Protein AF-A0A7X6TE18-F1 (afdb_monomer)

Solvent-accessible surface area (backbone atoms only — not comparable to full-atom values): 31230 Å² total; per-residue (Å²): 128,67,50,23,32,34,73,84,77,43,80,40,98,68,73,84,73,68,44,96,90,40,29,36,61,68,43,86,71,49,33,36,43,49,47,78,36,90,48,96,70,53,70,10,28,35,40,35,29,38,17,46,79,46,35,29,33,34,41,47,39,51,32,48,50,46,42,54,53,43,25,74,74,24,22,17,29,36,36,53,48,47,41,18,30,92,64,94,26,71,66,56,27,42,51,44,51,47,45,44,51,52,45,46,74,75,46,24,55,82,69,69,37,43,81,89,32,41,33,38,37,8,30,18,40,10,12,34,46,44,48,47,40,54,41,72,41,53,76,94,59,53,47,56,29,39,35,29,39,27,35,33,68,43,63,44,48,51,90,73,37,61,55,42,73,49,50,62,43,94,57,31,68,27,30,38,38,41,34,28,18,76,83,38,62,66,65,29,53,50,30,50,52,33,44,54,64,47,41,41,16,53,76,66,62,22,49,75,46,80,40,69,63,30,80,40,51,63,72,74,92,61,55,64,67,38,86,92,39,62,38,44,63,53,50,52,54,55,72,69,53,70,78,71,86,83,66,83,68,77,52,67,33,52,45,64,39,84,59,89,59,57,65,60,53,54,52,52,37,56,52,49,72,73,51,83,42,40,26,38,37,40,30,14,42,68,57,32,44,46,77,40,79,82,26,35,70,54,34,59,53,68,34,51,82,51,45,46,44,82,61,22,34,67,83,36,33,46,14,24,54,39,24,44,53,74,72,48,54,60,60,94,50,74,29,46,34,35,40,39,44,63,45,68,56,34,46,31,65,86,88,37,100,61,58,51,32,27,27,24,45,24,47,8,50,50,45,43,50,52,54,46,48,71,72,30,72,84,31,29,34,40,39,41,49,39,63,77,36,33,89,91,52,84,68,77,41,36,48,32,58,24,35,54,48,16,30,60,60,47,48,70,65,40,68,83,77,45,29,39,62,45,80,47,56,72,65,40,39,42,92,36,61,39,69,30,51,84,24,17,73,74,38,51,48,60,34,57,70,31,46,44,47,36,52,60,66,47,32,71,61,50,19,61,65,67,72,56,70,74,62,69,84,78,65,68,78,61,58,61,77,47,62,36,72,88,86,72,93,61,86,33,45,64,68,59,49,53,51,49,44,60,72,42,46,76,80,58,59,29,43,32,36,38,38,22,16,42,72,52,35,43,28,39,66,40,68,72,50,44,37,60,88,66,49,80,43,86,50,79,33,51,68,63,39,43,75,76,40,68,94,53,44,54,38,46,56,25,34,68,85,37,45,59,12,34,52,47,32,46,50,79,69,43,68,55,64,95,63,77,49,83,42,77,47,82,56,69,114

Nearest PDB structures (foldseek):
  3zwq-assembly1_A-2  TM=7.681E-01  e=3.989E-05  Pyrobaculum calidifontis JCM 11548
  2yh2-assembly1_D  TM=7.367E-01  e=3.395E-05  Pyrobaculum calidifontis
  2yh2-assembly1_B  TM=7.267E-01  e=3.395E-05  Pyrobaculum calidifontis
  5mif-assembly1_C  TM=6.509E-01  e=3.218E-05  Tuber melanosporum Mel28
  5mii-assembly2_D  TM=6.030E-01  e=6.467E-05  Tuber melanosporum Mel28

Foldseek 3Di:
DAQKAFLVRDGDPDDADQDPVRKGAQDPTKIKGKDAAPDPAAPFEEEEQADDPLAIGLCVQRNPLVCVLSSVLRAIYIYIPFRGRPDDCLVRRLVSLLSVLVCCQPCVVVVPGHNPFYEYAAEACRLVSQQSNQQPADPVSHGQAYEYELYPQLCPDDVLALDGPGAHHLAHQHAYEYEAALPEDPVSLQSSVLRQLQRQGLQRLHHYDYHDHQVDYSPDSHHSCPPVTPRSVVVSVSVPDDRCPPDRDDLPLLAADADPPVVLLVVLLVVLVVDEAQEEEEEEVQLVCCPPPLNVVVCVLQPVVRRYDYPYYYLDGLNNLLNSLVVCSCPPYAHLEYEYAYDLSLQDVPPDVDHHHLSSSLVSVVSSVVSCCVRHVNHAYEYEQHAQADADDFRSGSSNVSSNSNLVSNCVVAPVRRYHYAYQNVLQADSSRIGDCQQPVNSHHGDNVSSSSSSVSCQVVVCVSSVHDGSPPPPPPPLLQAADADDDDDQADQVVQLVQLVVCVVVLLWQEEEAEEPVLVLADDPPFDDGNVRHGDDRPHHPVCCVVDVVTSYDRNYYYPDGSNNVNNSVVVDSCPPHDHNYYHYYYD

Structure (mmCIF, N/CA/C/O backbone):
data_AF-A0A7X6TE18-F1
#
_entry.id   AF-A0A7X6TE18-F1
#
loop_
_atom_site.group_PDB
_atom_site.id
_atom_site.type_symbol
_atom_site.label_atom_id
_atom_site.label_alt_id
_atom_site.label_comp_id
_atom_site.label_asym_id
_atom_site.label_entity_id
_atom_site.label_seq_id
_atom_site.pdbx_PDB_ins_code
_atom_site.Cartn_x
_atom_site.Cartn_y
_atom_site.Cartn_z
_atom_site.occupancy
_atom_site.B_iso_or_equiv
_atom_site.auth_seq_id
_atom_site.auth_comp_id
_atom_site.auth_asym_id
_atom_site.auth_atom_id
_atom_site.pdbx_PDB_model_num
ATOM 1 N N . LYS A 1 1 ? 20.491 -15.072 -37.370 1.00 59.78 1 LYS A N 1
ATOM 2 C CA . LYS A 1 1 ? 19.349 -14.953 -36.425 1.00 59.78 1 LYS A CA 1
ATOM 3 C C . LYS A 1 1 ? 19.128 -13.452 -36.216 1.00 59.78 1 LYS A C 1
ATOM 5 O O . LYS A 1 1 ? 20.124 -12.749 -36.234 1.00 59.78 1 LYS A O 1
ATOM 10 N N . ALA A 1 2 ? 17.894 -12.954 -36.143 1.00 61.25 2 ALA A N 1
ATOM 11 C CA . ALA A 1 2 ? 17.583 -11.519 -36.264 1.00 61.25 2 ALA A CA 1
ATOM 12 C C . ALA A 1 2 ? 18.233 -10.637 -35.184 1.00 61.25 2 ALA A C 1
ATOM 14 O O . ALA A 1 2 ? 18.214 -11.024 -34.020 1.00 61.25 2 ALA A O 1
ATOM 15 N N . ASP A 1 3 ? 18.761 -9.470 -35.547 1.00 87.19 3 ASP A N 1
ATOM 16 C CA . ASP A 1 3 ? 19.373 -8.532 -34.587 1.00 87.19 3 ASP A CA 1
ATOM 17 C C . ASP A 1 3 ? 18.365 -7.504 -34.051 1.00 87.19 3 ASP A C 1
ATOM 19 O O . ASP A 1 3 ? 18.571 -6.930 -32.983 1.00 87.19 3 ASP A O 1
ATOM 23 N N . PHE A 1 4 ? 17.241 -7.330 -34.757 1.00 94.56 4 PHE A N 1
ATOM 24 C CA . PHE A 1 4 ? 16.152 -6.433 -34.385 1.00 94.56 4 PHE A CA 1
ATOM 25 C C . PHE A 1 4 ? 14.793 -7.111 -34.552 1.00 94.56 4 PHE A C 1
ATOM 27 O O . PHE A 1 4 ? 14.533 -7.756 -35.572 1.00 94.56 4 PHE A O 1
ATOM 34 N N . ILE A 1 5 ? 13.926 -6.935 -33.555 1.00 95.56 5 ILE A N 1
ATOM 35 C CA . ILE A 1 5 ? 12.555 -7.455 -33.526 1.00 95.56 5 ILE A CA 1
ATOM 36 C C . ILE A 1 5 ? 11.594 -6.304 -33.219 1.00 95.56 5 ILE A C 1
ATOM 38 O O . ILE A 1 5 ? 11.822 -5.544 -32.278 1.00 95.56 5 ILE A O 1
ATOM 42 N N . SER A 1 6 ? 10.516 -6.163 -33.987 1.00 95.31 6 SER A N 1
ATOM 43 C CA . SER A 1 6 ? 9.446 -5.213 -33.671 1.00 95.31 6 SER A CA 1
ATOM 44 C C . SER A 1 6 ? 8.626 -5.695 -32.475 1.00 95.31 6 SER A C 1
ATOM 46 O O . SER A 1 6 ? 8.541 -6.893 -32.204 1.00 95.31 6 SER A O 1
ATOM 48 N N . LEU A 1 7 ? 7.930 -4.791 -31.782 1.00 94.75 7 LEU A N 1
ATOM 49 C CA . LEU A 1 7 ? 7.043 -5.202 -30.684 1.00 94.75 7 LEU A CA 1
ATOM 50 C C . LEU A 1 7 ? 5.811 -6.018 -31.142 1.00 94.75 7 LEU A C 1
ATOM 52 O O . LEU A 1 7 ? 5.033 -6.482 -30.310 1.00 94.75 7 LEU A O 1
ATOM 56 N N . LYS A 1 8 ? 5.660 -6.242 -32.458 1.00 93.75 8 LYS A N 1
ATOM 57 C CA . LYS A 1 8 ? 4.705 -7.174 -33.080 1.00 93.75 8 LYS A CA 1
ATOM 58 C C . LYS A 1 8 ? 5.327 -8.532 -33.444 1.00 93.75 8 LYS A C 1
ATOM 60 O O . LYS A 1 8 ? 4.714 -9.281 -34.194 1.00 93.75 8 LYS A O 1
ATOM 65 N N . ALA A 1 9 ? 6.513 -8.850 -32.918 1.00 92.38 9 ALA A N 1
ATOM 66 C CA . ALA A 1 9 ? 7.256 -10.088 -33.181 1.00 92.38 9 ALA A CA 1
ATOM 67 C C . ALA A 1 9 ? 7.805 -10.237 -34.616 1.00 92.38 9 ALA A C 1
ATOM 69 O O . ALA A 1 9 ? 8.138 -11.342 -35.043 1.00 92.38 9 ALA A O 1
ATOM 70 N N . GLU A 1 10 ? 7.942 -9.142 -35.368 1.00 92.94 10 GLU A N 1
ATOM 71 C CA . GLU A 1 10 ? 8.456 -9.185 -36.743 1.00 92.94 10 GLU A CA 1
ATOM 72 C C . GLU A 1 10 ? 9.968 -8.942 -36.770 1.00 92.94 10 GLU A C 1
ATOM 74 O O . GLU A 1 10 ? 10.478 -8.038 -36.109 1.00 92.94 10 GLU A O 1
ATOM 79 N N . VAL A 1 11 ? 10.694 -9.728 -37.568 1.00 91.56 11 VAL A N 1
ATOM 80 C CA . VAL A 1 11 ? 12.126 -9.510 -37.807 1.00 91.56 11 VAL A CA 1
ATOM 81 C C . VAL A 1 11 ? 12.317 -8.268 -38.668 1.00 91.56 11 VAL A C 1
ATOM 83 O O . VAL A 1 11 ? 11.781 -8.191 -39.772 1.00 91.56 11 VAL A O 1
ATOM 86 N N . VAL A 1 12 ? 13.139 -7.330 -38.197 1.00 91.38 12 VAL A N 1
ATOM 87 C CA . VAL A 1 12 ? 13.456 -6.096 -38.925 1.00 91.38 12 VAL A CA 1
ATOM 88 C C . VAL A 1 12 ? 14.921 -6.116 -39.358 1.00 91.38 12 VAL A C 1
ATOM 90 O O . VAL A 1 12 ? 15.804 -6.535 -38.612 1.00 91.38 12 VAL A O 1
ATOM 93 N N . SER A 1 13 ? 15.197 -5.674 -40.587 1.00 84.81 13 SER A N 1
ATOM 94 C CA . SER A 1 13 ? 16.544 -5.712 -41.175 1.00 84.81 13 SER A CA 1
ATOM 95 C C . SER A 1 13 ? 17.470 -4.591 -40.693 1.00 84.81 13 SER A C 1
ATOM 97 O O . SER A 1 13 ? 18.678 -4.671 -40.905 1.00 84.81 13 SER A O 1
ATOM 99 N N . LYS A 1 14 ? 16.923 -3.531 -40.086 1.00 87.31 14 LYS A N 1
ATOM 100 C CA . LYS A 1 14 ? 17.671 -2.369 -39.591 1.00 87.31 14 LYS A CA 1
ATOM 101 C C . LYS A 1 14 ? 16.982 -1.787 -38.351 1.00 87.31 14 LYS A C 1
ATOM 103 O O . LYS A 1 14 ? 15.764 -1.646 -38.353 1.00 87.31 14 LYS A O 1
ATOM 108 N N . GLY A 1 15 ? 17.765 -1.452 -37.326 1.00 87.75 15 GLY A N 1
ATOM 109 C CA . GLY A 1 15 ? 17.294 -0.732 -36.138 1.00 87.75 15 GLY A CA 1
ATOM 110 C C . GLY A 1 15 ? 17.137 0.775 -36.351 1.00 87.75 15 GLY A C 1
ATOM 111 O O . GLY A 1 15 ? 17.367 1.284 -37.454 1.00 87.75 15 GLY A O 1
ATOM 112 N N . ASN A 1 16 ? 16.795 1.495 -35.280 1.00 92.44 16 ASN A N 1
ATOM 113 C CA . ASN A 1 16 ? 16.750 2.956 -35.307 1.00 92.44 16 ASN A CA 1
ATOM 114 C C . ASN A 1 16 ? 18.160 3.555 -35.495 1.00 92.44 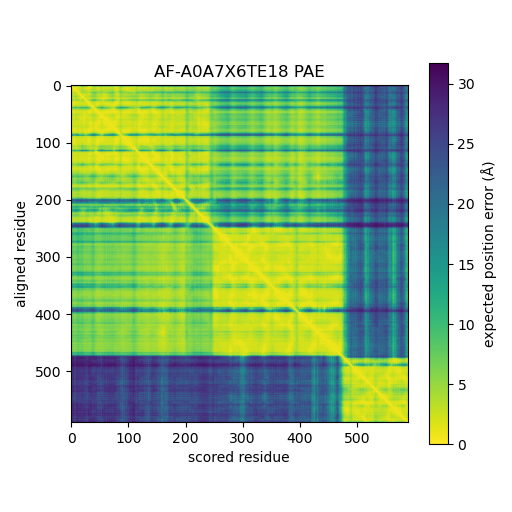16 ASN A C 1
ATOM 116 O O . ASN A 1 16 ? 19.172 2.966 -35.099 1.00 92.44 16 ASN A O 1
ATOM 120 N N . SER A 1 17 ? 18.235 4.720 -36.143 1.00 91.00 17 SER A N 1
ATOM 121 C CA . SER A 1 17 ? 19.506 5.381 -36.466 1.00 91.00 17 SER A CA 1
ATOM 122 C C . SER A 1 17 ? 20.148 5.976 -35.214 1.00 91.00 17 SER A C 1
ATOM 124 O O . SER A 1 17 ? 19.557 6.831 -34.566 1.00 91.00 17 SER A O 1
ATOM 126 N N . VAL A 1 18 ? 21.369 5.538 -34.899 1.00 92.25 18 VAL A N 1
ATOM 127 C CA . VAL A 1 18 ? 22.186 6.112 -33.821 1.00 92.25 18 VAL A CA 1
ATOM 128 C C . VAL A 1 18 ? 22.904 7.350 -34.346 1.00 92.25 18 VAL A C 1
ATOM 130 O O . VAL A 1 18 ? 23.637 7.259 -35.333 1.00 92.25 18 VAL A O 1
ATOM 133 N N . GLU A 1 19 ? 22.710 8.481 -33.679 1.00 92.31 19 GLU A N 1
ATOM 134 C CA . GLU A 1 19 ? 23.313 9.760 -34.046 1.00 92.31 19 GLU A CA 1
ATOM 135 C C . GLU A 1 19 ? 24.814 9.816 -33.697 1.00 92.31 19 GLU A C 1
ATOM 137 O O . GLU A 1 19 ? 25.379 8.927 -33.043 1.00 92.31 19 GLU A O 1
ATOM 142 N N . ALA A 1 20 ? 25.500 10.866 -34.161 1.00 90.75 20 ALA A N 1
ATOM 143 C CA . ALA A 1 20 ? 26.945 11.038 -33.966 1.00 90.75 20 ALA A CA 1
ATOM 144 C C . ALA A 1 20 ? 27.355 11.108 -32.483 1.00 90.75 20 ALA A C 1
ATOM 146 O O . ALA A 1 20 ? 28.447 10.667 -32.121 1.00 90.75 20 ALA A O 1
ATOM 147 N N . ASP A 1 21 ? 26.460 11.609 -31.631 1.00 89.12 21 ASP A N 1
ATOM 148 C CA . ASP A 1 21 ? 26.612 11.655 -30.175 1.00 89.12 21 ASP A CA 1
ATOM 149 C C . ASP A 1 21 ? 26.497 10.270 -29.509 1.00 89.12 21 ASP A C 1
ATOM 151 O O . ASP A 1 21 ? 26.788 10.127 -28.327 1.00 89.12 21 ASP A O 1
ATOM 155 N N . GLY A 1 22 ? 26.126 9.229 -30.262 1.00 90.50 22 GLY A N 1
ATOM 156 C CA . GLY A 1 22 ? 25.964 7.877 -29.747 1.00 90.50 22 GLY A CA 1
ATOM 157 C C . GLY A 1 22 ? 24.596 7.577 -29.147 1.00 90.50 22 GLY A C 1
ATOM 158 O O . GLY A 1 22 ? 24.451 6.529 -28.512 1.00 90.50 22 GLY A O 1
ATOM 159 N N . ASN A 1 23 ? 23.612 8.448 -29.368 1.00 93.81 23 ASN A N 1
ATOM 160 C CA . ASN A 1 23 ? 22.278 8.342 -28.796 1.00 93.81 23 ASN A CA 1
ATOM 161 C C . ASN A 1 23 ? 21.219 8.090 -29.877 1.00 93.81 23 ASN A C 1
ATOM 163 O O . ASN A 1 23 ? 21.437 8.334 -31.064 1.00 93.81 23 ASN A O 1
ATOM 167 N N . LEU A 1 24 ? 20.063 7.572 -29.464 1.00 92.94 24 LEU A N 1
ATOM 168 C CA . LEU A 1 24 ? 18.864 7.516 -30.301 1.00 92.94 24 LEU A CA 1
ATOM 169 C C . LEU A 1 24 ? 17.940 8.669 -29.915 1.00 92.94 24 LEU A C 1
ATOM 171 O O . LEU A 1 24 ? 17.633 8.844 -28.735 1.00 92.94 24 LEU A O 1
ATOM 175 N N . HIS A 1 25 ? 17.466 9.406 -30.911 1.00 91.75 25 HIS A N 1
ATOM 176 C CA . HIS A 1 25 ? 16.516 10.507 -30.758 1.00 91.75 25 HIS A CA 1
ATOM 177 C C . HIS A 1 25 ? 15.243 10.196 -31.556 1.00 91.75 25 HIS A C 1
ATOM 179 O O . HIS A 1 25 ? 15.302 9.446 -32.527 1.00 91.75 25 HIS A O 1
ATOM 185 N N . GLU A 1 26 ? 14.101 10.756 -31.143 1.00 84.44 26 GLU A N 1
ATOM 186 C CA . GLU A 1 26 ? 12.829 10.714 -31.897 1.00 84.44 26 GLU A CA 1
ATOM 187 C C . GLU A 1 26 ? 12.409 9.308 -32.385 1.00 84.44 26 GLU A C 1
ATOM 189 O O . GLU A 1 26 ? 12.114 9.074 -33.560 1.00 84.44 26 GLU A O 1
ATOM 194 N N . ILE A 1 27 ? 12.374 8.339 -31.466 1.00 87.06 27 ILE A N 1
ATOM 195 C CA . ILE A 1 27 ? 11.991 6.956 -31.781 1.00 87.06 27 ILE A CA 1
ATOM 196 C C . ILE A 1 27 ? 10.475 6.876 -31.999 1.00 87.06 27 ILE A C 1
ATOM 198 O O . ILE A 1 27 ? 9.705 6.954 -31.045 1.00 87.06 27 ILE A O 1
ATOM 202 N N . ASN A 1 28 ? 10.061 6.669 -33.253 1.00 81.00 28 ASN A N 1
ATOM 203 C CA . ASN A 1 28 ? 8.654 6.501 -33.653 1.00 81.00 28 ASN A CA 1
ATOM 204 C C . ASN A 1 28 ? 8.219 5.035 -33.787 1.00 81.00 28 ASN A C 1
ATOM 206 O O . ASN A 1 28 ? 7.040 4.739 -33.966 1.00 81.00 28 ASN A O 1
ATOM 210 N N . THR A 1 29 ? 9.168 4.099 -33.820 1.00 90.38 29 THR A N 1
ATOM 211 C CA . THR A 1 29 ? 8.879 2.666 -33.923 1.00 90.38 29 THR A CA 1
ATOM 212 C C . THR A 1 29 ? 9.742 1.926 -32.915 1.00 90.38 29 THR A C 1
ATOM 214 O O . THR A 1 29 ? 10.963 1.867 -33.091 1.00 90.38 29 THR A O 1
ATOM 217 N N . PRO A 1 30 ? 9.135 1.378 -31.852 1.00 95.25 30 PRO A N 1
ATOM 218 C CA . PRO A 1 30 ? 9.885 0.738 -30.799 1.00 95.25 30 PRO A CA 1
ATOM 219 C C . PRO A 1 30 ? 10.350 -0.649 -31.241 1.00 95.25 30 PRO A C 1
ATOM 221 O O . PRO A 1 30 ? 9.610 -1.401 -31.886 1.00 95.25 30 PRO A O 1
ATOM 224 N N . LEU A 1 31 ? 11.590 -0.985 -30.897 1.00 96.88 31 LEU A N 1
ATOM 225 C CA . LEU A 1 31 ? 12.263 -2.208 -31.338 1.00 96.88 31 LEU A CA 1
ATOM 226 C C . LEU A 1 31 ? 13.021 -2.857 -30.178 1.00 96.88 31 LEU A C 1
ATOM 228 O O . LEU A 1 31 ? 13.530 -2.183 -29.285 1.00 96.88 31 LEU A O 1
ATOM 232 N N . LEU A 1 32 ? 13.153 -4.178 -30.227 1.00 97.25 32 LEU A N 1
ATOM 233 C CA . LEU A 1 32 ? 14.094 -4.936 -29.413 1.00 97.25 32 LEU A CA 1
ATOM 234 C C . LEU A 1 32 ? 15.376 -5.162 -30.210 1.00 97.25 32 LEU A C 1
ATOM 236 O O . LEU A 1 32 ? 15.354 -5.854 -31.229 1.00 97.25 32 LEU A O 1
ATOM 240 N N . ARG A 1 33 ? 16.494 -4.623 -29.722 1.00 96.25 33 ARG A N 1
ATOM 241 C CA . ARG A 1 33 ? 17.840 -4.934 -30.214 1.00 96.25 33 ARG A CA 1
ATOM 242 C C . ARG A 1 33 ? 18.389 -6.129 -29.439 1.00 96.25 33 ARG A C 1
ATOM 244 O O . ARG A 1 33 ? 18.517 -6.059 -28.217 1.00 96.25 33 ARG A O 1
ATOM 251 N N . LEU A 1 34 ? 18.708 -7.217 -30.134 1.00 95.38 34 LEU A N 1
ATOM 252 C CA . LEU A 1 34 ? 19.126 -8.480 -29.522 1.00 95.38 34 LEU A CA 1
ATOM 253 C C . LEU A 1 34 ? 20.636 -8.688 -29.644 1.00 95.38 34 LEU A C 1
ATOM 255 O O . LEU A 1 34 ? 21.187 -8.657 -30.742 1.00 95.38 34 LEU A O 1
ATOM 259 N N . LEU A 1 35 ? 21.299 -8.975 -28.525 1.00 93.75 35 LEU A N 1
ATOM 260 C CA . LEU A 1 35 ? 22.716 -9.322 -28.468 1.00 93.75 35 LEU A CA 1
ATOM 261 C C . LEU A 1 35 ? 22.857 -10.660 -27.741 1.00 93.75 35 LEU A C 1
ATOM 263 O O . LEU A 1 35 ? 22.527 -10.754 -26.565 1.00 93.75 35 LEU A O 1
ATOM 267 N N . ARG A 1 36 ? 23.337 -11.697 -28.434 1.00 92.00 36 ARG A N 1
ATOM 268 C CA . ARG A 1 36 ? 23.535 -13.021 -27.821 1.00 92.00 36 ARG A CA 1
ATOM 269 C C . ARG A 1 36 ? 24.895 -13.124 -27.151 1.00 92.00 36 ARG A C 1
ATOM 271 O O . ARG A 1 36 ? 25.874 -12.564 -27.653 1.00 92.00 36 ARG A O 1
ATOM 278 N N . THR A 1 37 ? 24.970 -13.910 -26.083 1.00 91.25 37 THR A N 1
ATOM 279 C CA . THR A 1 37 ? 26.260 -14.272 -25.494 1.00 91.25 37 THR A CA 1
ATOM 280 C C . THR A 1 37 ? 26.976 -15.329 -26.341 1.00 91.25 37 THR A C 1
ATOM 282 O O . THR A 1 37 ? 26.360 -16.176 -26.985 1.00 91.25 37 THR A O 1
ATOM 285 N N . ASN A 1 38 ? 28.311 -15.307 -26.316 1.00 88.56 38 ASN A N 1
ATOM 286 C CA . ASN A 1 38 ? 29.143 -16.349 -26.928 1.00 88.56 38 ASN A CA 1
ATOM 287 C C . ASN A 1 38 ? 29.307 -17.584 -26.017 1.00 88.56 38 ASN A C 1
ATOM 289 O O . ASN A 1 38 ? 29.978 -18.548 -26.388 1.00 88.56 38 ASN A O 1
ATOM 293 N N . ILE A 1 39 ? 28.736 -17.561 -24.809 1.00 86.31 39 ILE A N 1
ATOM 294 C CA . ILE A 1 39 ? 28.771 -18.681 -23.865 1.00 86.31 39 ILE A CA 1
ATOM 295 C C . ILE A 1 39 ? 27.762 -19.753 -24.308 1.00 86.31 39 ILE A C 1
ATOM 297 O O . ILE A 1 39 ? 26.604 -19.462 -24.575 1.00 86.31 39 ILE A O 1
ATOM 301 N N . LYS A 1 40 ? 28.205 -21.020 -24.364 1.00 80.00 40 LYS A N 1
ATOM 302 C CA . LYS A 1 40 ? 27.469 -22.160 -24.959 1.00 80.00 40 LYS A CA 1
ATOM 303 C C . LYS A 1 40 ? 26.044 -22.367 -24.418 1.00 80.00 40 LYS A C 1
ATOM 305 O O . LYS A 1 40 ? 25.196 -22.877 -25.142 1.00 80.00 40 LYS A O 1
ATOM 310 N N . SER A 1 41 ? 25.803 -22.025 -23.155 1.00 85.69 41 SER A N 1
ATOM 311 C CA . SER A 1 41 ? 24.476 -22.019 -22.537 1.00 85.69 41 SER A CA 1
ATOM 312 C C . SER A 1 41 ? 24.326 -20.709 -21.783 1.00 85.69 41 SER A C 1
ATOM 314 O O . SER A 1 41 ? 24.998 -20.517 -20.767 1.00 85.69 41 SER A O 1
ATOM 316 N N . ALA A 1 42 ? 23.464 -19.823 -22.277 1.00 88.88 42 ALA A N 1
ATOM 317 C CA . ALA A 1 42 ? 23.147 -18.593 -21.573 1.00 88.88 42 ALA A CA 1
ATOM 318 C C . ALA A 1 42 ? 22.531 -18.913 -20.199 1.00 88.88 42 ALA A C 1
ATOM 320 O O . ALA A 1 42 ? 21.826 -19.910 -20.022 1.00 88.88 42 ALA A O 1
ATOM 321 N N . LYS A 1 43 ? 22.816 -18.063 -19.211 1.00 91.50 43 LYS A N 1
ATOM 322 C CA . LYS A 1 43 ? 22.232 -18.118 -17.864 1.00 91.50 43 LYS A CA 1
ATOM 323 C C . LYS A 1 43 ? 20.776 -17.637 -17.850 1.00 91.50 43 LYS A C 1
ATOM 325 O O . LYS A 1 43 ? 20.058 -17.926 -16.899 1.00 91.50 43 LYS A O 1
ATOM 330 N N . GLY A 1 44 ? 20.365 -16.901 -18.880 1.00 93.56 44 GLY A N 1
ATOM 331 C CA . GLY A 1 44 ? 19.050 -16.289 -19.026 1.00 93.56 44 GLY A CA 1
ATOM 332 C C . GLY A 1 44 ? 19.104 -15.088 -19.965 1.00 93.56 44 GLY A C 1
ATOM 333 O O . GLY A 1 44 ? 20.102 -14.880 -20.657 1.00 93.56 44 GLY A O 1
ATOM 334 N N . THR A 1 45 ? 18.051 -14.277 -19.928 1.00 95.56 45 THR A N 1
ATOM 335 C CA . THR A 1 45 ? 17.908 -13.047 -20.708 1.00 95.56 45 THR A CA 1
ATOM 336 C C . THR A 1 45 ? 17.948 -11.823 -19.797 1.00 95.56 45 THR A C 1
ATOM 338 O O . THR A 1 45 ? 17.233 -11.767 -18.797 1.00 95.56 45 THR A O 1
ATOM 341 N N . ALA A 1 46 ? 18.739 -10.814 -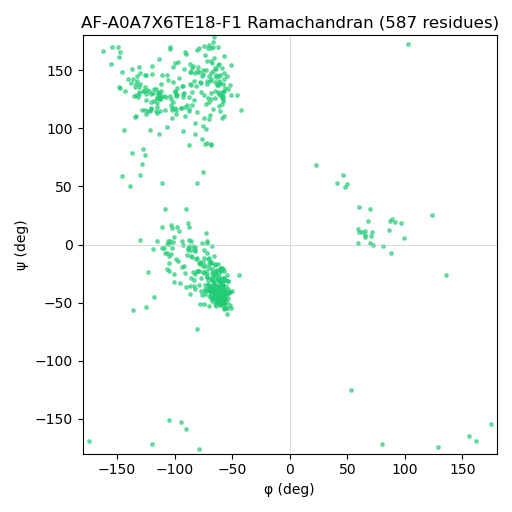20.153 1.00 96.75 46 ALA A N 1
ATOM 342 C CA . ALA A 1 46 ? 18.703 -9.495 -19.542 1.00 96.75 46 ALA A CA 1
ATOM 343 C C . ALA A 1 46 ? 17.981 -8.491 -20.449 1.00 96.75 46 ALA A C 1
ATOM 345 O O . ALA A 1 46 ? 18.340 -8.304 -21.611 1.00 96.75 46 ALA A O 1
ATOM 346 N N . PHE A 1 47 ? 16.968 -7.830 -19.904 1.00 98.12 47 PHE A N 1
ATOM 347 C CA . PHE A 1 47 ? 16.157 -6.825 -20.565 1.00 98.12 47 PHE A CA 1
ATOM 348 C C . PHE A 1 47 ? 16.581 -5.424 -20.119 1.00 98.12 47 PHE A C 1
ATOM 350 O O . PHE A 1 47 ? 16.347 -5.038 -18.973 1.00 98.12 47 PHE A O 1
ATOM 357 N N . ILE A 1 48 ? 17.228 -4.674 -21.012 1.00 98.62 48 ILE A N 1
ATOM 358 C CA . ILE A 1 48 ? 17.813 -3.366 -20.710 1.00 98.62 48 ILE A CA 1
ATOM 359 C C . ILE A 1 48 ? 16.873 -2.236 -21.133 1.00 98.62 48 ILE A C 1
ATOM 361 O O . ILE A 1 48 ? 16.458 -2.140 -22.290 1.00 98.62 48 ILE A O 1
ATOM 365 N N . LEU A 1 49 ? 16.632 -1.332 -20.188 1.00 98.50 49 LEU A N 1
ATOM 366 C CA . LEU A 1 49 ? 15.975 -0.045 -20.354 1.00 98.50 49 LEU A CA 1
ATOM 367 C C . LEU A 1 49 ? 17.020 1.051 -20.089 1.00 98.50 49 LEU A C 1
ATOM 369 O O . LEU A 1 49 ? 17.289 1.410 -18.941 1.00 98.50 49 LEU A O 1
ATOM 373 N N . ALA A 1 50 ? 17.647 1.549 -21.158 1.00 96.81 50 ALA A N 1
ATOM 374 C CA . ALA A 1 50 ? 18.603 2.656 -21.075 1.00 96.81 50 ALA A CA 1
ATOM 375 C C . ALA A 1 50 ? 17.893 3.960 -20.678 1.00 96.81 50 ALA A C 1
ATOM 377 O O . ALA A 1 50 ? 16.689 4.095 -20.898 1.00 96.81 50 ALA A O 1
ATOM 378 N N . GLY A 1 51 ? 18.613 4.914 -20.097 1.00 94.56 51 GLY A N 1
ATOM 379 C CA . GLY A 1 51 ? 18.102 6.232 -19.741 1.00 94.56 51 GLY A CA 1
ATOM 380 C C . GLY A 1 51 ? 18.263 7.269 -20.852 1.00 94.56 51 GLY A C 1
ATOM 381 O O . GLY A 1 51 ? 18.413 6.932 -22.025 1.00 94.56 51 GLY A O 1
ATOM 382 N N . GLY A 1 52 ? 18.234 8.546 -20.458 1.00 92.06 52 GLY A N 1
ATOM 383 C CA . GLY A 1 52 ? 18.227 9.707 -21.363 1.00 92.06 52 GLY A CA 1
ATOM 384 C C . GLY A 1 52 ? 17.038 10.657 -21.154 1.00 92.06 52 GLY A C 1
ATOM 385 O O . GLY A 1 52 ? 16.606 11.342 -22.076 1.00 92.06 52 GLY A O 1
ATOM 386 N N . GLY A 1 53 ? 16.469 10.682 -19.945 1.00 91.44 53 GLY A N 1
ATOM 387 C CA . GLY A 1 53 ? 15.451 11.655 -19.536 1.00 91.44 53 GLY A CA 1
ATOM 388 C C . GLY A 1 53 ? 14.076 11.473 -20.185 1.00 91.44 53 GLY A C 1
ATOM 389 O O . GLY A 1 53 ? 13.239 12.353 -20.044 1.00 91.44 53 GLY A O 1
ATOM 390 N N . TYR A 1 54 ? 13.828 10.350 -20.875 1.00 93.00 54 TYR A N 1
ATOM 391 C CA . TYR A 1 54 ? 12.701 10.150 -21.809 1.00 93.00 54 TYR A CA 1
ATOM 392 C C . TYR A 1 54 ? 12.736 11.036 -23.066 1.00 93.00 54 TYR A C 1
ATOM 394 O O . TYR A 1 54 ? 11.800 10.989 -23.864 1.00 93.00 54 TYR A O 1
ATOM 402 N N . GLU A 1 55 ? 13.811 11.797 -23.274 1.00 92.25 55 GLU A N 1
ATOM 403 C CA . GLU A 1 55 ? 13.992 12.667 -24.442 1.00 92.25 55 GLU A CA 1
ATOM 404 C C . GLU A 1 55 ? 14.792 11.976 -25.549 1.00 92.25 55 GLU A C 1
ATOM 406 O O . GLU A 1 55 ? 14.528 12.174 -26.734 1.00 92.25 55 GLU A O 1
ATOM 411 N N . MET A 1 56 ? 15.724 11.116 -25.143 1.00 93.19 56 MET A N 1
ATOM 412 C CA . MET A 1 56 ? 16.625 10.334 -25.984 1.00 93.19 56 MET A CA 1
ATOM 413 C C . MET A 1 56 ? 16.963 9.010 -25.285 1.00 93.19 56 MET A C 1
ATOM 415 O O . MET A 1 56 ? 16.669 8.845 -24.100 1.00 93.19 56 MET A O 1
ATOM 419 N N . LEU A 1 57 ? 17.607 8.080 -25.993 1.00 94.50 57 LEU A N 1
ATOM 420 C CA . LEU A 1 57 ? 18.212 6.889 -25.390 1.00 94.50 57 LEU A CA 1
ATOM 421 C C . LEU A 1 57 ? 19.726 6.944 -25.501 1.00 94.50 57 LEU A C 1
ATOM 423 O O . LEU A 1 57 ? 20.262 7.006 -26.610 1.00 94.50 57 LEU A O 1
ATOM 427 N N . LYS A 1 58 ? 20.417 6.810 -24.367 1.00 94.56 58 LYS A N 1
ATOM 428 C CA . LYS A 1 58 ? 21.882 6.675 -24.322 1.00 94.56 58 LYS A CA 1
ATOM 429 C C . LYS A 1 58 ? 22.341 5.283 -24.740 1.00 94.56 58 LYS A C 1
ATOM 431 O O . LYS A 1 58 ? 22.902 4.512 -23.957 1.00 94.56 58 LYS A O 1
ATOM 436 N N . ILE A 1 59 ? 22.052 4.934 -25.992 1.00 94.62 59 ILE A N 1
ATOM 437 C CA . ILE A 1 59 ? 22.153 3.563 -26.485 1.00 94.62 59 ILE A CA 1
ATOM 438 C C . ILE A 1 59 ? 23.588 3.041 -26.439 1.00 94.62 59 ILE A C 1
ATOM 440 O O . ILE A 1 59 ? 23.775 1.900 -26.039 1.00 94.62 59 ILE A O 1
ATOM 444 N N . LYS A 1 60 ? 24.610 3.852 -26.756 1.00 93.25 60 LYS A N 1
ATOM 445 C CA . LYS A 1 60 ? 26.007 3.392 -26.691 1.00 93.25 60 LYS A CA 1
ATOM 446 C C . LYS A 1 60 ? 26.483 3.189 -25.254 1.00 93.25 60 LYS A C 1
ATOM 448 O O . LYS A 1 60 ? 27.012 2.128 -24.926 1.00 93.25 60 LYS A O 1
ATOM 453 N N . ASN A 1 61 ? 26.326 4.197 -24.395 1.00 91.25 61 ASN A N 1
ATOM 454 C CA . ASN A 1 61 ? 26.940 4.185 -23.064 1.00 91.25 61 ASN A CA 1
ATOM 455 C C . ASN A 1 61 ? 26.151 3.397 -22.018 1.00 91.25 61 ASN A C 1
ATOM 457 O O . ASN A 1 61 ? 26.768 2.700 -21.217 1.00 91.25 61 ASN A O 1
ATOM 461 N N . GLU A 1 62 ? 24.822 3.460 -22.039 1.00 94.38 62 GLU A N 1
ATOM 462 C CA . GLU A 1 62 ? 23.972 2.761 -21.069 1.00 94.38 62 GLU A CA 1
ATOM 463 C C . GLU A 1 62 ? 23.388 1.463 -21.647 1.00 94.38 62 GLU A C 1
ATOM 465 O O . GLU A 1 62 ? 23.237 0.487 -20.920 1.00 94.38 62 GLU A O 1
ATOM 470 N N . GLY A 1 63 ? 23.116 1.406 -22.955 1.00 95.25 63 GLY A N 1
ATOM 471 C CA . GLY A 1 63 ? 22.611 0.202 -23.625 1.00 95.25 63 GLY A CA 1
ATOM 472 C C . GLY A 1 63 ? 23.705 -0.818 -23.959 1.00 95.25 63 GLY A C 1
ATOM 473 O O . GLY A 1 63 ? 23.795 -1.879 -23.345 1.00 95.25 63 GLY A O 1
ATOM 474 N N . GLU A 1 64 ? 24.542 -0.513 -24.950 1.00 95.56 64 GLU A N 1
ATOM 475 C CA . GLU A 1 64 ? 25.516 -1.437 -25.542 1.00 95.56 64 GLU A CA 1
ATOM 476 C C . GLU A 1 64 ? 26.622 -1.827 -24.559 1.00 95.56 64 GLU A C 1
ATOM 478 O O . GLU A 1 64 ? 26.925 -3.011 -24.427 1.00 95.56 64 GLU A O 1
ATOM 483 N N . LYS A 1 65 ? 27.207 -0.873 -23.820 1.00 95.69 65 LYS A N 1
ATOM 484 C CA . LYS A 1 65 ? 28.251 -1.200 -22.829 1.00 95.69 65 LYS A CA 1
ATOM 485 C C . LYS A 1 65 ? 27.730 -2.107 -21.712 1.00 95.69 65 LYS A C 1
ATOM 487 O O . LYS A 1 65 ? 28.411 -3.070 -21.356 1.00 95.69 65 LYS A O 1
ATOM 492 N N . MET A 1 66 ? 26.516 -1.859 -21.214 1.00 96.62 66 MET A N 1
ATOM 493 C CA . MET A 1 66 ? 25.859 -2.752 -20.254 1.00 96.62 66 MET A CA 1
ATOM 494 C C . MET A 1 66 ? 25.565 -4.121 -20.880 1.00 96.62 66 MET A C 1
ATOM 496 O O . MET A 1 66 ? 25.824 -5.149 -20.257 1.00 96.62 66 MET A O 1
ATOM 500 N N . ALA A 1 67 ? 25.100 -4.158 -22.132 1.00 97.00 67 ALA A N 1
ATOM 501 C CA . ALA A 1 67 ? 24.867 -5.407 -22.847 1.00 97.00 67 ALA A CA 1
ATOM 502 C C . ALA A 1 67 ? 26.150 -6.238 -22.994 1.00 97.00 67 ALA A C 1
ATOM 504 O O . ALA A 1 67 ? 26.135 -7.441 -22.744 1.00 97.00 67 ALA A O 1
ATOM 505 N N . PHE A 1 68 ? 27.282 -5.615 -23.335 1.00 96.25 68 PHE A N 1
ATOM 506 C CA . PHE A 1 68 ? 28.571 -6.307 -23.415 1.00 96.25 68 PHE A CA 1
ATOM 507 C C . PHE A 1 68 ? 29.031 -6.846 -22.059 1.00 96.25 68 PHE A C 1
ATOM 509 O O . PHE A 1 68 ? 29.528 -7.972 -21.989 1.00 96.25 68 PHE A O 1
ATOM 516 N N . PHE A 1 69 ? 28.831 -6.085 -20.981 1.00 96.50 69 PHE A N 1
ATOM 517 C CA . PHE A 1 69 ? 29.097 -6.555 -19.625 1.00 96.50 69 PHE A CA 1
ATOM 518 C C . PHE A 1 69 ? 28.242 -7.785 -19.277 1.00 96.50 69 PHE A C 1
ATOM 520 O O . PHE A 1 69 ? 28.795 -8.821 -18.914 1.00 96.50 69 PHE A O 1
ATOM 527 N N . LEU A 1 70 ? 26.922 -7.732 -19.474 1.00 96.31 70 LEU A N 1
ATOM 528 C CA . LEU A 1 70 ? 26.015 -8.844 -19.158 1.00 96.31 70 LEU A CA 1
ATOM 529 C C . LEU A 1 70 ? 26.253 -10.072 -20.049 1.00 96.31 70 LEU A C 1
ATOM 531 O O . LEU A 1 70 ? 26.223 -11.201 -19.555 1.00 96.31 70 LEU A O 1
ATOM 535 N N . ASN A 1 71 ? 26.598 -9.866 -21.324 1.00 95.19 71 ASN A N 1
ATOM 536 C CA . ASN A 1 71 ? 27.055 -10.934 -22.216 1.00 95.19 71 ASN A CA 1
ATOM 537 C C . ASN A 1 71 ? 28.292 -11.642 -21.656 1.00 95.19 71 ASN A C 1
ATOM 539 O O . ASN A 1 71 ? 28.358 -12.873 -21.702 1.00 95.19 71 ASN A O 1
ATOM 543 N N . SER A 1 72 ? 29.258 -10.886 -21.114 1.00 94.44 72 SER A N 1
ATOM 544 C CA . SER A 1 72 ? 30.462 -11.457 -20.492 1.00 94.44 72 SER A CA 1
ATOM 545 C C . SER A 1 72 ? 30.164 -12.224 -19.199 1.00 94.44 72 SER A C 1
ATOM 547 O O . SER A 1 72 ? 30.891 -13.155 -18.859 1.00 94.44 72 SER A O 1
ATOM 549 N N . GLU A 1 73 ? 29.053 -11.901 -18.532 1.00 94.00 73 GLU A N 1
ATOM 550 C CA . GLU A 1 73 ? 28.545 -12.627 -17.364 1.00 94.00 73 GLU A CA 1
ATOM 551 C C . GLU A 1 73 ? 27.620 -13.803 -17.738 1.00 94.00 73 GLU A C 1
ATOM 553 O O . GLU A 1 73 ? 27.187 -14.556 -16.857 1.00 94.00 73 GLU A O 1
ATOM 558 N N . GLY A 1 74 ? 27.370 -14.012 -19.037 1.00 93.81 74 GLY A N 1
ATOM 559 C CA . GLY A 1 74 ? 26.675 -15.176 -19.589 1.00 93.81 74 GLY A CA 1
ATOM 560 C C . GLY A 1 74 ? 25.186 -15.006 -19.855 1.00 93.81 74 GLY A C 1
ATOM 561 O O . GLY A 1 74 ? 24.505 -16.018 -19.972 1.00 93.81 74 GLY A O 1
ATOM 562 N N . PHE A 1 75 ? 24.667 -13.785 -19.948 1.00 95.00 75 PHE A N 1
ATOM 563 C CA . PHE A 1 75 ? 23.271 -13.535 -20.322 1.00 95.00 75 PHE A CA 1
ATOM 564 C C . PHE A 1 75 ? 23.147 -13.226 -21.809 1.00 95.00 75 PHE A C 1
ATOM 566 O O . PHE A 1 75 ? 23.998 -12.529 -22.347 1.00 95.00 75 PHE A O 1
ATOM 573 N N . ASP A 1 76 ? 22.072 -13.682 -22.449 1.00 95.56 76 ASP A N 1
ATOM 574 C CA . ASP A 1 76 ? 21.605 -13.030 -23.672 1.00 95.56 76 ASP A CA 1
ATOM 575 C C . ASP A 1 76 ? 20.972 -11.685 -23.305 1.00 95.56 76 ASP A C 1
ATOM 577 O O . ASP A 1 76 ? 20.419 -11.531 -22.217 1.00 95.56 76 ASP A O 1
ATOM 581 N N . VAL A 1 77 ? 21.031 -10.700 -24.195 1.00 96.62 77 VAL A N 1
ATOM 582 C CA . VAL A 1 77 ? 20.570 -9.341 -23.906 1.00 96.62 77 VAL A CA 1
ATOM 583 C C . VAL A 1 77 ? 19.556 -8.869 -24.938 1.00 96.62 77 VAL A C 1
ATOM 585 O O . VAL A 1 77 ? 19.750 -9.011 -26.145 1.00 96.62 77 VAL A O 1
ATOM 588 N N . ALA A 1 78 ? 18.489 -8.247 -24.449 1.00 97.31 78 ALA A N 1
ATOM 589 C CA . ALA A 1 78 ? 17.515 -7.515 -25.238 1.00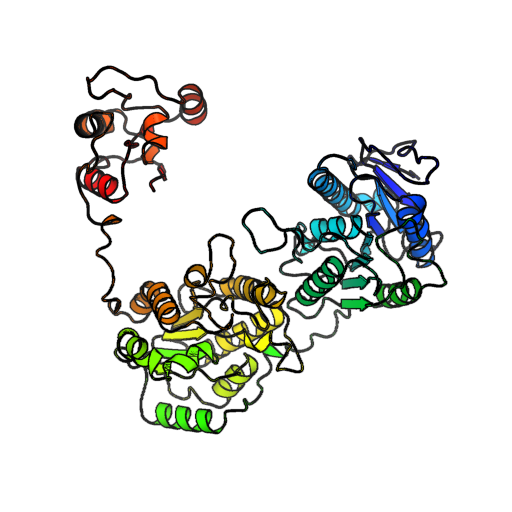 97.31 78 ALA A CA 1
ATOM 590 C C . ALA A 1 78 ? 17.475 -6.060 -24.752 1.00 97.31 78 ALA A C 1
ATOM 592 O O . ALA A 1 78 ? 17.132 -5.800 -23.602 1.00 97.31 78 ALA A O 1
ATOM 593 N N . ILE A 1 79 ? 17.827 -5.106 -25.612 1.00 97.94 79 ILE A N 1
ATOM 594 C CA . ILE A 1 79 ? 17.725 -3.672 -25.316 1.00 97.94 79 ILE A CA 1
ATOM 595 C C . ILE A 1 79 ? 16.436 -3.149 -25.946 1.00 97.94 79 ILE A C 1
ATOM 597 O O . ILE A 1 79 ? 16.216 -3.361 -27.140 1.00 97.94 79 ILE A O 1
ATOM 601 N N . LEU A 1 80 ? 15.596 -2.462 -25.169 1.00 98.31 80 LEU A N 1
ATOM 602 C CA . LEU A 1 80 ? 14.428 -1.779 -25.721 1.00 98.31 80 LEU A CA 1
ATOM 603 C C . LEU A 1 80 ? 14.806 -0.396 -26.247 1.00 98.31 80 LEU A C 1
ATOM 605 O O . LEU A 1 80 ? 15.208 0.483 -25.486 1.00 98.31 80 LEU A O 1
ATOM 609 N N . GLU A 1 81 ? 14.579 -0.189 -27.536 1.00 97.00 81 GLU A N 1
ATOM 610 C CA . GLU A 1 81 ? 14.523 1.130 -28.153 1.00 97.00 81 GLU A CA 1
ATOM 611 C C . GLU A 1 81 ? 13.075 1.633 -28.035 1.00 97.00 81 GLU A C 1
ATOM 613 O O . GLU A 1 81 ? 12.264 1.363 -28.913 1.00 97.00 81 GLU A O 1
ATOM 618 N N . TYR A 1 82 ? 12.714 2.257 -26.907 1.00 96.56 82 TYR A N 1
ATOM 619 C CA . TYR A 1 82 ? 11.349 2.733 -26.619 1.00 96.56 82 TYR A CA 1
ATOM 620 C C . TYR A 1 82 ? 11.103 4.171 -27.091 1.00 96.56 82 TYR A C 1
ATOM 622 O O . TYR A 1 82 ? 12.046 4.921 -27.334 1.00 96.56 82 TYR A O 1
ATOM 630 N N . HIS A 1 83 ? 9.832 4.574 -27.180 1.00 94.88 83 HIS A N 1
ATOM 631 C CA . HIS A 1 83 ? 9.453 5.935 -27.554 1.00 94.88 83 HIS A CA 1
ATOM 632 C C . HIS A 1 83 ? 10.052 6.975 -26.596 1.00 94.88 83 HIS A C 1
ATOM 634 O O . HIS A 1 83 ? 9.783 6.980 -25.391 1.00 94.88 83 HIS A O 1
ATOM 640 N N . VAL A 1 84 ? 10.802 7.917 -27.166 1.00 92.00 84 VAL A N 1
ATOM 641 C CA . VAL A 1 84 ? 11.409 9.064 -26.479 1.00 92.00 84 VAL A CA 1
ATOM 642 C C . VAL A 1 84 ? 11.167 10.331 -27.287 1.00 92.00 84 VAL A C 1
ATOM 644 O O . VAL A 1 84 ? 11.193 10.307 -28.516 1.00 92.00 84 VAL A O 1
ATOM 647 N N . SER A 1 85 ? 10.841 11.424 -26.604 1.00 83.94 85 SER A N 1
ATOM 648 C CA . SER A 1 85 ? 10.724 12.749 -27.218 1.00 83.94 85 SER A CA 1
ATOM 649 C C . SER A 1 85 ? 10.773 13.840 -26.157 1.00 83.94 85 SER A C 1
ATOM 651 O O . SER A 1 85 ? 10.577 13.588 -24.968 1.00 83.94 85 SER A O 1
ATOM 653 N N . LYS A 1 86 ? 10.950 15.083 -26.608 1.00 78.69 86 LYS A N 1
ATOM 654 C CA . LYS A 1 86 ? 10.917 16.279 -25.756 1.00 78.69 86 LYS A CA 1
ATOM 655 C C . LYS A 1 86 ? 9.540 16.566 -25.140 1.00 78.69 86 LYS A C 1
ATOM 657 O O . LYS A 1 86 ? 9.435 17.439 -24.285 1.00 78.69 86 LYS A O 1
ATOM 662 N N . VAL A 1 87 ? 8.479 15.872 -25.566 1.00 74.81 87 VAL A N 1
ATOM 663 C CA . VAL A 1 87 ? 7.110 16.074 -25.075 1.00 74.81 87 VAL A CA 1
ATOM 664 C C . VAL A 1 87 ? 6.552 14.764 -24.514 1.00 74.81 87 VAL A C 1
ATOM 666 O O . VAL A 1 87 ? 6.362 13.793 -25.231 1.00 74.81 87 VAL A O 1
ATOM 669 N N . GLN A 1 88 ? 6.294 14.762 -23.205 1.00 68.00 88 GLN A N 1
ATOM 670 C CA . GLN A 1 88 ? 5.505 13.797 -22.420 1.00 68.00 88 GLN A CA 1
ATOM 671 C C . GLN A 1 88 ? 5.318 12.368 -22.996 1.00 68.00 88 GLN A C 1
ATOM 673 O O . GLN A 1 88 ? 4.201 11.930 -23.263 1.00 68.00 88 GLN A O 1
ATOM 678 N N . ASN A 1 89 ? 6.399 11.581 -23.048 1.00 83.19 89 ASN A N 1
ATOM 679 C CA . ASN A 1 89 ? 6.382 10.196 -23.553 1.00 83.19 89 ASN A CA 1
ATOM 680 C C . ASN A 1 89 ? 6.435 9.093 -22.483 1.00 83.19 89 ASN A C 1
ATOM 682 O O . ASN A 1 89 ? 6.425 7.909 -22.817 1.00 83.19 89 ASN A O 1
ATOM 686 N N . ARG A 1 90 ? 6.428 9.439 -21.187 1.00 91.31 90 ARG A N 1
ATOM 687 C CA . ARG A 1 90 ? 6.572 8.457 -20.090 1.00 91.31 90 ARG A CA 1
ATOM 688 C C . ARG A 1 90 ? 5.534 7.323 -20.154 1.00 91.31 90 ARG A C 1
ATOM 690 O O . ARG A 1 90 ? 5.845 6.192 -19.790 1.00 91.31 90 ARG A O 1
ATOM 697 N N . ASN A 1 91 ? 4.297 7.591 -20.582 1.00 92.19 91 ASN A N 1
ATOM 698 C CA . ASN A 1 91 ? 3.253 6.558 -20.689 1.00 92.19 91 ASN A CA 1
ATOM 699 C C . ASN A 1 91 ? 3.392 5.682 -21.941 1.00 92.19 91 ASN A C 1
ATOM 701 O O . ASN A 1 91 ? 3.131 4.485 -21.853 1.00 92.19 91 ASN A O 1
ATOM 705 N N . LEU A 1 92 ? 3.841 6.248 -23.065 1.00 93.56 92 LEU A N 1
ATOM 706 C CA . LEU A 1 92 ? 4.140 5.479 -24.276 1.00 93.56 92 LEU A CA 1
ATOM 707 C C . LEU A 1 92 ? 5.328 4.543 -24.038 1.00 93.56 92 LEU A C 1
ATOM 709 O O . LEU A 1 92 ? 5.209 3.348 -24.276 1.00 93.56 92 LEU A O 1
ATOM 713 N N . ALA A 1 93 ? 6.400 5.047 -23.420 1.00 95.94 93 ALA A N 1
ATOM 714 C CA . ALA A 1 93 ? 7.544 4.231 -23.021 1.00 95.94 93 ALA A CA 1
ATOM 715 C C . ALA A 1 93 ? 7.138 3.057 -22.109 1.00 95.94 93 ALA A C 1
ATOM 717 O O . ALA A 1 93 ? 7.638 1.944 -22.259 1.00 95.94 93 ALA A O 1
ATOM 718 N N . LEU A 1 94 ? 6.197 3.275 -21.178 1.00 96.62 94 LEU A N 1
ATOM 719 C CA . LEU A 1 94 ? 5.653 2.202 -20.336 1.00 96.62 94 LEU A CA 1
ATOM 720 C C . LEU A 1 94 ? 4.860 1.170 -21.149 1.00 96.62 94 LEU A C 1
ATOM 722 O O . LEU A 1 94 ? 4.981 -0.026 -20.882 1.00 96.62 94 LEU A O 1
ATOM 726 N N . ALA A 1 95 ? 4.064 1.609 -22.126 1.00 96.44 95 ALA A N 1
ATOM 727 C CA . ALA A 1 95 ? 3.345 0.705 -23.019 1.00 96.44 95 ALA A CA 1
ATOM 728 C C . ALA A 1 95 ? 4.317 -0.155 -23.846 1.00 96.44 95 ALA A C 1
ATOM 730 O O . ALA A 1 95 ? 4.137 -1.374 -23.909 1.00 96.44 95 ALA A O 1
ATOM 731 N N . ASP A 1 96 ? 5.383 0.449 -24.380 1.00 97.81 96 ASP A N 1
ATOM 732 C CA . ASP A 1 96 ? 6.442 -0.263 -25.101 1.00 97.81 96 ASP A CA 1
ATOM 733 C C . ASP A 1 96 ? 7.134 -1.285 -24.201 1.00 97.81 96 ASP A C 1
ATOM 735 O O . ASP A 1 96 ? 7.282 -2.445 -24.576 1.00 97.81 96 ASP A O 1
ATOM 739 N N . ALA A 1 97 ? 7.518 -0.877 -22.987 1.00 98.12 97 ALA A N 1
ATOM 740 C CA . ALA A 1 97 ? 8.193 -1.739 -22.024 1.00 98.12 97 ALA A CA 1
ATOM 741 C C . ALA A 1 97 ? 7.330 -2.945 -21.629 1.00 98.12 97 ALA A C 1
ATOM 743 O O . ALA A 1 97 ? 7.834 -4.065 -21.562 1.00 98.12 97 ALA A O 1
ATOM 744 N N . LEU A 1 98 ? 6.024 -2.744 -21.425 1.00 97.38 98 LEU A N 1
ATOM 745 C CA . LEU A 1 98 ? 5.073 -3.824 -21.144 1.00 97.38 98 LEU A CA 1
ATOM 746 C C . LEU A 1 98 ? 4.924 -4.784 -22.327 1.00 97.38 98 LEU A C 1
ATOM 748 O O . LEU A 1 98 ? 4.909 -6.002 -22.132 1.00 97.38 98 LEU A O 1
ATOM 752 N N . GLN A 1 99 ? 4.803 -4.256 -23.546 1.00 97.12 99 GLN A N 1
ATOM 753 C CA . GLN A 1 99 ? 4.663 -5.076 -24.748 1.00 97.12 99 GLN A CA 1
ATOM 754 C C . GLN A 1 99 ? 5.944 -5.873 -25.026 1.00 97.12 99 GLN A C 1
ATOM 756 O O . GLN A 1 99 ? 5.876 -7.083 -25.238 1.00 97.12 99 GLN A O 1
ATOM 761 N N . ALA A 1 100 ? 7.104 -5.226 -24.929 1.00 97.12 100 ALA A N 1
ATOM 762 C CA . ALA A 1 100 ? 8.419 -5.840 -25.058 1.00 97.12 100 ALA A CA 1
ATOM 763 C C . ALA A 1 100 ? 8.653 -6.937 -24.012 1.00 97.12 100 ALA A C 1
ATOM 765 O O . ALA A 1 100 ? 9.048 -8.046 -24.362 1.00 97.12 100 ALA A O 1
ATOM 766 N N . PHE A 1 101 ? 8.349 -6.665 -22.739 1.00 95.81 101 PHE A N 1
ATOM 767 C CA . PHE A 1 101 ? 8.481 -7.648 -21.665 1.00 95.81 101 PHE A CA 1
ATOM 768 C C . PHE A 1 101 ? 7.623 -8.895 -21.922 1.00 95.81 101 PHE A C 1
ATOM 770 O O . PHE A 1 101 ? 8.111 -10.023 -21.834 1.00 95.81 101 PHE A O 1
ATOM 777 N N . ARG A 1 102 ? 6.350 -8.710 -22.299 1.00 92.62 102 ARG A N 1
ATOM 778 C CA . ARG A 1 102 ? 5.446 -9.823 -22.635 1.00 92.62 102 ARG A CA 1
ATOM 779 C C . ARG A 1 102 ? 5.931 -10.605 -23.851 1.00 92.62 102 ARG A C 1
ATOM 781 O O . ARG A 1 102 ? 5.854 -11.833 -23.847 1.00 92.62 102 ARG A O 1
ATOM 788 N N . LEU A 1 103 ? 6.456 -9.918 -24.863 1.00 93.50 103 LEU A N 1
ATOM 789 C CA . LEU A 1 103 ? 7.031 -10.546 -26.048 1.00 93.50 103 LEU A CA 1
ATOM 790 C C . LEU A 1 103 ? 8.250 -11.409 -25.692 1.00 93.50 103 LEU A C 1
ATOM 792 O O . LEU A 1 103 ? 8.313 -12.569 -26.091 1.00 93.50 103 LEU A O 1
ATOM 796 N N . LEU A 1 104 ? 9.175 -10.888 -24.881 1.00 92.88 104 LEU A N 1
ATOM 797 C CA . LEU A 1 104 ? 10.340 -11.637 -24.400 1.00 92.88 104 LEU A CA 1
ATOM 798 C C . LEU A 1 104 ? 9.929 -12.867 -23.585 1.00 92.88 104 LEU A C 1
ATOM 800 O O . LEU A 1 104 ? 10.469 -13.950 -23.796 1.00 92.88 104 LEU A O 1
ATOM 804 N N . LYS A 1 105 ? 8.934 -12.728 -22.704 1.00 88.88 105 LYS A N 1
ATOM 805 C CA . LYS A 1 105 ? 8.457 -13.831 -21.861 1.00 88.88 105 LYS A CA 1
ATOM 806 C C . LYS A 1 105 ? 7.744 -14.935 -22.649 1.00 88.88 105 LYS A C 1
ATOM 808 O O . LYS A 1 105 ? 7.853 -16.101 -22.288 1.00 88.88 105 LYS A O 1
ATOM 813 N N . THR A 1 106 ? 6.998 -14.577 -23.693 1.00 88.38 106 THR A N 1
ATOM 814 C CA . THR A 1 106 ? 6.187 -15.534 -24.470 1.00 88.38 106 THR A CA 1
ATOM 815 C C . THR A 1 106 ? 6.936 -16.143 -25.650 1.00 88.38 106 THR A C 1
ATOM 817 O O . THR A 1 106 ? 6.753 -17.322 -25.928 1.00 88.38 106 THR A O 1
ATOM 820 N N . SER A 1 107 ? 7.783 -15.360 -26.322 1.00 87.69 107 SER A N 1
ATOM 821 C CA . SER A 1 107 ? 8.375 -15.719 -27.619 1.00 87.69 107 SER A CA 1
ATOM 822 C C . SER A 1 107 ? 9.899 -15.539 -27.660 1.00 87.69 107 SER A C 1
ATOM 824 O O . SER A 1 107 ? 10.519 -15.755 -28.697 1.00 87.69 107 SER A O 1
ATOM 826 N N . GLY A 1 108 ? 10.550 -15.176 -26.545 1.00 82.81 108 GLY A N 1
ATOM 827 C CA . GLY A 1 108 ? 12.001 -14.927 -26.498 1.00 82.81 108 GLY A CA 1
ATOM 828 C C . GLY A 1 108 ? 12.848 -16.089 -27.033 1.00 82.81 108 GLY A C 1
ATOM 829 O O . GLY A 1 108 ? 13.805 -15.869 -27.782 1.00 82.81 108 GLY A O 1
ATOM 830 N N . ASN A 1 109 ? 12.437 -17.327 -26.742 1.00 86.19 109 ASN A N 1
ATOM 831 C CA . ASN A 1 109 ? 13.091 -18.542 -27.237 1.00 86.19 109 ASN A CA 1
ATOM 832 C C . ASN A 1 109 ? 13.077 -18.640 -28.774 1.00 86.19 109 ASN A C 1
ATOM 834 O O . ASN A 1 109 ? 14.057 -19.094 -29.372 1.00 86.19 109 ASN A O 1
ATOM 838 N N . GLU A 1 110 ? 12.013 -18.166 -29.429 1.00 86.38 110 GLU A N 1
ATOM 839 C CA . GLU A 1 110 ? 11.895 -18.149 -30.895 1.00 86.38 110 GLU A CA 1
ATOM 840 C C . GLU A 1 110 ? 12.922 -17.194 -31.522 1.00 86.38 110 GLU A C 1
ATOM 842 O O . GLU A 1 110 ? 13.513 -17.483 -32.566 1.00 86.38 110 GLU A O 1
ATOM 847 N N . PHE A 1 111 ? 13.245 -16.102 -30.825 1.00 84.94 111 PHE A N 1
ATOM 848 C CA . PHE A 1 111 ? 14.288 -15.150 -31.229 1.00 84.94 111 PHE A CA 1
ATOM 849 C C . PHE A 1 111 ? 15.704 -15.597 -30.830 1.00 84.94 111 PHE A C 1
ATOM 851 O O . PHE A 1 111 ? 16.710 -14.998 -31.242 1.00 84.94 111 PHE A O 1
ATOM 858 N N . GLY A 1 112 ? 15.794 -16.715 -30.106 1.00 79.88 112 GLY A N 1
ATOM 859 C CA . GLY A 1 112 ? 17.035 -17.342 -29.684 1.00 79.88 112 GLY A CA 1
ATOM 860 C C . GLY A 1 112 ? 17.598 -16.866 -28.363 1.00 79.88 112 GLY A C 1
ATOM 861 O O . GLY A 1 112 ? 18.803 -17.011 -28.199 1.00 79.88 112 GLY A O 1
ATOM 862 N N . LEU A 1 113 ? 16.762 -16.293 -27.502 1.00 85.00 113 LEU A N 1
ATOM 863 C CA . LEU A 1 113 ? 17.100 -15.942 -26.128 1.00 85.00 113 LEU A CA 1
ATOM 864 C C . LEU A 1 113 ? 16.744 -17.112 -25.197 1.00 85.00 113 LEU A C 1
ATOM 866 O O . LEU A 1 113 ? 15.821 -17.864 -25.497 1.00 85.00 113 LEU A O 1
ATOM 870 N N . GLU A 1 114 ? 17.444 -17.279 -24.077 1.00 78.62 114 GLU A N 1
ATOM 871 C CA . GLU A 1 114 ? 17.106 -18.298 -23.070 1.00 78.62 114 GLU A CA 1
ATOM 872 C C . GLU A 1 114 ? 16.041 -17.797 -22.074 1.00 78.62 114 GLU A C 1
ATOM 874 O O . GLU A 1 114 ? 16.175 -16.723 -21.481 1.00 78.62 114 GLU A O 1
ATOM 879 N N . GLY A 1 115 ? 14.999 -18.601 -21.843 1.00 70.38 115 GLY A N 1
ATOM 880 C CA . GLY A 1 115 ? 13.832 -18.228 -21.032 1.00 70.38 115 GLY A CA 1
ATOM 881 C C . GLY A 1 115 ? 13.884 -18.606 -19.546 1.00 70.38 115 GLY A C 1
ATOM 882 O O . GLY A 1 115 ? 12.922 -18.340 -18.832 1.00 70.38 115 GLY A O 1
ATOM 883 N N . LYS A 1 116 ? 14.956 -19.249 -19.059 1.00 75.12 116 LYS A N 1
ATOM 884 C CA . LYS A 1 116 ? 15.028 -19.774 -17.674 1.00 75.12 116 LYS A CA 1
ATOM 885 C C . LYS A 1 116 ? 15.134 -18.716 -16.575 1.00 75.12 116 LYS A C 1
ATOM 887 O O . LYS A 1 116 ? 14.696 -18.989 -15.464 1.00 75.12 116 LYS A O 1
ATOM 892 N N . ARG A 1 117 ? 15.750 -17.568 -16.866 1.00 89.44 117 ARG A N 1
ATOM 893 C CA . ARG A 1 117 ? 15.918 -16.442 -15.936 1.00 89.44 117 ARG A CA 1
ATOM 894 C C . ARG A 1 117 ? 15.771 -15.141 -16.710 1.00 89.44 117 ARG A C 1
ATOM 896 O O . ARG A 1 117 ? 16.407 -14.991 -17.753 1.00 89.44 117 ARG A O 1
ATOM 903 N N . LEU A 1 118 ? 14.970 -14.213 -16.208 1.00 92.62 118 LEU A N 1
ATOM 904 C CA . LEU A 1 118 ? 14.741 -12.902 -16.799 1.00 92.62 118 LEU A CA 1
ATOM 905 C C . LEU A 1 118 ? 15.139 -11.802 -15.813 1.00 92.62 118 LEU A C 1
ATOM 907 O O . LEU A 1 118 ? 14.539 -11.655 -14.752 1.00 92.62 118 LEU A O 1
ATOM 911 N N . VAL A 1 119 ? 16.138 -11.010 -16.195 1.00 94.94 119 VAL A N 1
ATOM 912 C CA . VAL A 1 119 ? 16.657 -9.882 -15.409 1.00 94.94 119 VAL A CA 1
ATOM 913 C C . VAL A 1 119 ? 16.249 -8.583 -16.089 1.00 94.94 119 VAL A C 1
ATOM 915 O O . VAL A 1 119 ? 16.521 -8.415 -17.271 1.00 94.94 119 VAL A O 1
ATOM 918 N N . ILE A 1 120 ? 15.633 -7.644 -15.375 1.00 97.69 120 ILE A N 1
ATOM 919 C CA . ILE A 1 120 ? 15.362 -6.297 -15.898 1.00 97.69 120 ILE A CA 1
ATOM 920 C C . ILE A 1 120 ? 16.433 -5.347 -15.376 1.00 97.69 120 ILE A C 1
ATOM 922 O O . ILE A 1 120 ? 16.662 -5.281 -14.173 1.00 97.69 120 ILE A O 1
ATOM 926 N N . VAL A 1 121 ? 17.058 -4.581 -16.268 1.00 98.38 121 VAL A N 1
ATOM 927 C CA . VAL A 1 121 ? 18.079 -3.586 -15.926 1.00 98.38 121 VAL A CA 1
ATOM 928 C C . VAL A 1 121 ? 17.629 -2.220 -16.419 1.00 98.38 121 VAL A C 1
ATOM 930 O O . VAL A 1 121 ? 17.520 -1.999 -17.621 1.00 98.38 121 VAL A O 1
ATOM 933 N N . GLY A 1 122 ? 17.374 -1.298 -15.499 1.00 98.06 122 GLY A N 1
ATOM 934 C CA . GLY A 1 122 ? 17.036 0.086 -15.801 1.00 98.06 122 GLY A CA 1
ATOM 935 C C . GLY A 1 122 ? 18.124 1.042 -15.324 1.00 98.06 122 GLY A C 1
ATOM 936 O O . GLY A 1 122 ? 18.554 0.963 -14.173 1.00 98.06 122 GLY A O 1
ATOM 937 N N . ILE A 1 123 ? 18.552 1.959 -16.191 1.00 96.38 123 ILE A N 1
ATOM 938 C CA . ILE A 1 123 ? 19.592 2.954 -15.883 1.00 96.38 123 ILE A CA 1
ATOM 939 C C . ILE A 1 123 ? 18.988 4.358 -15.984 1.00 96.38 123 ILE A C 1
ATOM 941 O O . ILE A 1 123 ? 18.258 4.643 -16.933 1.00 96.38 123 ILE A O 1
ATOM 945 N N . SER A 1 124 ? 19.246 5.237 -15.010 1.00 94.44 124 SER A N 1
ATOM 946 C CA . SER A 1 124 ? 18.737 6.618 -14.995 1.00 94.44 124 SER A CA 1
ATOM 947 C C . SER A 1 124 ? 17.202 6.667 -15.167 1.00 94.44 124 SER A C 1
ATOM 949 O O . SER A 1 124 ? 16.472 5.978 -14.445 1.00 94.44 124 SER A O 1
ATOM 951 N N . SER A 1 125 ? 16.676 7.412 -16.140 1.00 94.56 125 SER A N 1
ATOM 952 C CA . SER A 1 125 ? 15.242 7.437 -16.478 1.00 94.56 125 SER A CA 1
ATOM 953 C C . SER A 1 125 ? 14.693 6.084 -16.966 1.00 94.56 125 SER A C 1
ATOM 955 O O . SER A 1 125 ? 13.495 5.818 -16.857 1.00 94.56 125 SER A O 1
ATOM 957 N N . GLY A 1 126 ? 15.555 5.197 -17.466 1.00 96.69 126 GLY A N 1
ATOM 958 C CA . GLY A 1 126 ? 15.225 3.800 -17.741 1.00 96.69 126 GLY A CA 1
ATOM 959 C C . GLY A 1 126 ? 15.066 2.974 -16.460 1.00 96.69 126 GLY A C 1
ATOM 960 O O . GLY A 1 126 ? 14.284 2.029 -16.432 1.00 96.69 126 GLY A O 1
ATOM 961 N N . GLY A 1 127 ? 15.712 3.380 -15.361 1.00 96.38 127 GLY A N 1
ATOM 962 C CA . GLY A 1 127 ? 15.462 2.881 -14.003 1.00 96.38 127 GLY A CA 1
ATOM 963 C C . GLY A 1 127 ? 14.050 3.216 -13.521 1.00 96.38 127 GLY A C 1
ATOM 964 O O . GLY A 1 127 ? 13.327 2.334 -13.057 1.00 96.38 127 GLY A O 1
ATOM 965 N N . HIS A 1 128 ? 13.612 4.461 -13.733 1.00 96.25 128 HIS A N 1
ATOM 966 C CA . HIS A 1 128 ? 12.216 4.858 -13.520 1.00 96.25 128 HIS A CA 1
ATOM 967 C C . HIS A 1 128 ? 11.249 3.983 -14.334 1.00 96.25 128 HIS A C 1
ATOM 969 O O . HIS A 1 128 ? 10.256 3.478 -13.806 1.00 96.25 128 HIS A O 1
ATOM 975 N N . LEU A 1 129 ? 11.557 3.754 -15.618 1.00 97.56 129 LEU A N 1
ATOM 976 C CA . LEU A 1 129 ? 10.727 2.942 -16.508 1.00 97.56 129 LEU A CA 1
ATOM 977 C C . LEU A 1 129 ? 10.660 1.481 -16.052 1.00 97.56 129 LEU A C 1
ATOM 979 O O . LEU A 1 129 ? 9.579 0.897 -16.038 1.00 97.56 129 LEU A O 1
ATOM 983 N N . ALA A 1 130 ? 11.793 0.910 -15.639 1.00 97.94 130 ALA A N 1
ATOM 984 C CA . ALA A 1 130 ? 11.889 -0.451 -15.127 1.00 97.94 130 ALA A CA 1
ATOM 985 C C . ALA A 1 130 ? 11.042 -0.638 -13.861 1.00 97.94 130 ALA A C 1
ATOM 987 O O . ALA A 1 130 ? 10.269 -1.591 -13.765 1.00 97.94 130 ALA A O 1
ATOM 988 N N . ALA A 1 131 ? 11.121 0.305 -12.920 1.00 95.88 131 ALA A N 1
ATOM 989 C CA . ALA A 1 131 ? 10.305 0.287 -11.711 1.00 95.88 131 ALA A CA 1
ATOM 990 C C . ALA A 1 131 ? 8.799 0.398 -12.031 1.00 95.88 131 ALA A C 1
ATOM 992 O O . ALA A 1 131 ? 7.993 -0.365 -11.492 1.00 95.88 131 ALA A O 1
ATOM 993 N N . ARG A 1 132 ? 8.412 1.271 -12.976 1.00 95.38 132 ARG A N 1
ATOM 994 C CA . ARG A 1 132 ? 7.020 1.383 -13.459 1.00 95.38 132 ARG A CA 1
ATOM 995 C C . ARG A 1 132 ? 6.527 0.126 -14.157 1.00 95.38 132 ARG A C 1
ATOM 997 O O . ARG A 1 132 ? 5.382 -0.267 -13.943 1.00 95.38 132 ARG A O 1
ATOM 1004 N N . LEU A 1 133 ? 7.368 -0.492 -14.984 1.00 96.50 133 LEU A N 1
ATOM 1005 C CA . LEU A 1 133 ? 7.070 -1.759 -15.640 1.00 96.50 133 LEU A CA 1
ATOM 1006 C C . LEU A 1 133 ? 6.751 -2.811 -14.582 1.00 96.50 133 LEU A C 1
ATOM 1008 O O . LEU A 1 133 ? 5.653 -3.359 -14.590 1.00 96.50 133 LEU A O 1
ATOM 1012 N N . VAL A 1 134 ? 7.662 -3.030 -13.632 1.00 94.19 134 VAL A N 1
ATOM 1013 C CA . VAL A 1 134 ? 7.515 -4.088 -12.627 1.00 94.19 134 VAL A CA 1
ATOM 1014 C C . VAL A 1 134 ? 6.307 -3.870 -11.713 1.00 94.19 134 VAL A C 1
ATOM 1016 O O . VAL A 1 134 ? 5.601 -4.828 -11.400 1.00 94.19 134 VAL A O 1
ATOM 1019 N N . GLN A 1 135 ? 5.988 -2.620 -11.364 1.00 91.50 135 GLN A N 1
ATOM 1020 C CA . GLN A 1 135 ? 4.767 -2.274 -10.626 1.00 91.50 135 GLN A CA 1
ATOM 1021 C C . GLN A 1 135 ? 3.474 -2.709 -11.343 1.00 91.50 135 GLN A C 1
ATOM 1023 O O . GLN A 1 135 ? 2.458 -2.939 -10.686 1.00 91.50 135 GLN A O 1
ATOM 1028 N N . LYS A 1 136 ? 3.473 -2.782 -12.680 1.00 92.06 136 LYS A N 1
ATOM 1029 C CA . LYS A 1 136 ? 2.301 -3.159 -13.488 1.00 92.06 136 LYS A CA 1
ATOM 1030 C C . LYS A 1 136 ? 2.184 -4.663 -13.744 1.00 92.06 136 LYS A C 1
ATOM 1032 O O . LYS A 1 136 ? 1.160 -5.086 -14.277 1.00 92.06 136 LYS A O 1
ATOM 1037 N N . LEU A 1 137 ? 3.198 -5.449 -13.392 1.00 90.06 137 LEU A N 1
ATOM 1038 C CA . LEU A 1 137 ? 3.202 -6.900 -13.573 1.00 90.06 137 LEU A CA 1
ATOM 1039 C C . LEU A 1 137 ? 2.475 -7.588 -12.411 1.00 90.06 137 LEU A C 1
ATOM 1041 O O . LEU A 1 137 ? 2.642 -7.199 -11.255 1.00 90.06 137 LEU A O 1
ATOM 1045 N N . GLY A 1 138 ? 1.698 -8.636 -12.700 1.00 84.25 138 GLY A N 1
ATOM 1046 C CA . GLY A 1 138 ? 1.145 -9.500 -11.655 1.00 84.25 138 GLY A CA 1
ATOM 1047 C C . GLY A 1 138 ? 2.221 -10.325 -10.936 1.00 84.25 138 GLY A C 1
ATOM 1048 O O . GLY A 1 138 ? 3.353 -10.434 -11.404 1.00 84.25 138 GLY A O 1
ATOM 1049 N N . ASP A 1 139 ? 1.864 -10.973 -9.824 1.00 76.94 139 ASP A N 1
ATOM 1050 C CA . ASP A 1 139 ? 2.814 -11.736 -8.990 1.00 76.94 139 ASP A CA 1
ATOM 1051 C C . ASP A 1 139 ? 3.516 -12.872 -9.765 1.00 76.94 139 ASP A C 1
ATOM 1053 O O . ASP A 1 139 ? 4.698 -13.131 -9.580 1.00 76.94 139 ASP A O 1
ATOM 1057 N N . LYS A 1 140 ? 2.812 -13.519 -10.706 1.00 81.50 140 LYS A N 1
ATOM 1058 C CA . LYS A 1 140 ? 3.374 -14.563 -11.597 1.00 81.50 140 LYS A CA 1
ATOM 1059 C C . LYS A 1 140 ? 4.119 -13.994 -12.810 1.00 81.50 140 LYS A C 1
ATOM 1061 O O . LYS A 1 140 ? 4.666 -14.735 -13.632 1.00 81.50 140 LYS A O 1
ATOM 1066 N N . GLU A 1 141 ? 4.073 -12.678 -12.976 1.00 87.69 141 GLU A N 1
ATOM 1067 C CA . GLU A 1 141 ? 4.671 -11.956 -14.090 1.00 87.69 141 GLU A CA 1
ATOM 1068 C C . GLU A 1 141 ? 5.971 -11.248 -13.730 1.00 87.69 141 GLU A C 1
ATOM 1070 O O . GLU A 1 141 ? 6.652 -10.806 -14.645 1.00 87.69 141 GLU A O 1
ATOM 1075 N N . GLN A 1 142 ? 6.341 -11.201 -12.451 1.00 87.75 142 GLN A N 1
ATOM 1076 C CA . GLN A 1 142 ? 7.574 -10.579 -11.975 1.00 87.75 142 GLN A CA 1
ATOM 1077 C C . GLN A 1 142 ? 8.831 -11.191 -12.636 1.00 87.75 142 GLN A C 1
ATOM 1079 O O . GLN A 1 142 ? 8.826 -12.384 -12.963 1.00 87.75 142 GLN A O 1
ATOM 1084 N N . PRO A 1 143 ? 9.897 -10.395 -12.856 1.00 91.44 143 PRO A N 1
ATOM 1085 C CA . PRO A 1 143 ? 11.199 -10.919 -13.271 1.00 91.44 143 PRO A CA 1
ATOM 1086 C C . PRO A 1 143 ? 11.866 -11.702 -12.129 1.00 91.44 143 PRO A C 1
ATOM 1088 O O . PRO A 1 143 ? 11.403 -11.662 -10.990 1.00 91.44 143 PRO A O 1
ATOM 1091 N N . ASP A 1 144 ? 12.976 -12.379 -12.414 1.00 90.19 144 ASP A N 1
ATOM 1092 C CA . ASP A 1 144 ? 13.817 -12.966 -11.365 1.00 90.19 144 ASP A CA 1
ATOM 1093 C C . ASP A 1 144 ? 14.575 -11.873 -10.606 1.00 90.19 144 ASP A C 1
ATOM 1095 O O . ASP A 1 144 ? 14.672 -11.916 -9.382 1.00 90.19 144 ASP A O 1
ATOM 1099 N N . ASP A 1 145 ? 15.046 -10.850 -11.327 1.00 91.88 145 ASP A N 1
ATOM 1100 C CA . ASP A 1 145 ? 15.781 -9.723 -10.761 1.00 91.88 145 ASP A CA 1
ATOM 1101 C C . ASP A 1 145 ? 15.391 -8.394 -11.421 1.00 91.88 145 ASP A C 1
ATOM 1103 O O . ASP A 1 145 ? 15.202 -8.306 -12.637 1.00 91.88 145 ASP A O 1
ATOM 1107 N N . LEU A 1 146 ? 15.333 -7.339 -10.612 1.00 94.94 146 LEU A N 1
ATOM 1108 C CA . LEU A 1 146 ? 15.238 -5.944 -11.017 1.00 94.94 146 LEU A CA 1
ATOM 1109 C C . LEU A 1 146 ? 16.513 -5.211 -10.583 1.00 94.94 146 LEU A C 1
ATOM 1111 O O . LEU A 1 146 ? 16.838 -5.145 -9.403 1.00 94.94 146 LEU A O 1
ATOM 1115 N N . ILE A 1 147 ? 17.220 -4.618 -11.534 1.00 96.12 147 ILE A N 1
ATOM 1116 C CA . ILE A 1 147 ? 18.442 -3.850 -11.306 1.00 96.12 147 ILE A CA 1
ATOM 1117 C C . ILE A 1 147 ? 18.164 -2.398 -11.691 1.00 96.12 147 ILE A C 1
ATOM 1119 O O . ILE A 1 147 ? 17.850 -2.111 -12.844 1.00 96.12 147 ILE A O 1
ATOM 1123 N N . LEU A 1 148 ? 18.278 -1.484 -10.731 1.00 96.06 148 LEU A N 1
ATOM 1124 C CA . LEU A 1 148 ? 18.086 -0.047 -10.906 1.00 96.06 148 LEU A CA 1
ATOM 1125 C C . LEU A 1 148 ? 19.410 0.682 -10.648 1.00 96.06 148 LEU A C 1
ATOM 1127 O O . LEU A 1 148 ? 19.909 0.711 -9.523 1.00 96.06 148 LEU A O 1
ATOM 1131 N N . ILE A 1 149 ? 19.977 1.291 -11.686 1.00 94.69 149 ILE A N 1
ATOM 1132 C CA . ILE A 1 149 ? 21.249 2.018 -11.610 1.00 94.69 149 ILE A CA 1
ATOM 1133 C C . ILE A 1 149 ? 20.970 3.515 -11.731 1.00 94.69 149 ILE A C 1
ATOM 1135 O O . ILE A 1 149 ? 20.482 3.978 -12.760 1.00 94.69 149 ILE A O 1
ATOM 1139 N N . SER A 1 150 ? 21.266 4.254 -10.665 1.00 92.62 150 SER A N 1
ATOM 1140 C CA . SER A 1 150 ? 20.973 5.678 -10.468 1.00 92.62 150 SER A CA 1
ATOM 1141 C C . SER A 1 150 ? 19.574 6.071 -10.967 1.00 92.62 150 SER A C 1
ATOM 1143 O O . SER A 1 150 ? 19.473 6.971 -11.801 1.00 92.62 150 SER A O 1
ATOM 1145 N N . PRO A 1 151 ? 18.491 5.385 -10.536 1.00 94.38 151 PRO A N 1
ATOM 1146 C CA . PRO A 1 151 ? 17.154 5.639 -11.063 1.00 94.38 151 PRO A CA 1
ATOM 1147 C C . PRO A 1 151 ? 16.711 7.075 -10.761 1.00 94.38 151 PRO A C 1
ATOM 1149 O O . PRO A 1 151 ? 16.797 7.531 -9.621 1.00 94.38 151 PRO A O 1
ATOM 1152 N N . THR A 1 152 ? 16.211 7.777 -11.776 1.00 93.00 152 THR A N 1
ATOM 1153 C CA . THR A 1 152 ? 15.665 9.134 -11.618 1.00 93.00 152 THR A CA 1
ATOM 1154 C C . THR A 1 152 ? 14.165 9.085 -11.320 1.00 93.00 152 THR A C 1
ATOM 1156 O O . THR A 1 152 ? 13.527 8.050 -11.495 1.00 93.00 152 THR A O 1
ATOM 1159 N N . ASP A 1 153 ? 13.585 10.197 -10.863 1.00 91.44 153 ASP A N 1
ATOM 1160 C CA . ASP A 1 153 ? 12.128 10.429 -10.836 1.00 91.44 153 ASP A CA 1
ATOM 1161 C C . ASP A 1 153 ? 11.264 9.440 -10.018 1.00 91.44 153 ASP A C 1
ATOM 1163 O O . ASP A 1 153 ? 10.041 9.466 -10.129 1.00 91.44 153 ASP A O 1
ATOM 1167 N N . LEU A 1 154 ? 11.830 8.585 -9.156 1.00 91.19 154 LEU A N 1
ATOM 1168 C CA . LEU A 1 154 ? 11.018 7.684 -8.313 1.00 91.19 154 LEU A CA 1
ATOM 1169 C C . LEU A 1 154 ? 10.145 8.441 -7.291 1.00 91.19 154 LEU A C 1
ATOM 1171 O O . LEU A 1 154 ? 9.192 7.874 -6.760 1.00 91.19 154 LEU A O 1
ATOM 1175 N N . ASN A 1 155 ? 10.445 9.718 -7.040 1.00 89.31 155 ASN A N 1
ATOM 1176 C CA . ASN A 1 155 ? 9.637 10.647 -6.251 1.00 89.31 155 ASN A CA 1
ATOM 1177 C C . ASN A 1 155 ? 8.561 11.397 -7.058 1.00 89.31 155 ASN A C 1
ATOM 1179 O O . ASN A 1 155 ? 7.905 12.264 -6.487 1.00 89.31 155 ASN A O 1
ATOM 1183 N N . GLU A 1 156 ? 8.370 11.116 -8.352 1.00 89.69 156 GLU A N 1
ATOM 1184 C CA . GLU A 1 156 ? 7.292 11.726 -9.140 1.00 89.69 156 GLU A CA 1
ATOM 1185 C C . GLU A 1 156 ? 5.933 11.393 -8.505 1.00 89.69 156 GLU A C 1
ATOM 1187 O O . GLU A 1 156 ? 5.576 10.219 -8.392 1.00 89.69 156 GLU A O 1
ATOM 1192 N N . THR A 1 157 ? 5.157 12.406 -8.109 1.00 87.06 157 THR A N 1
ATOM 1193 C CA . THR A 1 157 ? 3.806 12.247 -7.549 1.00 87.06 157 THR A CA 1
ATOM 1194 C C . THR A 1 157 ? 2.734 12.768 -8.518 1.00 87.06 157 THR A C 1
ATOM 1196 O O . THR A 1 157 ? 2.965 13.744 -9.237 1.00 87.06 157 THR A O 1
ATOM 1199 N N . PRO A 1 158 ? 1.536 12.152 -8.570 1.00 83.31 158 PRO A N 1
ATOM 1200 C CA . PRO A 1 158 ? 0.386 12.757 -9.236 1.00 83.31 158 PRO A CA 1
ATOM 1201 C C . PRO A 1 158 ? -0.020 14.087 -8.588 1.00 83.31 158 PRO A C 1
ATOM 1203 O O . PRO A 1 158 ? 0.158 14.291 -7.387 1.00 83.31 158 PRO A O 1
ATOM 1206 N N . VAL A 1 159 ? -0.683 14.950 -9.363 1.00 80.81 159 VAL A N 1
ATOM 1207 C CA . VAL A 1 159 ? -1.365 16.138 -8.824 1.00 80.81 159 VAL A CA 1
ATOM 1208 C C . VAL A 1 159 ? -2.369 15.706 -7.749 1.00 80.81 159 VAL A C 1
ATOM 1210 O O . VAL A 1 159 ? -3.123 14.757 -7.957 1.00 80.81 159 VAL A O 1
ATOM 1213 N N . ASN A 1 160 ? -2.384 16.411 -6.614 1.00 79.31 160 ASN A N 1
ATOM 1214 C CA . ASN A 1 160 ? -3.220 16.109 -5.444 1.00 79.31 160 ASN A CA 1
ATOM 1215 C C . ASN A 1 160 ? -2.966 14.721 -4.834 1.00 79.31 160 ASN A C 1
ATOM 1217 O O . ASN A 1 160 ? -3.884 14.095 -4.308 1.00 79.31 160 ASN A O 1
ATOM 1221 N N . SER A 1 161 ? -1.735 14.219 -4.903 1.00 83.44 161 SER A N 1
ATOM 1222 C CA . SER A 1 161 ? -1.339 13.042 -4.143 1.00 83.44 161 SER A CA 1
ATOM 1223 C C . SER A 1 161 ? 0.040 13.224 -3.539 1.00 83.44 161 SER A C 1
ATOM 1225 O O . SER A 1 161 ? 0.968 13.694 -4.194 1.00 83.44 161 SER A O 1
ATOM 1227 N N . VAL A 1 162 ? 0.190 12.782 -2.295 1.00 83.56 162 VAL A N 1
ATOM 1228 C CA . VAL A 1 162 ? 1.509 12.664 -1.672 1.00 83.56 162 VAL A CA 1
ATOM 1229 C C . VAL A 1 162 ? 2.250 11.398 -2.117 1.00 83.56 162 VAL A C 1
ATOM 1231 O O . VAL A 1 162 ? 3.474 11.344 -2.051 1.00 83.56 162 VAL A O 1
ATOM 1234 N N . PHE A 1 163 ? 1.550 10.361 -2.587 1.00 83.94 163 PHE A N 1
ATOM 1235 C CA . PHE A 1 163 ? 2.198 9.097 -2.939 1.00 83.94 163 PHE A CA 1
ATOM 1236 C C . PHE A 1 163 ? 2.902 9.171 -4.298 1.00 83.94 163 PHE A C 1
ATOM 1238 O O . PHE A 1 163 ? 2.324 9.692 -5.254 1.00 83.94 163 PHE A O 1
ATOM 1245 N N . PRO A 1 164 ? 4.100 8.573 -4.432 1.00 87.31 164 PRO A N 1
ATOM 1246 C CA . PRO A 1 164 ? 4.760 8.490 -5.723 1.00 87.31 164 PRO A CA 1
ATOM 1247 C C . PRO A 1 164 ? 3.935 7.639 -6.694 1.00 87.31 164 PRO A C 1
ATOM 1249 O O . PRO A 1 164 ? 3.300 6.647 -6.310 1.00 87.31 164 PRO A O 1
ATOM 1252 N N . ILE A 1 165 ? 3.970 8.015 -7.974 1.00 85.88 165 ILE A N 1
ATOM 1253 C CA . ILE A 1 165 ? 3.416 7.240 -9.092 1.00 85.88 165 ILE A CA 1
ATOM 1254 C C . ILE A 1 165 ? 4.016 5.836 -9.066 1.00 85.88 165 ILE A C 1
ATOM 1256 O O . ILE A 1 165 ? 3.303 4.840 -9.247 1.00 85.88 165 ILE A O 1
ATOM 1260 N N . VAL A 1 166 ? 5.325 5.779 -8.806 1.00 88.69 166 VAL A N 1
ATOM 1261 C CA . VAL A 1 166 ? 6.116 4.558 -8.791 1.00 88.69 166 VAL A CA 1
ATOM 1262 C C . VAL A 1 166 ? 6.214 4.010 -7.381 1.00 88.69 166 VAL A C 1
ATOM 1264 O O . VAL A 1 166 ? 6.752 4.628 -6.469 1.00 88.69 166 VAL A O 1
ATOM 1267 N N . ARG A 1 167 ? 5.678 2.810 -7.196 1.00 85.75 167 ARG A N 1
ATOM 1268 C CA . ARG A 1 167 ? 5.674 2.093 -5.920 1.00 85.75 167 ARG A CA 1
ATOM 1269 C C . ARG A 1 167 ? 6.041 0.644 -6.212 1.00 85.75 167 ARG A C 1
ATOM 1271 O O . ARG A 1 167 ? 5.557 0.133 -7.220 1.00 85.75 167 ARG A O 1
ATOM 1278 N N . PRO A 1 168 ? 6.821 -0.055 -5.364 1.00 84.00 168 PRO A N 1
ATOM 1279 C CA . PRO A 1 168 ? 7.082 -1.467 -5.629 1.00 84.00 168 PRO A CA 1
ATOM 1280 C C . PRO A 1 168 ? 5.801 -2.303 -5.740 1.00 84.00 168 PRO A C 1
ATOM 1282 O O . PRO A 1 168 ? 4.757 -1.874 -5.237 1.00 84.00 168 PRO A O 1
ATOM 1285 N N . PRO A 1 169 ? 5.866 -3.503 -6.327 1.00 81.44 169 PRO A N 1
ATOM 1286 C CA . PRO A 1 169 ? 4.769 -4.459 -6.272 1.00 81.44 169 PRO A CA 1
ATOM 1287 C C . PRO A 1 169 ? 4.280 -4.686 -4.835 1.00 81.44 169 PRO A C 1
ATOM 1289 O O . PRO A 1 169 ? 5.031 -4.520 -3.872 1.00 81.44 169 PRO A O 1
ATOM 1292 N N . VAL A 1 170 ? 3.015 -5.081 -4.680 1.00 73.56 170 VAL A N 1
ATOM 1293 C CA . VAL A 1 170 ? 2.467 -5.435 -3.358 1.00 73.56 170 VAL A CA 1
ATOM 1294 C C . VAL A 1 170 ? 3.149 -6.699 -2.825 1.00 73.56 170 VAL A C 1
ATOM 1296 O O . VAL A 1 170 ? 3.469 -6.758 -1.641 1.00 73.56 170 VAL A O 1
ATOM 1299 N N . GLN A 1 171 ? 3.420 -7.678 -3.695 1.00 73.62 171 GLN A N 1
ATOM 1300 C CA . GLN A 1 171 ? 4.146 -8.912 -3.377 1.00 73.62 171 GLN A CA 1
ATOM 1301 C C . GLN A 1 171 ? 5.342 -9.092 -4.326 1.00 73.62 171 GLN A C 1
ATOM 1303 O O . GLN A 1 171 ? 5.273 -9.859 -5.282 1.00 73.62 171 GLN A O 1
ATOM 1308 N N . PRO A 1 172 ? 6.443 -8.355 -4.110 1.00 77.88 172 PRO 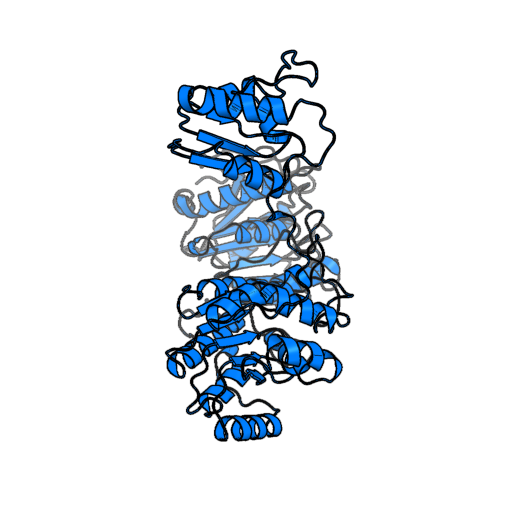A N 1
ATOM 1309 C CA . PRO A 1 172 ? 7.627 -8.490 -4.947 1.00 77.88 172 PRO A CA 1
ATOM 1310 C C . PRO A 1 172 ? 8.277 -9.858 -4.710 1.00 77.88 172 PRO A C 1
ATOM 1312 O O . PRO A 1 172 ? 8.603 -10.207 -3.575 1.00 77.88 172 PRO A O 1
ATOM 1315 N N . THR A 1 173 ? 8.466 -10.620 -5.788 1.00 79.44 173 THR A N 1
ATOM 1316 C CA . THR A 1 173 ? 9.171 -11.915 -5.780 1.00 79.44 173 THR A CA 1
ATOM 1317 C C . THR A 1 173 ? 10.577 -11.824 -6.369 1.00 79.44 173 THR A C 1
ATOM 1319 O O . THR A 1 173 ? 11.372 -12.737 -6.173 1.00 79.44 173 THR A O 1
ATOM 1322 N N . ALA A 1 174 ? 10.881 -10.740 -7.086 1.00 84.94 174 ALA A N 1
ATOM 1323 C CA . ALA A 1 174 ? 12.173 -10.526 -7.724 1.00 84.94 174 ALA A CA 1
ATOM 1324 C C . ALA A 1 174 ? 13.235 -10.042 -6.720 1.00 84.94 174 ALA A C 1
ATOM 1326 O O . ALA A 1 174 ? 12.932 -9.276 -5.792 1.00 84.94 174 ALA A O 1
ATOM 1327 N N . GLY A 1 175 ? 14.494 -10.415 -6.953 1.00 87.44 175 GLY A N 1
ATOM 1328 C CA . GLY A 1 175 ? 15.641 -9.740 -6.348 1.00 87.44 175 GLY A CA 1
ATOM 1329 C C . GLY A 1 175 ? 15.699 -8.274 -6.790 1.00 87.44 175 GLY A C 1
ATOM 1330 O O . GLY A 1 175 ? 15.336 -7.951 -7.917 1.00 87.44 175 GLY A O 1
ATOM 1331 N N . LEU A 1 176 ? 16.136 -7.366 -5.917 1.00 90.56 176 LEU A N 1
ATOM 1332 C CA . LEU A 1 176 ? 16.355 -5.957 -6.247 1.00 90.56 176 LEU A CA 1
ATOM 1333 C C . LEU A 1 176 ? 17.806 -5.559 -6.007 1.00 90.56 176 LEU A C 1
ATOM 1335 O O . LEU A 1 176 ? 18.343 -5.711 -4.914 1.00 90.56 176 LEU A O 1
ATOM 1339 N N . PHE A 1 177 ? 18.411 -4.934 -7.001 1.00 92.38 177 PHE A N 1
ATOM 1340 C CA . PHE A 1 177 ? 19.667 -4.220 -6.846 1.00 92.38 177 PHE A CA 1
ATOM 1341 C C . PHE A 1 177 ? 19.415 -2.743 -7.117 1.00 92.38 177 PHE A C 1
ATOM 1343 O O . PHE A 1 177 ? 18.886 -2.396 -8.170 1.00 92.38 177 PHE A O 1
ATOM 1350 N N . VAL A 1 178 ? 19.788 -1.869 -6.184 1.00 92.38 178 VAL A N 1
ATOM 1351 C CA . VAL A 1 178 ? 19.744 -0.415 -6.382 1.00 92.38 178 VAL A CA 1
ATOM 1352 C C . VAL A 1 178 ? 21.127 0.157 -6.115 1.00 92.38 178 VAL A C 1
ATOM 1354 O O . VAL A 1 178 ? 21.723 -0.091 -5.067 1.00 92.38 178 VAL A O 1
ATOM 1357 N N . SER A 1 179 ? 21.630 0.963 -7.042 1.00 91.56 179 SER A N 1
ATOM 1358 C CA . SER A 1 179 ? 22.862 1.728 -6.849 1.00 91.56 179 SER A CA 1
ATOM 1359 C C . SER A 1 179 ? 22.676 3.186 -7.227 1.00 91.56 179 SER A C 1
ATOM 1361 O O . SER A 1 179 ? 21.896 3.483 -8.124 1.00 91.56 179 SER A O 1
ATOM 1363 N N . PHE A 1 180 ? 23.449 4.074 -6.616 1.00 88.12 180 PHE A N 1
ATOM 1364 C CA . PHE A 1 180 ? 23.564 5.485 -7.000 1.00 88.12 180 PHE A CA 1
ATOM 1365 C C . PHE A 1 180 ? 24.982 5.988 -6.714 1.00 88.12 180 PHE A C 1
ATOM 1367 O O . PHE A 1 180 ? 25.762 5.292 -6.061 1.00 88.12 180 PHE A O 1
ATOM 1374 N N . SER A 1 181 ? 25.377 7.146 -7.244 1.00 83.00 181 SER A N 1
ATOM 1375 C CA . SER A 1 181 ? 26.569 7.847 -6.744 1.00 83.00 181 SER A CA 1
ATOM 1376 C C . SER A 1 181 ? 26.209 8.665 -5.508 1.00 83.00 181 SER A C 1
ATOM 1378 O O . SER A 1 181 ? 25.126 9.239 -5.440 1.00 83.00 181 SER A O 1
ATOM 1380 N N . ALA A 1 182 ? 27.147 8.817 -4.570 1.00 82.56 182 ALA A N 1
ATOM 1381 C CA . ALA A 1 182 ? 26.977 9.745 -3.448 1.00 82.56 182 ALA A CA 1
ATOM 1382 C C . ALA A 1 182 ? 26.764 11.212 -3.893 1.00 82.56 182 ALA A C 1
ATOM 1384 O O . ALA A 1 182 ? 26.246 12.019 -3.123 1.00 82.56 182 ALA A O 1
ATOM 1385 N N . ASN A 1 183 ? 27.154 11.550 -5.128 1.00 84.19 183 ASN A N 1
ATOM 1386 C CA . ASN A 1 183 ? 27.023 12.884 -5.717 1.00 84.19 183 ASN A CA 1
ATOM 1387 C C . ASN A 1 183 ? 25.826 13.016 -6.681 1.00 84.19 183 ASN A C 1
ATOM 1389 O O . ASN A 1 183 ? 25.703 14.047 -7.342 1.00 84.19 183 ASN A O 1
ATOM 1393 N N . ASP A 1 184 ? 24.966 11.996 -6.799 1.00 85.50 184 ASP A N 1
ATOM 1394 C CA . ASP A 1 184 ? 23.713 12.109 -7.557 1.00 85.50 184 ASP A CA 1
ATOM 1395 C C . ASP A 1 184 ? 22.725 13.086 -6.881 1.00 85.50 184 ASP A C 1
ATOM 1397 O O . ASP A 1 184 ? 22.945 13.603 -5.780 1.00 85.50 184 ASP A O 1
ATOM 1401 N N . ASN A 1 185 ? 21.603 13.358 -7.553 1.00 89.62 185 ASN A N 1
ATOM 1402 C CA . ASN A 1 185 ? 20.530 14.173 -6.990 1.00 89.62 185 ASN A CA 1
ATOM 1403 C C . ASN A 1 185 ? 20.014 13.567 -5.667 1.00 89.62 185 ASN A C 1
ATOM 1405 O O . ASN A 1 185 ? 19.590 12.412 -5.620 1.00 89.62 185 ASN A O 1
ATOM 1409 N N . LYS A 1 186 ? 20.010 14.375 -4.600 1.00 89.88 186 LYS A N 1
ATOM 1410 C CA . LYS A 1 186 ? 19.640 13.939 -3.244 1.00 89.88 186 LYS A CA 1
ATOM 1411 C C . LYS A 1 186 ? 18.203 13.429 -3.135 1.00 89.88 186 LYS A C 1
ATOM 1413 O O . LYS A 1 186 ? 17.969 12.473 -2.402 1.00 89.88 186 LYS A O 1
ATOM 1418 N N . ASP A 1 187 ? 17.266 14.025 -3.869 1.00 88.50 187 ASP A N 1
ATOM 1419 C CA . ASP A 1 187 ? 15.864 13.604 -3.854 1.00 88.50 187 ASP A CA 1
ATOM 1420 C C . ASP A 1 187 ? 15.698 12.250 -4.550 1.00 88.50 187 ASP A C 1
ATOM 1422 O O . ASP A 1 187 ? 14.954 11.391 -4.075 1.00 88.50 187 ASP A O 1
ATOM 1426 N N . TRP A 1 188 ? 16.443 12.015 -5.636 1.00 89.00 188 TRP A N 1
ATOM 1427 C CA . TRP A 1 188 ? 16.456 10.719 -6.319 1.00 89.00 188 TRP A CA 1
ATOM 1428 C C . TRP A 1 188 ? 17.078 9.631 -5.450 1.00 89.00 188 TRP A C 1
ATOM 1430 O O . TRP A 1 188 ? 16.461 8.578 -5.293 1.00 89.00 188 TRP A O 1
ATOM 1440 N N . ILE A 1 189 ? 18.224 9.906 -4.816 1.00 88.31 189 ILE A N 1
ATOM 1441 C CA . ILE A 1 189 ? 18.852 8.995 -3.847 1.00 88.31 189 ILE A CA 1
ATOM 1442 C C . ILE A 1 189 ? 17.849 8.626 -2.751 1.00 88.31 189 ILE A C 1
ATOM 1444 O O . ILE A 1 189 ? 17.549 7.448 -2.567 1.00 88.31 189 ILE A O 1
ATOM 1448 N N . TYR A 1 190 ? 17.265 9.629 -2.090 1.00 86.94 190 TYR A N 1
ATOM 1449 C CA . TYR A 1 190 ? 16.294 9.411 -1.022 1.00 86.94 190 TYR A CA 1
ATOM 1450 C C . TYR A 1 190 ? 15.100 8.576 -1.502 1.00 86.94 190 TYR A C 1
ATOM 1452 O O . TYR A 1 190 ? 14.727 7.589 -0.875 1.00 86.94 190 TYR A O 1
ATOM 1460 N N . SER A 1 191 ? 14.527 8.902 -2.661 1.00 87.31 191 SER A N 1
ATOM 1461 C CA . SER A 1 191 ? 13.391 8.153 -3.205 1.00 87.31 191 SER A CA 1
ATOM 1462 C C . SER A 1 191 ? 13.730 6.704 -3.568 1.00 87.31 191 SER A C 1
ATOM 1464 O O . SER A 1 191 ? 12.904 5.814 -3.365 1.00 87.31 191 SER A O 1
ATOM 1466 N N . ALA A 1 192 ? 14.950 6.440 -4.041 1.00 87.75 192 ALA A N 1
ATOM 1467 C CA . ALA A 1 192 ? 15.433 5.099 -4.342 1.00 87.75 192 ALA A CA 1
ATOM 1468 C C . ALA A 1 192 ? 15.667 4.280 -3.062 1.00 87.75 192 ALA A C 1
ATOM 1470 O O . ALA A 1 192 ? 15.322 3.096 -3.021 1.00 87.75 192 ALA A O 1
ATOM 1471 N N . GLU A 1 193 ? 16.181 4.907 -2.000 1.00 85.31 193 GLU A N 1
ATOM 1472 C CA . GLU A 1 193 ? 16.285 4.298 -0.669 1.00 85.31 193 GLU A CA 1
ATOM 1473 C C . GLU A 1 193 ? 14.906 3.942 -0.109 1.00 85.31 193 GLU A C 1
ATOM 1475 O O . GLU A 1 193 ? 14.692 2.819 0.354 1.00 85.31 193 GLU A O 1
ATOM 1480 N N . GLU A 1 194 ? 13.941 4.860 -0.191 1.00 83.94 194 GLU A N 1
ATOM 1481 C CA . GLU A 1 194 ? 12.577 4.619 0.275 1.00 83.94 194 GLU A CA 1
ATOM 1482 C C . GLU A 1 194 ? 11.880 3.530 -0.560 1.00 83.94 194 GLU A C 1
ATOM 1484 O O . GLU A 1 194 ? 11.241 2.636 0.003 1.00 83.94 194 GLU A O 1
ATOM 1489 N N . TYR A 1 195 ? 12.064 3.524 -1.885 1.00 86.88 195 TYR A N 1
ATOM 1490 C CA . TYR A 1 195 ? 11.586 2.459 -2.770 1.00 86.88 195 TYR A CA 1
ATOM 1491 C C . TYR A 1 195 ? 12.150 1.098 -2.344 1.00 86.88 195 TYR A C 1
ATOM 1493 O O . TYR A 1 195 ? 11.391 0.156 -2.101 1.00 86.88 195 TYR A O 1
ATOM 1501 N N . ALA A 1 196 ? 13.466 1.013 -2.155 1.00 82.56 196 ALA A N 1
ATOM 1502 C CA . ALA A 1 196 ? 14.153 -0.189 -1.704 1.00 82.56 196 ALA A CA 1
ATOM 1503 C C . ALA A 1 196 ? 13.683 -0.685 -0.328 1.00 82.56 196 ALA A C 1
ATOM 1505 O O . ALA A 1 196 ? 13.426 -1.877 -0.147 1.00 82.56 196 ALA A O 1
ATOM 1506 N N . LYS A 1 197 ? 13.502 0.222 0.640 1.00 77.88 197 LYS A N 1
ATOM 1507 C CA . LYS A 1 197 ? 12.965 -0.100 1.974 1.00 77.88 197 LYS A CA 1
ATOM 1508 C C . LYS A 1 197 ? 11.577 -0.746 1.893 1.00 77.88 197 LYS A C 1
ATOM 1510 O O . LYS A 1 197 ? 11.243 -1.594 2.718 1.00 77.88 197 LYS A O 1
ATOM 1515 N N . THR A 1 198 ? 10.782 -0.391 0.880 1.00 76.81 198 THR A N 1
ATOM 1516 C CA . THR A 1 198 ? 9.457 -0.987 0.623 1.00 76.81 198 THR A CA 1
ATOM 1517 C C . THR A 1 198 ? 9.486 -2.240 -0.270 1.00 76.81 198 THR A C 1
ATOM 1519 O O . THR A 1 198 ? 8.431 -2.842 -0.474 1.00 76.81 198 THR A O 1
ATOM 1522 N N . TRP A 1 199 ? 10.654 -2.650 -0.793 1.00 77.00 199 TRP A N 1
ATOM 1523 C CA . TRP A 1 199 ? 10.803 -3.767 -1.742 1.00 77.00 199 TRP A CA 1
ATOM 1524 C C . TRP A 1 199 ? 10.812 -5.152 -1.098 1.00 77.00 199 TRP A C 1
ATOM 1526 O O . TRP A 1 199 ? 10.541 -6.144 -1.763 1.00 77.00 199 TRP A O 1
ATOM 1536 N N . ARG A 1 200 ? 11.145 -5.286 0.186 1.00 63.78 200 ARG A N 1
ATOM 1537 C CA . ARG A 1 200 ? 11.229 -6.631 0.768 1.00 63.78 200 ARG A CA 1
ATOM 1538 C C . ARG A 1 200 ? 9.840 -7.293 0.832 1.00 63.78 200 ARG A C 1
ATOM 1540 O O . ARG A 1 200 ? 8.952 -6.815 1.542 1.00 63.78 200 ARG A O 1
ATOM 1547 N N . GLY A 1 201 ? 9.689 -8.400 0.103 1.00 54.12 201 GLY A N 1
ATOM 1548 C CA . GLY A 1 201 ? 8.469 -9.205 0.016 1.00 54.12 201 GLY A CA 1
ATOM 1549 C C . GLY A 1 201 ? 8.023 -9.836 1.341 1.00 54.12 201 GLY A C 1
ATOM 1550 O O . GLY A 1 201 ? 8.731 -9.805 2.350 1.00 54.12 201 GLY A O 1
ATOM 1551 N N . TYR A 1 202 ? 6.810 -10.397 1.330 1.00 47.44 202 TYR A N 1
ATOM 1552 C CA . TYR A 1 202 ? 6.125 -10.969 2.500 1.00 47.44 202 TYR A CA 1
ATOM 1553 C C . TYR A 1 202 ? 6.772 -12.236 3.059 1.00 47.44 202 TYR A C 1
ATOM 1555 O O . TYR A 1 202 ? 6.707 -12.487 4.258 1.00 47.44 202 TYR A O 1
ATOM 1563 N N . ASP A 1 203 ? 7.448 -12.995 2.209 1.00 46.78 203 ASP A N 1
ATOM 1564 C CA . ASP A 1 203 ? 8.058 -14.284 2.527 1.00 46.78 203 ASP A CA 1
ATOM 1565 C C . ASP A 1 203 ? 9.579 -14.205 2.745 1.00 46.78 203 ASP A C 1
ATOM 1567 O O . ASP A 1 203 ? 10.218 -15.229 2.970 1.00 46.78 203 ASP A O 1
ATOM 1571 N N . GLY A 1 204 ? 10.169 -13.004 2.674 1.00 48.06 204 GLY A N 1
ATOM 1572 C CA . GLY A 1 204 ? 11.615 -12.812 2.785 1.00 48.06 204 GLY A CA 1
ATOM 1573 C C . GLY A 1 204 ? 12.426 -13.316 1.585 1.00 48.06 204 GLY A C 1
ATOM 1574 O O . GLY A 1 204 ? 13.651 -13.287 1.664 1.00 48.06 204 GLY A O 1
ATOM 1575 N N . ARG A 1 205 ? 11.784 -13.741 0.481 1.00 50.19 205 ARG A N 1
ATOM 1576 C CA . ARG A 1 205 ? 12.474 -14.262 -0.717 1.00 50.19 205 ARG A CA 1
ATOM 1577 C C . ARG A 1 205 ? 13.141 -13.178 -1.562 1.00 50.19 205 ARG A C 1
ATOM 1579 O O . ARG A 1 205 ? 14.106 -13.458 -2.266 1.00 50.19 205 ARG A O 1
ATOM 1586 N N . ALA A 1 206 ? 12.657 -11.940 -1.484 1.00 56.91 206 ALA A N 1
ATOM 1587 C CA . ALA A 1 206 ? 13.274 -10.812 -2.171 1.00 56.91 206 ALA A CA 1
ATOM 1588 C C . ALA A 1 206 ? 14.636 -10.470 -1.532 1.00 56.91 206 ALA A C 1
ATOM 1590 O O . ALA A 1 206 ? 14.699 -9.967 -0.406 1.00 56.91 206 ALA A O 1
ATOM 1591 N N . ILE A 1 207 ? 15.725 -10.715 -2.265 1.00 59.44 207 ILE A N 1
ATOM 1592 C CA . ILE A 1 207 ? 17.080 -10.275 -1.906 1.00 59.44 207 ILE A CA 1
ATOM 1593 C C . ILE A 1 207 ? 17.235 -8.817 -2.338 1.00 59.44 207 ILE A C 1
ATOM 1595 O O . ILE A 1 207 ? 16.813 -8.456 -3.433 1.00 59.44 207 ILE A O 1
ATOM 1599 N N . PHE A 1 208 ? 17.824 -7.973 -1.488 1.00 71.06 208 PHE A N 1
ATOM 1600 C CA . PHE A 1 208 ? 18.078 -6.575 -1.822 1.00 71.06 208 PHE A CA 1
ATOM 1601 C C . PHE A 1 208 ? 19.517 -6.156 -1.523 1.00 71.06 208 PHE A C 1
ATOM 1603 O O . PHE A 1 208 ? 20.019 -6.421 -0.429 1.00 71.06 208 PHE A O 1
ATOM 1610 N N . GLN A 1 209 ? 20.135 -5.439 -2.462 1.00 77.44 209 GLN A N 1
ATOM 1611 C CA . GLN A 1 209 ? 21.421 -4.774 -2.276 1.00 77.44 209 GLN A CA 1
ATOM 1612 C C . GLN A 1 209 ? 21.306 -3.280 -2.600 1.00 77.44 209 GLN A C 1
ATOM 1614 O O . GLN A 1 209 ? 20.916 -2.911 -3.708 1.00 77.44 209 GLN A O 1
ATOM 1619 N N . LEU A 1 210 ? 21.691 -2.437 -1.634 1.00 78.38 210 LEU A N 1
ATOM 1620 C CA . LEU A 1 210 ? 21.886 -0.998 -1.816 1.00 78.38 210 LEU A CA 1
ATOM 1621 C C . LEU A 1 210 ? 23.376 -0.697 -1.907 1.00 78.38 210 LEU A C 1
ATOM 1623 O O . LEU A 1 210 ? 24.108 -0.958 -0.950 1.00 78.38 210 LEU A O 1
ATOM 1627 N N . LEU A 1 211 ? 23.820 -0.123 -3.021 1.00 82.50 211 LEU A N 1
ATOM 1628 C CA . LEU A 1 211 ? 25.180 0.392 -3.164 1.00 82.50 211 LEU A CA 1
ATOM 1629 C C . LEU A 1 211 ? 25.151 1.931 -3.137 1.00 82.50 211 LEU A C 1
ATOM 1631 O O . LEU A 1 211 ? 24.827 2.535 -4.161 1.00 82.50 211 LEU A O 1
ATOM 1635 N N . PRO A 1 212 ? 25.493 2.566 -1.999 1.00 74.19 212 PRO A N 1
ATOM 1636 C CA . PRO A 1 212 ? 25.295 4.002 -1.813 1.00 74.19 212 PRO A CA 1
ATOM 1637 C C . PRO A 1 212 ? 26.304 4.891 -2.551 1.00 74.19 212 PRO A C 1
ATOM 1639 O O . PRO A 1 212 ? 26.080 6.090 -2.689 1.00 74.19 212 PRO A O 1
ATOM 1642 N N . ASP A 1 213 ? 27.415 4.324 -3.022 1.00 78.81 213 ASP A N 1
ATOM 1643 C CA . ASP A 1 213 ? 28.337 5.031 -3.905 1.00 78.81 213 ASP A CA 1
ATOM 1644 C C . ASP A 1 213 ? 28.932 4.089 -4.954 1.00 78.81 213 ASP A C 1
ATOM 1646 O O . ASP A 1 213 ? 29.876 3.333 -4.712 1.00 78.81 213 ASP A O 1
ATOM 1650 N N . SER A 1 214 ? 28.340 4.139 -6.140 1.00 75.50 214 SER A N 1
ATOM 1651 C CA . SER A 1 214 ? 28.833 3.480 -7.348 1.00 75.50 214 SER A CA 1
ATOM 1652 C C . SER A 1 214 ? 29.856 4.318 -8.119 1.00 75.50 214 SER A C 1
ATOM 1654 O O . SER A 1 214 ? 30.455 3.806 -9.064 1.00 75.50 214 SER A O 1
ATOM 1656 N N . SER A 1 215 ? 30.030 5.594 -7.751 1.00 78.31 215 SER A N 1
ATOM 1657 C CA . SER A 1 215 ? 30.746 6.623 -8.518 1.00 78.31 215 SER A CA 1
ATOM 1658 C C . SER A 1 215 ? 30.187 6.906 -9.930 1.00 78.31 215 SER A C 1
ATOM 1660 O O . SER A 1 215 ? 30.716 7.772 -10.622 1.00 78.31 215 SER A O 1
ATOM 1662 N N . TYR A 1 216 ? 29.102 6.239 -10.346 1.00 80.06 216 TYR A N 1
ATOM 1663 C CA . TYR A 1 216 ? 28.349 6.539 -11.567 1.00 80.06 216 TYR A CA 1
ATOM 1664 C C . TYR A 1 216 ? 27.194 7.498 -11.265 1.00 80.06 216 TYR A C 1
ATOM 1666 O O . TYR A 1 216 ? 26.404 7.247 -10.356 1.00 80.06 216 TYR A O 1
ATOM 1674 N N . THR A 1 217 ? 27.083 8.575 -12.041 1.00 74.19 217 THR A N 1
ATOM 1675 C CA . THR A 1 217 ? 26.025 9.580 -11.903 1.00 74.19 217 THR A CA 1
ATOM 1676 C C . THR A 1 217 ? 24.999 9.451 -13.022 1.00 74.19 217 THR A C 1
ATOM 1678 O O . THR A 1 217 ? 25.346 9.269 -14.187 1.00 74.19 217 THR A O 1
ATOM 1681 N N . SER A 1 218 ? 23.726 9.644 -12.680 1.00 70.56 218 SER A N 1
ATOM 1682 C CA . SER A 1 218 ? 22.618 9.761 -13.643 1.00 70.56 218 SER A CA 1
ATOM 1683 C C . SER A 1 218 ? 22.794 10.930 -14.624 1.00 70.56 218 SER A C 1
ATOM 1685 O O . SER A 1 218 ? 22.230 10.926 -15.725 1.00 70.56 218 SER A O 1
ATOM 1687 N N . GLN A 1 219 ? 23.589 11.930 -14.227 1.00 67.94 219 GLN A N 1
ATOM 1688 C CA . GLN A 1 219 ? 23.975 13.072 -15.044 1.00 67.94 219 GLN A CA 1
ATOM 1689 C C . GLN A 1 219 ? 25.287 12.795 -15.788 1.00 67.94 219 GLN A C 1
ATOM 1691 O O . GLN A 1 219 ? 26.281 12.401 -15.182 1.00 67.94 219 GLN A O 1
ATOM 1696 N N . GLY A 1 220 ? 25.294 13.040 -17.101 1.00 68.19 220 GLY A N 1
ATOM 1697 C CA . GLY A 1 220 ? 26.453 12.826 -17.975 1.00 68.19 220 GLY A CA 1
ATOM 1698 C C . GLY A 1 220 ? 26.358 11.563 -18.832 1.00 68.19 220 GLY A C 1
ATOM 1699 O O . GLY A 1 220 ? 25.426 10.778 -18.707 1.00 68.19 220 GLY A O 1
ATOM 1700 N N . ASP A 1 221 ? 27.305 11.390 -19.747 1.00 70.31 221 ASP A N 1
ATOM 1701 C CA . ASP A 1 221 ? 27.313 10.310 -20.742 1.00 70.31 221 ASP A CA 1
ATOM 1702 C C . ASP A 1 221 ? 28.434 9.295 -20.451 1.00 70.31 221 ASP A C 1
ATOM 1704 O O . ASP A 1 221 ? 29.330 9.037 -21.256 1.00 70.31 221 ASP A O 1
ATOM 1708 N N . THR A 1 222 ? 28.454 8.792 -19.215 1.00 80.19 222 THR A N 1
ATOM 1709 C CA . THR A 1 222 ? 29.499 7.896 -18.705 1.00 80.19 222 THR A CA 1
ATOM 1710 C C . THR A 1 222 ? 29.083 6.429 -18.802 1.00 80.19 222 THR A C 1
ATOM 1712 O O . THR A 1 222 ? 27.906 6.087 -18.883 1.00 80.19 222 THR A O 1
ATOM 1715 N N . ASN A 1 223 ? 30.071 5.532 -18.819 1.00 86.31 223 ASN A N 1
ATOM 1716 C CA . ASN A 1 223 ? 29.844 4.089 -18.812 1.00 86.31 223 ASN A CA 1
ATOM 1717 C C . ASN A 1 223 ? 29.564 3.601 -17.375 1.00 86.31 223 ASN A C 1
ATOM 1719 O O . ASN A 1 223 ? 30.498 3.626 -16.571 1.00 86.31 223 ASN A O 1
ATOM 1723 N N . PRO A 1 224 ? 28.359 3.099 -17.041 1.00 85.81 224 PRO A N 1
ATOM 1724 C CA . PRO A 1 224 ? 28.057 2.610 -15.692 1.00 85.81 224 PRO A CA 1
ATOM 1725 C C . PRO A 1 224 ? 28.877 1.375 -15.305 1.00 85.81 224 PRO A C 1
ATOM 1727 O O . PRO A 1 224 ? 29.080 1.105 -14.126 1.00 85.81 224 PRO A O 1
ATOM 1730 N N . VAL A 1 225 ? 29.384 0.625 -16.285 1.00 89.75 225 VAL A N 1
ATOM 1731 C CA . VAL A 1 225 ? 30.173 -0.593 -16.060 1.00 89.75 225 VAL A CA 1
ATOM 1732 C C . VAL A 1 225 ? 31.651 -0.403 -16.396 1.00 89.75 225 VAL A C 1
ATOM 1734 O O . VAL A 1 225 ? 32.331 -1.330 -16.839 1.00 89.75 225 VAL A O 1
ATOM 1737 N N . ASP A 1 226 ? 32.167 0.815 -16.220 1.00 87.75 226 ASP A N 1
ATOM 1738 C CA . ASP A 1 226 ? 33.604 1.059 -16.312 1.00 87.75 226 ASP A CA 1
ATOM 1739 C C . ASP A 1 226 ? 34.356 0.267 -15.230 1.00 87.75 226 ASP A C 1
ATOM 1741 O O . ASP A 1 226 ? 33.937 0.210 -14.075 1.00 87.75 226 ASP A O 1
ATOM 1745 N N . LYS A 1 227 ? 35.483 -0.346 -15.604 1.00 84.25 227 LYS A N 1
ATOM 1746 C CA . LYS A 1 227 ? 36.294 -1.189 -14.712 1.00 84.25 227 LYS A CA 1
ATOM 1747 C C . LYS A 1 227 ? 36.909 -0.416 -13.543 1.00 84.25 227 LYS A C 1
ATOM 1749 O O . LYS A 1 227 ? 37.362 -1.042 -12.593 1.00 84.25 227 LYS A O 1
ATOM 1754 N N . GLN A 1 228 ? 36.973 0.912 -13.625 1.00 84.62 228 GLN A N 1
ATOM 1755 C CA . GLN A 1 228 ? 37.430 1.762 -12.524 1.00 84.62 228 GLN A CA 1
ATOM 1756 C C . GLN A 1 228 ? 36.357 1.950 -11.440 1.00 84.62 228 GLN A C 1
ATOM 1758 O O . GLN A 1 228 ? 36.676 2.371 -10.328 1.00 84.62 228 GLN A O 1
ATOM 1763 N N . LEU A 1 229 ? 35.094 1.641 -11.745 1.00 85.12 229 LEU A N 1
ATOM 1764 C CA . LEU A 1 229 ? 33.979 1.742 -10.811 1.00 85.12 229 LEU A CA 1
ATOM 1765 C C . LEU A 1 229 ? 33.845 0.456 -9.992 1.00 85.12 229 LEU A C 1
ATOM 1767 O O . LEU A 1 229 ? 34.190 -0.635 -10.438 1.00 85.12 229 LEU A O 1
ATOM 1771 N N . LYS A 1 230 ? 33.246 0.569 -8.803 1.00 84.00 230 LYS A N 1
ATOM 1772 C CA . LYS A 1 230 ? 32.888 -0.595 -7.969 1.00 84.00 230 LYS A CA 1
ATOM 1773 C C . LYS A 1 230 ? 31.617 -1.301 -8.446 1.00 84.00 230 LYS A C 1
ATOM 1775 O O . LYS A 1 230 ? 31.307 -2.398 -7.983 1.00 84.00 230 LYS A O 1
ATOM 1780 N N . LEU A 1 231 ? 30.832 -0.652 -9.306 1.00 89.06 231 LEU A N 1
ATOM 1781 C CA . LEU A 1 231 ? 29.526 -1.145 -9.737 1.00 89.06 231 LEU A CA 1
ATOM 1782 C C . LEU A 1 231 ? 29.598 -2.509 -10.455 1.00 89.06 231 LEU A C 1
ATOM 1784 O O . LEU A 1 231 ? 28.835 -3.389 -10.056 1.00 89.06 231 LEU A O 1
ATOM 1788 N N . PRO A 1 232 ? 30.516 -2.752 -11.417 1.00 92.19 232 PRO A N 1
ATOM 1789 C CA . PRO A 1 232 ? 30.661 -4.057 -12.062 1.00 92.19 232 PRO A CA 1
ATOM 1790 C C . PRO A 1 232 ? 30.799 -5.221 -11.081 1.00 92.19 232 PRO A C 1
ATOM 1792 O O . PRO A 1 232 ? 30.040 -6.179 -11.174 1.00 92.19 232 PRO A O 1
ATOM 1795 N N . ASP A 1 233 ? 31.718 -5.143 -10.117 1.00 90.88 233 ASP A N 1
ATOM 1796 C CA . ASP A 1 233 ? 31.978 -6.252 -9.190 1.00 90.88 233 ASP A CA 1
ATOM 1797 C C . ASP A 1 233 ? 30.774 -6.537 -8.282 1.00 90.88 233 ASP A C 1
ATOM 1799 O O . ASP A 1 233 ? 30.434 -7.696 -8.037 1.00 90.88 233 ASP A O 1
ATOM 1803 N N . ASN A 1 234 ? 30.070 -5.489 -7.846 1.00 89.94 234 ASN A N 1
ATOM 1804 C CA . ASN A 1 234 ? 28.839 -5.629 -7.069 1.00 89.94 234 ASN A CA 1
ATOM 1805 C C . ASN A 1 234 ? 27.700 -6.247 -7.890 1.00 89.94 234 ASN A C 1
ATOM 1807 O O . ASN A 1 234 ? 27.004 -7.130 -7.393 1.00 89.94 234 ASN A O 1
ATOM 1811 N N . LEU A 1 235 ? 27.539 -5.835 -9.152 1.00 92.06 235 LEU A N 1
ATOM 1812 C CA . LEU A 1 235 ? 26.565 -6.440 -10.062 1.00 92.06 235 LEU A CA 1
ATOM 1813 C C . LEU A 1 235 ? 26.875 -7.920 -10.299 1.00 92.06 235 LEU A C 1
ATOM 1815 O O . LEU A 1 235 ? 25.962 -8.739 -10.269 1.00 92.06 235 LEU A O 1
ATOM 1819 N N . LYS A 1 236 ? 28.150 -8.291 -10.475 1.00 92.88 236 LYS A N 1
ATOM 1820 C CA . LYS A 1 236 ? 28.554 -9.702 -10.599 1.00 92.88 236 LYS A CA 1
ATOM 1821 C C . LYS A 1 236 ? 28.203 -10.501 -9.354 1.00 92.88 236 LYS A C 1
ATOM 1823 O O . LYS A 1 236 ? 27.664 -11.599 -9.472 1.00 92.88 236 LYS A O 1
ATOM 1828 N N . ALA A 1 237 ? 28.505 -9.970 -8.170 1.00 91.12 237 ALA A N 1
ATOM 1829 C CA . ALA A 1 237 ? 28.170 -10.627 -6.911 1.00 91.12 237 ALA A CA 1
ATOM 1830 C C . ALA A 1 237 ? 26.654 -10.852 -6.788 1.00 91.12 237 ALA A C 1
ATOM 1832 O O . ALA A 1 237 ? 26.218 -11.969 -6.504 1.00 91.12 237 ALA A O 1
ATOM 1833 N N . PHE A 1 238 ? 25.853 -9.829 -7.097 1.00 89.75 238 PHE A N 1
ATOM 1834 C CA . PHE A 1 238 ? 24.396 -9.916 -7.086 1.00 89.75 238 PHE A CA 1
ATOM 1835 C C . PHE A 1 238 ? 23.861 -10.929 -8.111 1.00 89.75 238 PHE A C 1
ATOM 1837 O O . PHE A 1 238 ? 23.126 -11.840 -7.748 1.00 89.75 238 PHE A O 1
ATOM 1844 N N . LEU A 1 239 ? 24.296 -10.861 -9.374 1.00 90.38 239 LEU A N 1
ATOM 1845 C CA . LEU A 1 239 ? 23.846 -11.769 -10.440 1.00 90.38 239 LEU A CA 1
ATOM 1846 C C . LEU A 1 239 ? 24.211 -13.239 -10.178 1.00 90.38 239 LEU A C 1
ATOM 1848 O O . LEU A 1 239 ? 23.493 -14.142 -10.618 1.00 90.38 239 LEU A O 1
ATOM 1852 N N . ASN A 1 240 ? 25.317 -13.491 -9.474 1.00 88.44 240 ASN A N 1
ATOM 1853 C CA . ASN A 1 240 ? 25.734 -14.835 -9.070 1.00 88.44 240 ASN A CA 1
ATOM 1854 C C . ASN A 1 240 ? 25.069 -15.308 -7.767 1.00 88.44 240 ASN A C 1
ATOM 1856 O O . ASN A 1 240 ? 25.159 -16.493 -7.441 1.00 88.44 240 ASN A O 1
ATOM 1860 N N . THR A 1 241 ? 24.386 -14.421 -7.041 1.00 81.38 241 THR A N 1
ATOM 1861 C CA . THR A 1 241 ? 23.567 -14.807 -5.892 1.00 81.38 241 THR A CA 1
ATOM 1862 C C . THR A 1 241 ? 22.350 -15.568 -6.408 1.00 81.38 241 THR A C 1
ATOM 1864 O O . THR A 1 241 ? 21.597 -15.070 -7.243 1.00 81.38 241 THR A O 1
ATOM 1867 N N . GLN A 1 242 ? 22.163 -16.803 -5.947 1.00 62.22 242 GLN A N 1
ATOM 1868 C CA . GLN A 1 242 ? 20.923 -17.528 -6.205 1.00 62.22 242 GLN A CA 1
ATOM 1869 C C . GLN A 1 242 ? 19.897 -17.146 -5.142 1.00 62.22 242 GLN A C 1
ATOM 1871 O O . GLN A 1 242 ? 20.238 -17.071 -3.961 1.00 62.22 242 GLN A O 1
ATOM 1876 N N . ALA A 1 243 ? 18.645 -16.926 -5.551 1.00 57.25 243 ALA A N 1
ATOM 1877 C CA . ALA A 1 243 ? 17.538 -16.870 -4.609 1.00 57.25 243 ALA A CA 1
ATOM 1878 C C . ALA A 1 243 ? 17.496 -18.209 -3.860 1.00 57.25 243 ALA A C 1
ATOM 1880 O O . ALA A 1 243 ? 17.197 -19.248 -4.456 1.00 57.25 243 ALA A O 1
ATOM 1881 N N . ASP A 1 244 ? 17.860 -18.206 -2.576 1.00 50.47 244 ASP A N 1
ATOM 1882 C CA . ASP A 1 244 ? 17.774 -19.404 -1.751 1.00 50.47 244 ASP A CA 1
ATOM 1883 C C . ASP A 1 244 ? 16.297 -19.697 -1.467 1.00 50.47 244 ASP A C 1
ATOM 1885 O O . ASP A 1 244 ? 15.712 -19.262 -0.479 1.00 50.47 244 ASP A O 1
ATOM 1889 N N . ASN A 1 245 ? 15.673 -20.441 -2.376 1.00 52.44 245 ASN A N 1
ATOM 1890 C CA . ASN A 1 245 ? 14.300 -20.911 -2.231 1.00 52.44 245 ASN A CA 1
ATOM 1891 C C . ASN A 1 245 ? 14.170 -22.028 -1.174 1.00 52.44 245 ASN A C 1
ATOM 1893 O O . ASN A 1 245 ? 13.068 -22.549 -0.990 1.00 52.44 245 ASN A O 1
ATOM 1897 N N . SER A 1 246 ? 15.264 -22.428 -0.506 1.00 45.16 246 SER A N 1
ATOM 1898 C CA . SER A 1 246 ? 15.303 -23.596 0.383 1.00 45.16 246 SER A CA 1
ATOM 1899 C C . SER A 1 246 ? 15.166 -23.277 1.877 1.00 45.16 246 SER A C 1
ATOM 1901 O O . SER A 1 246 ? 14.887 -24.189 2.657 1.00 45.16 246 SER A O 1
ATOM 1903 N N . THR A 1 247 ? 15.268 -22.009 2.296 1.00 45.56 247 THR A N 1
ATOM 1904 C CA . THR A 1 247 ? 15.182 -21.632 3.716 1.00 45.56 247 THR A CA 1
ATOM 1905 C C . THR A 1 247 ? 14.046 -20.643 4.002 1.00 45.56 247 THR A C 1
ATOM 1907 O O . THR A 1 247 ? 14.166 -19.429 3.861 1.00 45.56 247 THR A O 1
ATOM 1910 N N . THR A 1 248 ? 12.906 -21.149 4.487 1.00 56.91 248 THR A N 1
ATOM 1911 C CA . THR A 1 248 ? 11.872 -20.302 5.105 1.00 56.91 248 THR A CA 1
ATOM 1912 C C . THR A 1 248 ? 12.356 -19.857 6.484 1.00 56.91 248 THR A C 1
ATOM 1914 O O . THR A 1 248 ? 12.086 -20.519 7.489 1.00 56.91 248 THR A O 1
ATOM 1917 N N . THR A 1 249 ? 13.105 -18.757 6.553 1.00 64.38 249 THR A N 1
ATOM 1918 C CA . THR A 1 249 ? 13.409 -18.134 7.849 1.00 64.38 249 THR A CA 1
ATOM 1919 C C . THR A 1 249 ? 12.084 -17.694 8.491 1.00 64.38 249 THR A C 1
ATOM 1921 O O . THR A 1 249 ? 11.281 -17.052 7.809 1.00 64.38 249 THR A O 1
ATOM 1924 N N . PRO A 1 250 ? 11.802 -18.034 9.764 1.00 79.44 250 PRO A N 1
ATOM 1925 C CA . PRO A 1 250 ? 10.551 -17.638 10.404 1.00 79.44 250 PRO A CA 1
ATOM 1926 C C . PRO A 1 250 ? 10.380 -16.115 10.393 1.00 79.44 250 PRO A C 1
ATOM 1928 O O . PRO A 1 250 ? 11.334 -15.379 10.649 1.00 79.44 250 PRO A O 1
ATOM 1931 N N . ASN A 1 251 ? 9.167 -15.635 10.105 1.00 86.38 251 ASN A N 1
ATOM 1932 C CA . ASN A 1 251 ? 8.875 -14.203 10.082 1.00 86.38 251 ASN A CA 1
ATOM 1933 C C . ASN A 1 251 ? 9.137 -13.591 11.476 1.00 86.38 251 ASN A C 1
ATOM 1935 O O . ASN A 1 251 ? 8.398 -13.920 12.405 1.00 86.38 251 ASN A O 1
ATOM 1939 N N . PRO A 1 252 ? 10.119 -12.683 11.641 1.00 89.06 252 PRO A N 1
ATOM 1940 C CA . PRO A 1 252 ? 10.503 -12.156 12.951 1.00 89.06 252 PRO A CA 1
ATOM 1941 C C . PRO A 1 252 ? 9.376 -11.394 13.659 1.00 89.06 252 PRO A C 1
ATOM 1943 O O . PRO A 1 252 ? 9.271 -11.479 14.878 1.00 89.06 252 PRO A O 1
ATOM 1946 N N . ALA A 1 253 ? 8.476 -10.744 12.914 1.00 92.62 253 ALA A N 1
ATOM 1947 C CA . ALA A 1 253 ? 7.302 -10.067 13.476 1.00 92.62 253 ALA A CA 1
ATOM 1948 C C . ALA A 1 253 ? 6.269 -11.046 14.069 1.00 92.62 253 ALA A C 1
ATOM 1950 O O . ALA A 1 253 ? 5.367 -10.634 14.800 1.00 92.62 253 ALA A O 1
ATOM 1951 N N . ALA A 1 254 ? 6.379 -12.333 13.721 1.00 94.19 254 ALA A N 1
ATOM 1952 C CA . ALA A 1 254 ? 5.533 -13.422 14.193 1.00 94.19 254 ALA A CA 1
ATOM 1953 C C . ALA A 1 254 ? 6.229 -14.314 15.241 1.00 94.19 254 ALA A C 1
ATOM 1955 O O . ALA A 1 254 ? 5.627 -15.281 15.711 1.00 94.19 254 ALA A O 1
ATOM 1956 N N . ILE A 1 255 ? 7.479 -14.013 15.617 1.00 94.62 255 ILE A N 1
ATOM 1957 C CA . ILE A 1 255 ? 8.197 -14.731 16.675 1.00 94.62 255 ILE A CA 1
ATOM 1958 C C . ILE A 1 255 ? 7.922 -14.017 18.001 1.00 94.62 255 ILE A C 1
ATOM 1960 O O . ILE A 1 255 ? 8.305 -12.863 18.135 1.00 94.62 255 ILE A O 1
ATOM 1964 N N . PRO A 1 256 ? 7.296 -14.663 18.995 1.00 97.12 256 PRO A N 1
ATOM 1965 C CA . PRO A 1 256 ? 6.994 -14.041 20.282 1.00 97.12 256 PRO A CA 1
ATOM 1966 C C . PRO A 1 256 ? 8.252 -13.536 21.005 1.00 97.12 256 PRO A C 1
ATOM 1968 O O . PRO A 1 256 ? 9.179 -14.305 21.260 1.00 97.12 256 PRO A O 1
ATOM 1971 N N . VAL A 1 257 ? 8.259 -12.264 21.411 1.00 95.81 257 VAL A N 1
ATOM 1972 C CA . VAL A 1 257 ? 9.339 -11.646 22.200 1.00 95.81 257 VAL A CA 1
ATOM 1973 C C . VAL A 1 257 ? 8.741 -10.884 23.375 1.00 95.81 257 VAL A C 1
ATOM 1975 O O . VAL A 1 257 ? 7.896 -10.014 23.180 1.00 95.81 257 VAL A O 1
ATOM 1978 N N . GLN A 1 258 ? 9.203 -11.156 24.597 1.00 96.06 258 GLN A N 1
ATOM 1979 C CA . GLN A 1 258 ? 8.710 -10.452 25.781 1.00 96.06 258 GLN A CA 1
ATOM 1980 C C . GLN A 1 258 ? 8.940 -8.939 25.665 1.00 96.06 258 GLN A C 1
ATOM 1982 O O . GLN A 1 258 ? 10.063 -8.491 25.434 1.00 96.06 258 GLN A O 1
ATOM 1987 N N . GLY A 1 259 ? 7.880 -8.151 25.857 1.00 91.56 259 GLY A N 1
ATOM 1988 C CA . GLY A 1 259 ? 7.967 -6.693 25.862 1.00 91.56 259 GLY A CA 1
ATOM 1989 C C . GLY A 1 259 ? 8.617 -6.122 27.130 1.00 91.56 259 GLY A C 1
ATOM 1990 O O . GLY A 1 259 ? 8.690 -6.763 28.179 1.00 91.56 259 GLY A O 1
ATOM 1991 N N . TYR A 1 260 ? 9.051 -4.861 27.060 1.00 91.25 260 TYR A N 1
ATOM 1992 C CA . TYR A 1 260 ? 9.734 -4.177 28.170 1.00 91.25 260 TYR A CA 1
ATOM 1993 C C . TYR A 1 260 ? 8.799 -3.791 29.334 1.00 91.25 260 TYR A C 1
ATOM 1995 O O . TYR A 1 260 ? 9.244 -3.631 30.469 1.00 91.25 260 TYR A O 1
ATOM 2003 N N . ALA A 1 261 ? 7.492 -3.665 29.080 1.00 93.88 261 ALA A N 1
ATOM 2004 C CA . ALA A 1 261 ? 6.493 -3.170 30.032 1.00 93.88 261 ALA A CA 1
ATOM 2005 C C . ALA A 1 261 ? 6.010 -4.234 31.047 1.00 93.88 261 ALA A C 1
ATOM 2007 O O . ALA A 1 261 ? 4.810 -4.459 31.209 1.00 93.88 261 ALA A O 1
ATOM 2008 N N . LYS A 1 262 ? 6.942 -4.892 31.751 1.00 94.81 262 LYS A N 1
ATOM 2009 C CA . LYS A 1 262 ? 6.654 -6.025 32.659 1.00 94.81 262 LYS A CA 1
ATOM 2010 C C . LYS A 1 262 ? 5.663 -5.688 33.777 1.00 94.81 262 LYS A C 1
ATOM 2012 O O . LYS A 1 262 ? 4.827 -6.517 34.126 1.00 94.81 262 LYS A O 1
ATOM 2017 N N . GLN A 1 263 ? 5.743 -4.475 34.324 1.00 95.88 263 GLN A N 1
ATOM 2018 C CA . GLN A 1 263 ? 4.831 -4.022 35.374 1.00 95.88 263 GLN A CA 1
ATOM 2019 C C . GLN A 1 263 ? 3.394 -3.916 34.850 1.00 95.88 263 GLN A C 1
ATOM 2021 O O . GLN A 1 263 ? 2.490 -4.524 35.416 1.00 95.88 263 GLN A O 1
ATOM 2026 N N . ARG A 1 264 ? 3.198 -3.226 33.719 1.00 94.81 264 ARG A N 1
ATOM 2027 C CA . ARG A 1 264 ? 1.883 -3.103 33.079 1.00 94.81 264 ARG A CA 1
ATOM 2028 C C . ARG A 1 264 ? 1.301 -4.472 32.739 1.00 94.81 264 ARG A C 1
ATOM 2030 O O . ARG A 1 264 ? 0.130 -4.716 33.005 1.00 94.81 264 ARG A O 1
ATOM 2037 N N . TYR A 1 265 ? 2.119 -5.381 32.208 1.00 95.31 265 TYR A N 1
ATOM 2038 C CA . TYR A 1 265 ? 1.704 -6.760 31.950 1.00 95.31 265 TYR A CA 1
ATOM 2039 C C . TYR A 1 265 ? 1.131 -7.431 33.214 1.00 95.31 265 TYR A C 1
ATOM 2041 O O . TYR A 1 265 ? 0.023 -7.970 33.189 1.00 95.31 265 TYR A O 1
ATOM 2049 N N . ALA A 1 266 ? 1.837 -7.342 34.347 1.00 95.94 266 ALA A N 1
ATOM 2050 C CA . ALA A 1 266 ? 1.380 -7.900 35.621 1.00 95.94 266 ALA A CA 1
ATOM 2051 C C . ALA A 1 266 ? 0.095 -7.228 36.149 1.00 95.94 266 ALA A C 1
ATOM 2053 O O . ALA A 1 266 ? -0.812 -7.909 36.639 1.00 95.94 266 ALA A O 1
ATOM 2054 N N . GLU A 1 267 ? -0.020 -5.906 36.012 1.00 96.00 267 GLU A N 1
ATOM 2055 C CA . GLU A 1 267 ? -1.214 -5.143 36.391 1.00 96.00 267 GLU A CA 1
ATOM 2056 C C . GLU A 1 267 ? -2.439 -5.577 35.577 1.00 96.00 267 GLU A C 1
ATOM 2058 O O . GLU A 1 267 ? -3.490 -5.880 36.147 1.00 96.00 267 GLU A O 1
ATOM 2063 N N . LYS A 1 268 ? -2.307 -5.689 34.249 1.00 96.31 268 LYS A N 1
ATOM 2064 C CA . LYS A 1 268 ? -3.412 -6.111 33.375 1.00 96.31 268 LYS A CA 1
ATOM 2065 C C . LYS A 1 268 ? -3.833 -7.554 33.622 1.00 96.31 268 LYS A C 1
ATOM 2067 O O . LYS A 1 268 ? -5.032 -7.824 33.660 1.00 96.31 268 LYS A O 1
ATOM 2072 N N . ARG A 1 269 ? -2.891 -8.461 33.904 1.00 95.44 269 ARG A N 1
ATOM 2073 C CA . ARG A 1 269 ? -3.220 -9.825 34.355 1.00 95.44 269 ARG A CA 1
ATOM 2074 C C . ARG A 1 269 ? -3.998 -9.831 35.665 1.00 95.44 269 ARG A C 1
ATOM 2076 O O . ARG A 1 269 ? -4.943 -10.598 35.805 1.00 95.44 269 ARG A O 1
ATOM 2083 N N . THR A 1 270 ? -3.638 -8.957 36.601 1.00 95.81 270 THR A N 1
ATOM 2084 C CA . THR A 1 270 ? -4.350 -8.834 37.880 1.00 95.81 270 THR A CA 1
ATOM 2085 C C . THR A 1 270 ? -5.792 -8.367 37.677 1.00 95.81 270 THR A C 1
ATOM 2087 O O . THR A 1 270 ? -6.690 -8.866 38.349 1.00 95.81 270 THR A O 1
ATOM 2090 N N . LEU A 1 271 ? -6.042 -7.445 36.743 1.00 96.38 271 LEU A N 1
ATOM 2091 C CA . LEU A 1 271 ? -7.401 -7.016 36.387 1.00 96.38 271 LEU A CA 1
ATOM 2092 C C . LEU A 1 271 ? -8.196 -8.143 35.710 1.00 96.38 271 LEU A C 1
ATOM 2094 O O . LEU A 1 271 ? -9.310 -8.447 36.128 1.00 96.38 271 LEU A O 1
ATOM 2098 N N . LEU A 1 272 ? -7.598 -8.826 34.730 1.00 96.12 272 LEU A N 1
ATOM 2099 C CA . LEU A 1 272 ? -8.237 -9.934 34.006 1.00 96.12 272 LEU A CA 1
ATOM 2100 C C . LEU A 1 272 ? -8.502 -11.163 34.887 1.00 96.12 272 LEU A C 1
ATOM 2102 O O . LEU A 1 272 ? -9.406 -11.943 34.598 1.00 96.12 272 LEU A O 1
ATOM 2106 N N . ALA A 1 273 ? -7.753 -11.337 35.975 1.00 94.06 273 ALA A N 1
ATOM 2107 C CA . ALA A 1 273 ? -8.020 -12.377 36.963 1.00 94.06 273 ALA A CA 1
ATOM 2108 C C . ALA A 1 273 ? -9.223 -12.054 37.869 1.00 94.06 273 ALA A C 1
ATOM 2110 O O . ALA A 1 273 ? -9.823 -12.971 38.425 1.00 94.06 273 ALA A O 1
ATOM 2111 N N . LYS A 1 274 ? -9.578 -10.771 38.034 1.00 95.12 274 LYS A N 1
ATOM 2112 C CA . LYS A 1 274 ? -10.657 -10.333 38.937 1.00 95.12 274 LYS A CA 1
ATOM 2113 C C . LYS A 1 274 ? -12.040 -10.434 38.310 1.00 95.12 274 LYS A C 1
ATOM 2115 O O . LYS A 1 274 ? -12.996 -10.744 39.013 1.00 95.12 274 LYS A O 1
ATOM 2120 N N . GLU A 1 275 ? -12.164 -10.164 37.014 1.00 95.44 275 GLU A N 1
ATOM 2121 C CA . GLU A 1 275 ? -13.460 -10.170 36.338 1.00 95.44 275 GLU A CA 1
ATOM 2122 C C . GLU A 1 275 ? -13.365 -10.452 34.832 1.00 95.44 275 GLU A C 1
ATOM 2124 O O . GLU A 1 275 ? -12.285 -10.485 34.239 1.00 95.44 275 GLU A O 1
ATOM 2129 N N . LYS A 1 276 ? -14.527 -10.678 34.207 1.00 97.56 276 LYS A N 1
ATOM 2130 C CA . LYS A 1 276 ? -14.666 -10.790 32.750 1.00 97.56 276 LYS A CA 1
ATOM 2131 C C . LYS A 1 276 ? -15.009 -9.436 32.141 1.00 97.56 276 LYS A C 1
ATOM 2133 O O . LYS A 1 276 ? -15.886 -8.734 32.658 1.00 97.56 276 LYS A O 1
ATOM 2138 N N . TYR A 1 277 ? -14.346 -9.126 31.033 1.00 98.50 277 TYR A N 1
ATOM 2139 C CA . TYR A 1 277 ? -14.582 -7.934 30.220 1.00 98.50 277 TYR A CA 1
ATOM 2140 C C . TYR A 1 277 ? -15.302 -8.321 28.927 1.00 98.50 277 TYR A C 1
ATOM 2142 O O . TYR A 1 277 ? -15.058 -9.400 28.386 1.00 98.50 277 TYR A O 1
ATOM 2150 N N . GLU A 1 278 ? -16.186 -7.454 28.427 1.00 98.75 278 GLU A N 1
ATOM 2151 C CA . GLU A 1 278 ? -16.918 -7.720 27.177 1.00 98.75 278 GLU A CA 1
ATOM 2152 C C . GLU A 1 278 ? -16.190 -7.180 25.941 1.00 98.75 278 GLU A C 1
ATOM 2154 O O . GLU A 1 278 ? -16.374 -7.709 24.845 1.00 98.75 278 GLU A O 1
ATOM 2159 N N . LEU A 1 279 ? -15.334 -6.172 26.122 1.00 98.88 279 LEU A N 1
ATOM 2160 C CA . LEU A 1 279 ? -14.547 -5.541 25.067 1.00 98.88 279 LEU A CA 1
ATOM 2161 C C . LEU A 1 279 ? -13.078 -5.433 25.493 1.00 98.88 279 LEU A C 1
ATOM 2163 O O . LEU A 1 279 ? -12.771 -4.945 26.579 1.00 98.88 279 LEU A O 1
ATOM 2167 N N . LEU A 1 280 ? -12.148 -5.854 24.638 1.00 98.88 280 LEU A N 1
ATOM 2168 C CA . LEU A 1 280 ? -10.711 -5.665 24.868 1.00 98.88 280 LEU A CA 1
ATOM 2169 C C . LEU A 1 280 ? -10.100 -4.804 23.762 1.00 98.88 280 LEU A C 1
ATOM 2171 O O . LEU A 1 280 ? -10.273 -5.105 22.583 1.00 98.88 280 LEU A O 1
ATOM 2175 N N . LEU A 1 281 ? -9.340 -3.774 24.135 1.00 98.75 281 LEU A N 1
ATOM 2176 C CA . LEU A 1 281 ? -8.500 -3.019 23.201 1.00 98.75 281 LEU A CA 1
ATOM 2177 C C . LEU A 1 281 ? -7.068 -3.534 23.310 1.00 98.75 281 LEU A C 1
ATOM 2179 O O . LEU A 1 281 ? -6.447 -3.393 24.361 1.00 98.75 281 LEU A O 1
ATOM 2183 N N . ILE A 1 282 ? -6.535 -4.117 22.242 1.00 98.69 282 ILE A N 1
ATOM 2184 C CA . ILE A 1 282 ? -5.165 -4.627 22.170 1.00 98.69 282 ILE A CA 1
ATOM 2185 C C . ILE A 1 282 ? -4.395 -3.794 21.147 1.00 98.69 282 ILE A C 1
ATOM 2187 O O . ILE A 1 282 ? -4.836 -3.628 20.012 1.00 98.69 282 ILE A O 1
ATOM 2191 N N . GLY A 1 283 ? -3.231 -3.276 21.534 1.00 97.94 283 GLY A N 1
ATOM 2192 C CA . GLY A 1 283 ? -2.452 -2.450 20.622 1.00 97.94 283 GLY A CA 1
ATOM 2193 C C . GLY A 1 283 ? -1.205 -1.821 21.216 1.00 97.94 283 GLY A C 1
ATOM 2194 O O . GLY A 1 283 ? -0.625 -2.335 22.175 1.00 97.94 283 GLY A O 1
ATOM 2195 N N . ASN A 1 284 ? -0.795 -0.696 20.634 1.00 97.00 284 ASN A N 1
ATOM 2196 C CA . ASN A 1 284 ? 0.433 0.011 20.998 1.00 97.00 284 ASN A CA 1
ATOM 2197 C C . ASN A 1 284 ? 0.180 1.301 21.817 1.00 97.00 284 ASN A C 1
ATOM 2199 O O . ASN A 1 284 ? -0.798 1.393 22.564 1.00 97.00 284 ASN A O 1
ATOM 2203 N N . SER A 1 285 ? 1.073 2.296 21.711 1.00 96.38 285 SER A N 1
ATOM 2204 C CA . SER A 1 285 ? 0.952 3.618 22.341 1.00 96.38 285 SER A CA 1
ATOM 2205 C C . SER A 1 285 ? -0.310 4.379 21.931 1.00 96.38 285 SER A C 1
ATOM 2207 O O . SER A 1 285 ? -0.867 5.089 22.766 1.00 96.38 285 SER A O 1
ATOM 2209 N N . ILE A 1 286 ? -0.789 4.211 20.696 1.00 97.12 286 ILE A N 1
ATOM 2210 C CA . ILE A 1 286 ? -2.018 4.832 20.185 1.00 97.12 286 ILE A CA 1
ATOM 2211 C C . ILE A 1 286 ? -3.217 4.371 21.019 1.00 97.12 286 ILE A C 1
ATOM 2213 O O . ILE A 1 286 ? -3.923 5.198 21.593 1.00 97.12 286 ILE A O 1
ATOM 2217 N N . SER A 1 287 ? -3.387 3.059 21.191 1.00 97.25 287 SER A N 1
ATOM 2218 C CA . SER A 1 287 ? -4.431 2.502 22.062 1.00 97.25 287 SER A CA 1
ATOM 2219 C C . SER A 1 287 ? -4.177 2.800 23.548 1.00 97.25 287 SER A C 1
ATOM 2221 O O . SER A 1 287 ? -5.102 3.125 24.291 1.00 97.25 287 SER A O 1
ATOM 2223 N N . HIS A 1 288 ? -2.921 2.753 24.006 1.00 98.12 288 HIS A N 1
ATOM 2224 C CA . HIS A 1 288 ? -2.563 3.051 25.400 1.00 98.12 288 HIS A CA 1
ATOM 2225 C C . HIS A 1 288 ? -2.927 4.491 25.808 1.00 98.12 288 HIS A C 1
ATOM 2227 O O . HIS A 1 288 ? -3.296 4.727 26.958 1.00 98.12 288 HIS A O 1
ATOM 2233 N N . ASN A 1 289 ? -2.884 5.451 24.874 1.00 97.75 289 ASN A N 1
ATOM 2234 C CA . ASN A 1 289 ? -3.199 6.855 25.145 1.00 97.75 289 ASN A CA 1
ATOM 2235 C C . ASN A 1 289 ? -4.605 7.073 25.718 1.00 97.75 289 ASN A C 1
ATOM 2237 O O . ASN A 1 289 ? -4.785 8.056 26.433 1.00 97.75 289 ASN A O 1
ATOM 2241 N N . PHE A 1 290 ? -5.563 6.161 25.504 1.00 98.31 290 PHE A N 1
ATOM 2242 C CA . PHE A 1 290 ? -6.888 6.262 26.124 1.00 98.31 290 PHE A CA 1
ATOM 2243 C C . PHE A 1 290 ? -6.854 6.307 27.659 1.00 98.31 290 PHE A C 1
ATOM 2245 O O . PHE A 1 290 ? -7.794 6.813 28.259 1.00 98.31 290 PHE A O 1
ATOM 2252 N N . GLU A 1 291 ? -5.779 5.847 28.308 1.00 96.94 291 GLU A N 1
ATOM 2253 C CA . GLU A 1 291 ? -5.608 5.942 29.767 1.00 96.94 291 GLU A CA 1
ATOM 2254 C C . GLU A 1 291 ? -5.123 7.317 30.250 1.00 96.94 291 GLU A C 1
ATOM 2256 O O . GLU A 1 291 ? -5.156 7.601 31.446 1.00 96.94 291 GLU A O 1
ATOM 2261 N N . LYS A 1 292 ? -4.683 8.200 29.346 1.00 97.88 292 LYS A N 1
ATOM 2262 C CA . LYS A 1 292 ? -4.275 9.558 29.720 1.00 97.88 292 LYS A CA 1
ATOM 2263 C C . LYS A 1 292 ? -5.509 10.429 30.012 1.00 97.88 292 LYS A C 1
ATOM 2265 O O . LYS A 1 292 ? -6.519 10.288 29.315 1.00 97.88 292 LYS A O 1
ATOM 2270 N N . PRO A 1 293 ? -5.431 11.388 30.960 1.00 98.38 293 PRO A N 1
ATOM 2271 C CA . PRO A 1 293 ? -6.577 12.203 31.381 1.00 98.38 293 PRO A CA 1
ATOM 2272 C C . PRO A 1 293 ? -7.355 12.856 30.231 1.00 98.38 293 PRO A C 1
ATOM 2274 O O . PRO A 1 293 ? -8.581 12.842 30.225 1.00 98.38 293 PRO A O 1
ATOM 2277 N N . GLN A 1 294 ? -6.658 13.363 29.214 1.00 97.81 294 GLN A N 1
ATOM 2278 C CA . GLN A 1 294 ? -7.269 14.057 28.079 1.00 97.81 294 GLN A CA 1
ATOM 2279 C C . GLN A 1 294 ? -8.054 13.150 27.109 1.00 97.81 294 GLN A C 1
ATOM 2281 O O . GLN A 1 294 ? -8.798 13.667 26.282 1.00 97.81 294 GLN A O 1
ATOM 2286 N N . TYR A 1 295 ? -7.927 11.820 27.206 1.00 98.31 295 TYR A N 1
ATOM 2287 C CA . TYR A 1 295 ? -8.698 10.857 26.401 1.00 98.31 295 TYR A CA 1
ATOM 2288 C C . TYR A 1 295 ? -9.809 10.169 27.210 1.00 98.31 295 TYR A C 1
ATOM 2290 O O . TYR A 1 295 ? -10.674 9.510 26.629 1.00 98.31 295 TYR A O 1
ATOM 2298 N N . GLN A 1 296 ? -9.829 10.341 28.537 1.00 98.12 296 GLN A N 1
ATOM 2299 C CA . GLN A 1 296 ? -10.830 9.733 29.418 1.00 98.12 296 GLN A CA 1
ATOM 2300 C C . GLN A 1 296 ? -12.282 10.100 29.075 1.00 98.12 296 GLN A C 1
ATOM 2302 O O . GLN A 1 296 ? -13.127 9.215 29.184 1.00 98.12 296 GLN A O 1
ATOM 2307 N N . PRO A 1 297 ? -12.621 11.318 28.599 1.00 97.81 297 PRO A N 1
ATOM 2308 C CA . PRO A 1 297 ? -13.982 11.599 28.138 1.00 97.81 297 PRO A CA 1
ATOM 2309 C C . PRO A 1 297 ? -14.444 10.657 27.016 1.00 97.81 297 PRO A C 1
ATOM 2311 O O . PRO A 1 297 ? -15.578 10.190 27.034 1.00 97.81 297 PRO A O 1
ATOM 2314 N N . ILE A 1 298 ? -13.548 10.312 26.086 1.00 98.19 298 ILE A N 1
ATOM 2315 C CA . ILE A 1 298 ? -13.831 9.381 24.984 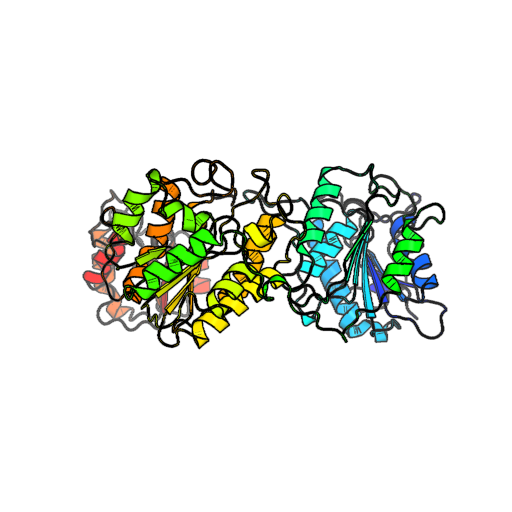1.00 98.19 298 ILE A CA 1
ATOM 2316 C C . ILE A 1 298 ? -13.980 7.963 25.542 1.00 98.19 298 ILE A C 1
ATOM 2318 O O . ILE A 1 298 ? -14.927 7.257 25.203 1.00 98.19 298 ILE A O 1
ATOM 2322 N N . TRP A 1 299 ? -13.081 7.560 26.447 1.00 98.56 299 TRP A N 1
ATOM 2323 C CA . TRP A 1 299 ? -13.152 6.255 27.105 1.00 98.56 299 TRP A CA 1
ATOM 2324 C C . TRP A 1 299 ? -14.466 6.048 27.856 1.00 98.56 299 TRP A C 1
ATOM 2326 O O . TRP A 1 299 ? -15.140 5.034 27.669 1.00 98.56 299 TRP A O 1
ATOM 2336 N N . ASN A 1 300 ? -14.852 7.030 28.664 1.00 98.31 300 ASN A N 1
ATOM 2337 C CA . ASN A 1 300 ? -16.061 6.984 29.474 1.00 98.31 300 ASN A CA 1
ATOM 2338 C C . ASN A 1 300 ? -17.335 6.977 28.624 1.00 98.31 300 ASN A C 1
ATOM 2340 O O . ASN A 1 300 ? -18.331 6.403 29.051 1.00 98.31 300 ASN A O 1
ATOM 2344 N N . GLN A 1 301 ? -17.298 7.575 27.430 1.00 97.69 301 GLN A N 1
ATOM 2345 C CA . GLN A 1 301 ? -18.421 7.567 26.498 1.00 97.69 301 GLN A CA 1
ATOM 2346 C C . GLN A 1 301 ? -18.542 6.236 25.741 1.00 97.69 301 GLN A C 1
ATOM 2348 O O . GLN A 1 301 ? -19.618 5.651 25.719 1.00 97.69 301 GLN A O 1
ATOM 2353 N N . PHE A 1 302 ? -17.460 5.750 25.126 1.00 98.12 302 PHE A N 1
ATOM 2354 C CA . PHE A 1 302 ? -17.544 4.681 24.118 1.00 98.12 302 PHE A CA 1
ATOM 2355 C C . PHE A 1 302 ? -17.096 3.295 24.598 1.00 98.12 302 PHE A C 1
ATOM 2357 O O . PHE A 1 302 ? -17.481 2.288 24.001 1.00 98.12 302 PHE A O 1
ATOM 2364 N N . PHE A 1 303 ? -16.273 3.219 25.649 1.00 98.56 303 PHE A N 1
ATOM 2365 C CA . PHE A 1 303 ? -15.620 1.972 26.066 1.00 98.56 303 PHE A CA 1
ATOM 2366 C C . PHE A 1 303 ? -16.030 1.525 27.471 1.00 98.56 303 PHE A C 1
ATOM 2368 O O . PHE A 1 303 ? -16.370 0.359 27.666 1.00 98.56 303 PHE A O 1
ATOM 2375 N N . ALA A 1 304 ? -16.062 2.429 28.453 1.00 98.19 304 ALA A N 1
ATOM 2376 C CA . ALA A 1 304 ? -16.437 2.083 29.825 1.00 98.19 304 ALA A CA 1
ATOM 2377 C C . ALA A 1 304 ? -17.841 1.440 29.941 1.00 98.19 304 ALA A C 1
ATOM 2379 O O . ALA A 1 304 ? -17.946 0.420 30.628 1.00 98.19 304 ALA A O 1
ATOM 2380 N N . PRO A 1 305 ? -18.895 1.920 29.238 1.00 98.31 305 PRO A N 1
ATOM 2381 C CA . PRO A 1 305 ? -20.225 1.299 29.289 1.00 98.31 305 PRO A CA 1
ATOM 2382 C C . PRO A 1 305 ? -20.258 -0.131 28.734 1.00 98.31 305 PRO A C 1
ATOM 2384 O O . PRO A 1 305 ? -21.097 -0.931 29.134 1.00 98.31 305 PRO A O 1
ATOM 2387 N N . ARG A 1 306 ? -19.303 -0.474 27.862 1.00 98.44 306 ARG A N 1
ATOM 2388 C CA . ARG A 1 306 ? -19.122 -1.805 27.258 1.00 98.44 306 ARG A CA 1
ATOM 2389 C C . ARG A 1 306 ? -18.255 -2.731 28.103 1.00 98.44 306 ARG A C 1
ATOM 2391 O O . ARG A 1 306 ? -17.734 -3.723 27.599 1.00 98.44 306 ARG A O 1
ATOM 2398 N N . LYS A 1 307 ? -18.036 -2.376 29.375 1.00 98.31 307 LYS A N 1
ATOM 2399 C CA . LYS A 1 307 ? -17.184 -3.119 30.307 1.00 98.31 307 LYS A CA 1
ATOM 2400 C C . LYS A 1 307 ? -15.836 -3.463 29.657 1.00 98.31 307 LYS A C 1
ATOM 2402 O O . LYS A 1 307 ? -15.431 -4.627 29.615 1.00 98.31 307 LYS A O 1
ATOM 2407 N N . ALA A 1 308 ? -15.202 -2.447 29.066 1.00 98.62 308 ALA A N 1
ATOM 2408 C CA . ALA A 1 308 ? -13.985 -2.609 28.289 1.00 98.62 308 ALA A CA 1
ATOM 2409 C C . ALA A 1 308 ? -12.718 -2.610 29.155 1.00 98.62 308 ALA A C 1
ATOM 2411 O O . ALA A 1 308 ? -12.661 -1.938 30.186 1.00 98.62 308 ALA A O 1
ATOM 2412 N N . LEU A 1 309 ? -11.667 -3.290 28.689 1.00 98.56 309 LEU A N 1
ATOM 2413 C CA . LEU A 1 309 ? -10.314 -3.164 29.234 1.00 98.56 309 LEU A CA 1
ATOM 2414 C C . LEU A 1 309 ? -9.311 -2.766 28.150 1.00 98.56 309 LEU A C 1
ATOM 2416 O O . LEU A 1 309 ? -9.246 -3.369 27.079 1.00 98.56 309 LEU A O 1
ATOM 2420 N N . ASN A 1 310 ? -8.477 -1.776 28.469 1.00 98.62 310 ASN A N 1
ATOM 2421 C CA . ASN A 1 310 ? -7.359 -1.374 27.628 1.00 98.62 310 ASN A CA 1
ATOM 2422 C C . ASN A 1 310 ? -6.113 -2.210 27.948 1.00 98.62 310 ASN A C 1
ATOM 2424 O O . ASN A 1 310 ? -5.577 -2.139 29.059 1.00 98.62 310 ASN A O 1
ATOM 2428 N N . LEU A 1 311 ? -5.657 -2.984 26.968 1.00 98.38 311 LEU A N 1
ATOM 2429 C CA . LEU A 1 311 ? -4.414 -3.759 26.965 1.00 98.38 311 LEU A CA 1
ATOM 2430 C C . LEU A 1 311 ? -3.340 -3.136 26.061 1.00 98.38 311 LEU A C 1
ATOM 2432 O O . LEU A 1 311 ? -2.229 -3.658 25.979 1.00 98.38 311 LEU A O 1
ATOM 2436 N N . GLY A 1 312 ? -3.642 -2.009 25.410 1.00 97.81 312 GLY A N 1
ATOM 2437 C CA . GLY A 1 312 ? -2.684 -1.245 24.622 1.00 97.81 312 GLY A CA 1
ATOM 2438 C C . GLY A 1 312 ? -1.449 -0.901 25.445 1.00 97.81 312 GLY A C 1
ATOM 2439 O O . GLY A 1 312 ? -1.566 -0.474 26.597 1.00 97.81 312 GLY A O 1
ATOM 2440 N N . THR A 1 313 ? -0.262 -1.107 24.879 1.00 97.81 313 THR A N 1
ATOM 2441 C CA . THR A 1 313 ? 1.004 -0.902 25.589 1.00 97.81 313 THR A CA 1
ATOM 2442 C C . THR A 1 313 ? 1.982 -0.114 24.732 1.00 97.81 313 THR A C 1
ATOM 2444 O O . THR A 1 313 ? 2.230 -0.437 23.575 1.00 97.81 313 THR A O 1
ATOM 2447 N N . SER A 1 314 ? 2.546 0.954 25.301 1.00 95.69 314 SER A N 1
ATOM 2448 C CA . SER A 1 314 ? 3.461 1.835 24.566 1.00 95.69 314 SER A CA 1
ATOM 2449 C C . SER A 1 314 ? 4.646 1.055 23.998 1.00 95.69 314 SER A C 1
ATOM 2451 O O . SER A 1 314 ? 5.156 0.156 24.668 1.00 95.69 314 SER A O 1
ATOM 2453 N N . ALA A 1 315 ? 5.087 1.416 22.790 1.00 94.12 315 ALA A N 1
ATOM 2454 C CA . ALA A 1 315 ? 6.236 0.810 22.113 1.00 94.12 315 ALA A CA 1
ATOM 2455 C C . ALA A 1 315 ? 6.085 -0.695 21.779 1.00 94.12 315 ALA A C 1
ATOM 2457 O O . ALA A 1 315 ? 7.055 -1.349 21.397 1.00 94.12 315 ALA A O 1
ATOM 2458 N N . TYR A 1 316 ? 4.892 -1.286 21.911 1.00 96.75 316 TYR A N 1
ATOM 2459 C CA . TYR A 1 316 ? 4.702 -2.683 21.520 1.00 96.75 316 TYR A CA 1
ATOM 2460 C C . TYR A 1 316 ? 4.712 -2.851 20.003 1.00 96.75 316 TYR A C 1
ATOM 2462 O O . TYR A 1 316 ? 4.108 -2.065 19.265 1.00 96.75 316 TYR A O 1
ATOM 2470 N N . ARG A 1 317 ? 5.396 -3.910 19.572 1.00 97.38 317 ARG A N 1
ATOM 2471 C CA . ARG A 1 317 ? 5.380 -4.474 18.219 1.00 97.38 317 ARG A CA 1
ATOM 2472 C C . ARG A 1 317 ? 4.533 -5.753 18.206 1.00 97.38 317 ARG A C 1
ATOM 2474 O O . ARG A 1 317 ? 4.143 -6.251 19.267 1.00 97.38 317 ARG A O 1
ATOM 2481 N N . THR A 1 318 ? 4.239 -6.298 17.027 1.00 98.12 318 THR A N 1
ATOM 2482 C CA . THR A 1 318 ? 3.409 -7.513 16.891 1.00 98.12 318 THR A CA 1
ATOM 2483 C C . THR A 1 318 ? 3.928 -8.698 17.716 1.00 98.12 318 THR A C 1
ATOM 2485 O O . THR A 1 318 ? 3.156 -9.364 18.407 1.00 98.12 318 THR A O 1
ATOM 2488 N N . GLU A 1 319 ? 5.241 -8.913 17.732 1.00 97.38 319 GLU A N 1
ATOM 2489 C CA . GLU A 1 319 ? 5.912 -9.963 18.504 1.00 97.38 319 GLU A CA 1
ATOM 2490 C C . GLU A 1 319 ? 5.716 -9.844 20.023 1.00 97.38 319 GLU A C 1
ATOM 2492 O O . GLU A 1 319 ? 5.730 -10.857 20.726 1.00 97.38 319 GLU A O 1
ATOM 2497 N N . ASN A 1 320 ? 5.504 -8.630 20.543 1.00 97.94 320 ASN A N 1
ATOM 2498 C CA . ASN A 1 320 ? 5.270 -8.415 21.969 1.00 97.94 320 ASN A CA 1
ATOM 2499 C C . ASN A 1 320 ? 3.852 -8.821 22.359 1.00 97.94 320 ASN A C 1
ATOM 2501 O O . ASN A 1 320 ? 3.664 -9.533 23.342 1.00 97.94 320 ASN A O 1
ATOM 2505 N N . ILE A 1 321 ? 2.865 -8.448 21.540 1.00 98.31 321 ILE A N 1
ATOM 2506 C CA . ILE A 1 321 ? 1.471 -8.869 21.732 1.00 98.31 321 ILE A CA 1
ATOM 2507 C C . ILE A 1 321 ? 1.354 -10.395 21.637 1.00 98.31 321 ILE A C 1
ATOM 2509 O O . ILE A 1 321 ? 0.674 -11.014 22.456 1.00 98.31 321 ILE A O 1
ATOM 2513 N N . LEU A 1 322 ? 2.046 -11.018 20.676 1.00 98.38 322 LEU A N 1
ATOM 2514 C CA . LEU A 1 322 ? 2.103 -12.477 20.565 1.00 98.38 322 LEU A CA 1
ATOM 2515 C C . LEU A 1 322 ? 2.615 -13.128 21.846 1.00 98.38 322 LEU A C 1
ATOM 2517 O O . LEU A 1 322 ? 2.004 -14.082 22.334 1.00 98.38 322 LEU A O 1
ATOM 2521 N N . TRP A 1 323 ? 3.708 -12.600 22.401 1.00 98.38 323 TRP A N 1
ATOM 2522 C CA . TRP A 1 323 ? 4.264 -13.105 23.649 1.00 98.38 323 TRP A CA 1
ATOM 2523 C C . TRP A 1 323 ? 3.269 -12.970 24.802 1.00 98.38 323 TRP A C 1
ATOM 2525 O O . TRP A 1 323 ? 3.018 -13.959 25.491 1.00 98.38 323 TRP A O 1
ATOM 2535 N N . ASP A 1 324 ? 2.642 -11.806 24.975 1.00 97.56 324 ASP A N 1
ATOM 2536 C CA . ASP A 1 324 ? 1.674 -11.565 26.049 1.00 97.56 324 ASP A CA 1
ATOM 2537 C C . ASP A 1 324 ? 0.492 -12.544 25.998 1.00 97.56 324 ASP A C 1
ATOM 2539 O O . ASP A 1 324 ? 0.117 -13.155 27.005 1.00 97.56 324 ASP A O 1
ATOM 2543 N N . ILE A 1 325 ? -0.083 -12.740 24.808 1.00 96.81 325 ILE A N 1
ATOM 2544 C CA . ILE A 1 325 ? -1.219 -13.644 24.608 1.00 96.81 325 ILE A CA 1
ATOM 2545 C C . ILE A 1 325 ? -0.820 -15.095 24.897 1.00 96.81 325 ILE A C 1
ATOM 2547 O O . ILE A 1 325 ? -1.558 -15.829 25.566 1.00 96.81 325 ILE A O 1
ATOM 2551 N N . GLN A 1 326 ? 0.345 -15.526 24.416 1.00 96.56 326 GLN A N 1
ATOM 2552 C CA . GLN A 1 326 ? 0.834 -16.886 24.639 1.00 96.56 326 GLN A CA 1
ATOM 2553 C C . GLN A 1 326 ? 1.209 -17.150 26.101 1.00 96.56 326 GLN A C 1
ATOM 2555 O O . GLN A 1 326 ? 1.008 -18.267 26.570 1.00 96.56 326 GLN A O 1
ATOM 2560 N N . ASN A 1 327 ? 1.636 -16.124 26.841 1.00 95.56 327 ASN A N 1
ATOM 2561 C CA . ASN A 1 327 ? 1.971 -16.209 28.267 1.00 95.56 327 ASN A CA 1
ATOM 2562 C C . ASN A 1 327 ? 0.770 -15.970 29.200 1.00 95.56 327 ASN A C 1
ATOM 2564 O O . ASN A 1 327 ? 0.933 -15.730 30.399 1.00 95.56 327 ASN A O 1
ATOM 2568 N N . GLY A 1 328 ? -0.446 -16.094 28.662 1.00 90.94 328 GLY A N 1
ATOM 2569 C CA . GLY A 1 328 ? -1.661 -16.223 29.458 1.00 90.94 328 GLY A CA 1
ATOM 2570 C C . GLY A 1 328 ? -2.297 -14.899 29.866 1.00 90.94 328 GLY A C 1
ATOM 2571 O O . GLY A 1 328 ? -3.099 -14.895 30.797 1.00 90.94 328 GLY A O 1
ATOM 2572 N N . VAL A 1 329 ? -1.999 -13.776 29.192 1.00 93.44 329 VAL A N 1
ATOM 2573 C CA . VAL A 1 329 ? -2.688 -12.511 29.511 1.00 93.44 329 VAL A CA 1
ATOM 2574 C C . VAL A 1 329 ? -4.206 -12.636 29.343 1.00 93.44 329 VAL A C 1
ATOM 2576 O O . VAL A 1 329 ? -4.939 -12.090 30.152 1.00 93.44 329 VAL A O 1
ATOM 2579 N N . LEU A 1 330 ? -4.684 -13.416 28.366 1.00 95.75 330 LEU A N 1
ATOM 2580 C CA . LEU A 1 330 ? -6.113 -13.588 28.054 1.00 95.75 330 LEU A CA 1
ATOM 2581 C C . LEU A 1 330 ? -6.752 -14.835 28.691 1.00 95.75 330 LEU A C 1
ATOM 2583 O O . LEU A 1 330 ? -7.844 -15.239 28.293 1.00 95.75 330 LEU A O 1
ATOM 2587 N N . GLU A 1 331 ? -6.075 -15.495 29.630 1.00 93.75 331 GLU A N 1
ATOM 2588 C CA . GLU A 1 331 ? -6.544 -16.771 30.172 1.00 93.75 331 GLU A CA 1
ATOM 2589 C C . GLU A 1 331 ? -7.923 -16.651 30.848 1.00 93.75 331 GLU A C 1
ATOM 2591 O O . GLU A 1 331 ? -8.180 -15.775 31.675 1.00 93.75 331 GLU A O 1
ATOM 2596 N N . GLY A 1 332 ? -8.840 -17.533 30.444 1.00 93.12 332 GLY A N 1
ATOM 2597 C CA . GLY A 1 332 ? -10.218 -17.582 30.927 1.00 93.12 332 GLY A CA 1
ATOM 2598 C C . GLY A 1 332 ? -11.131 -16.454 30.436 1.00 93.12 332 GLY A C 1
ATOM 2599 O O . GLY A 1 332 ? -12.286 -16.420 30.851 1.00 93.12 332 GLY A O 1
ATOM 2600 N N . GLN A 1 333 ? -10.669 -15.506 29.624 1.00 97.62 333 GLN A N 1
ATOM 2601 C CA . GLN A 1 333 ? -11.518 -14.426 29.108 1.00 97.62 333 GLN A CA 1
ATOM 2602 C C . GLN A 1 333 ? -12.368 -14.891 27.921 1.00 97.62 333 GLN A C 1
ATOM 2604 O O . GLN A 1 333 ? -11.974 -15.789 27.185 1.00 97.62 333 GLN A O 1
ATOM 2609 N N . THR A 1 334 ? -13.527 -14.258 27.732 1.00 97.56 334 THR A N 1
ATOM 2610 C CA . THR A 1 334 ? -14.462 -14.522 26.621 1.00 97.56 334 THR A CA 1
ATOM 2611 C C . THR A 1 334 ? -15.153 -13.217 26.187 1.00 97.56 334 THR A C 1
ATOM 2613 O O . THR A 1 334 ? -16.374 -13.098 26.317 1.00 97.56 334 THR A O 1
ATOM 2616 N N . PRO A 1 335 ? -14.401 -12.184 25.760 1.00 98.56 335 PRO A N 1
ATOM 2617 C CA . PRO A 1 335 ? -15.001 -10.919 25.348 1.00 98.56 335 PRO A CA 1
ATOM 2618 C C . PRO A 1 335 ? -15.867 -11.116 24.099 1.00 98.56 335 PRO A C 1
ATOM 2620 O O . PRO A 1 335 ? -15.590 -11.982 23.267 1.00 98.56 335 PRO A O 1
ATOM 2623 N N . LYS A 1 336 ? -16.892 -10.283 23.924 1.00 98.81 336 LYS A N 1
ATOM 2624 C CA . LYS A 1 336 ? -17.679 -10.244 22.684 1.00 98.81 336 LYS A CA 1
ATOM 2625 C C . LYS A 1 336 ? -16.813 -9.752 21.528 1.00 98.81 336 LYS A C 1
ATOM 2627 O O . LYS A 1 336 ? -16.798 -10.371 20.463 1.00 98.81 336 LYS A O 1
ATOM 2632 N N . VAL A 1 337 ? -16.051 -8.681 21.768 1.00 98.94 337 VAL A N 1
ATOM 2633 C CA . VAL A 1 337 ? -15.235 -8.015 20.749 1.00 98.94 337 VAL A CA 1
ATOM 2634 C C . VAL A 1 337 ? -13.810 -7.756 21.251 1.00 98.94 337 VAL A C 1
ATOM 2636 O O . VAL A 1 337 ? -13.582 -7.379 22.400 1.00 98.94 337 VAL A O 1
ATOM 2639 N N . VAL A 1 338 ? -12.835 -7.935 20.364 1.00 98.94 338 VAL A N 1
ATOM 2640 C CA . VAL A 1 338 ? -11.463 -7.434 20.494 1.00 98.94 338 VAL A CA 1
ATOM 2641 C C . VAL A 1 338 ? -11.232 -6.395 19.403 1.00 98.94 338 VAL A C 1
ATOM 2643 O O . VAL A 1 338 ? -11.489 -6.673 18.236 1.00 98.94 338 VAL A O 1
ATOM 2646 N N . VAL A 1 339 ? -10.708 -5.227 19.765 1.00 98.88 339 VAL A N 1
ATOM 2647 C CA . VAL A 1 339 ? -10.190 -4.233 18.815 1.00 98.88 339 VAL A CA 1
ATOM 2648 C C . VAL A 1 339 ? -8.670 -4.345 18.793 1.00 98.88 339 VAL A C 1
ATOM 2650 O O . VAL A 1 339 ? -8.031 -4.223 19.838 1.00 98.88 339 VAL A O 1
ATOM 2653 N N . LEU A 1 340 ? -8.099 -4.592 17.614 1.00 98.88 340 LEU A N 1
ATOM 2654 C CA . LEU A 1 340 ? -6.664 -4.724 17.380 1.00 98.88 340 LEU A CA 1
ATOM 2655 C C . LEU A 1 340 ? -6.154 -3.554 16.531 1.00 98.88 340 LEU A C 1
ATOM 2657 O O . LEU A 1 340 ? -6.492 -3.448 15.353 1.00 98.88 340 LEU A O 1
ATOM 2661 N N . GLU A 1 341 ? -5.293 -2.722 17.117 1.00 98.06 341 GLU A N 1
ATOM 2662 C CA . GLU A 1 341 ? -4.544 -1.663 16.425 1.00 98.06 341 GLU A CA 1
ATOM 2663 C C . GLU A 1 341 ? -3.047 -1.854 16.693 1.00 98.06 341 GLU A C 1
ATOM 2665 O O . GLU A 1 341 ? -2.574 -1.740 17.824 1.00 98.06 341 GLU A O 1
ATOM 2670 N N . ILE A 1 342 ? -2.278 -2.211 15.665 1.00 97.81 342 ILE A N 1
ATOM 2671 C CA . ILE A 1 342 ? -0.847 -2.478 15.810 1.00 97.81 342 ILE A CA 1
ATOM 2672 C C . ILE A 1 342 ? -0.114 -2.271 14.487 1.00 97.81 342 ILE A C 1
ATOM 2674 O O . ILE A 1 342 ? -0.690 -2.416 13.413 1.00 97.81 342 ILE A O 1
ATOM 2678 N N . GLY A 1 343 ? 1.184 -1.981 14.571 1.00 95.12 343 GLY A N 1
ATOM 2679 C CA . GLY A 1 343 ? 2.103 -2.093 13.440 1.00 95.12 343 GLY A CA 1
ATOM 2680 C C . GLY A 1 343 ? 3.054 -0.919 13.270 1.00 95.12 343 GLY A C 1
ATOM 2681 O O . GLY A 1 343 ? 4.158 -1.123 12.782 1.00 95.12 343 GLY A O 1
ATOM 2682 N N . THR A 1 344 ? 2.698 0.283 13.733 1.00 93.62 344 THR A N 1
ATOM 2683 C CA . THR A 1 344 ? 3.545 1.477 13.532 1.00 93.62 344 THR A CA 1
ATOM 2684 C C . THR A 1 344 ? 4.964 1.306 14.099 1.00 93.62 344 THR A C 1
ATOM 2686 O O . THR A 1 344 ? 5.946 1.547 13.399 1.00 93.62 344 THR A O 1
ATOM 2689 N N . ASN A 1 345 ? 5.099 0.721 15.297 1.00 94.12 345 ASN A N 1
ATOM 2690 C CA . ASN A 1 345 ? 6.406 0.462 15.916 1.00 94.12 345 ASN A CA 1
ATOM 2691 C C . ASN A 1 345 ? 7.214 -0.637 15.199 1.00 94.12 345 ASN A C 1
ATOM 2693 O O . ASN A 1 345 ? 8.429 -0.710 15.358 1.00 94.12 345 ASN A O 1
ATOM 2697 N N . ASN A 1 346 ? 6.581 -1.518 14.413 1.00 93.19 346 ASN A N 1
ATOM 2698 C CA . ASN A 1 346 ? 7.316 -2.507 13.619 1.00 93.19 346 ASN A CA 1
ATOM 2699 C C . ASN A 1 346 ? 8.122 -1.838 12.501 1.00 93.19 346 ASN A C 1
ATOM 2701 O O . ASN A 1 346 ? 9.067 -2.453 12.006 1.00 93.19 346 ASN A O 1
ATOM 2705 N N . ILE A 1 347 ? 7.749 -0.615 12.108 1.00 88.75 347 ILE A N 1
ATOM 2706 C CA . ILE A 1 347 ? 8.355 0.132 11.003 1.00 88.75 347 ILE A CA 1
ATOM 2707 C C . ILE A 1 347 ? 9.258 1.275 11.509 1.00 88.75 347 ILE A C 1
ATOM 2709 O O . ILE A 1 347 ? 9.832 2.030 10.726 1.00 88.75 347 ILE A O 1
ATOM 2713 N N . ASP A 1 348 ? 9.419 1.386 12.826 1.00 87.00 348 ASP A N 1
ATOM 2714 C CA . ASP A 1 348 ? 10.272 2.373 13.478 1.00 87.00 348 ASP A CA 1
ATOM 2715 C C . ASP A 1 348 ? 11.759 2.009 13.345 1.00 87.00 348 ASP A C 1
ATOM 2717 O O . ASP A 1 348 ? 12.277 1.156 14.063 1.00 87.00 348 ASP A O 1
ATOM 2721 N N . GLU A 1 349 ? 12.457 2.679 12.431 1.00 79.19 349 GLU A N 1
ATOM 2722 C CA . GLU A 1 349 ? 13.911 2.547 12.257 1.00 79.19 349 GLU A CA 1
ATOM 2723 C C . GLU A 1 349 ? 14.728 3.506 13.138 1.00 79.19 349 GLU A C 1
ATOM 2725 O O . GLU A 1 349 ? 15.954 3.428 13.158 1.00 79.19 349 GLU A O 1
ATOM 2730 N N . LYS A 1 350 ? 14.070 4.406 13.882 1.00 81.69 350 LYS A N 1
ATOM 2731 C CA . LYS A 1 350 ? 14.737 5.364 14.770 1.00 81.69 350 LYS A CA 1
ATOM 2732 C C . LYS A 1 350 ? 14.993 4.763 16.147 1.00 81.69 350 LYS A C 1
ATOM 2734 O O . LYS A 1 350 ? 16.060 4.980 16.717 1.00 81.69 350 LYS A O 1
ATOM 2739 N N . ASN A 1 351 ? 14.012 4.045 16.690 1.00 84.00 351 ASN A N 1
ATOM 2740 C CA . ASN A 1 351 ? 14.071 3.538 18.064 1.00 84.00 351 ASN A CA 1
ATOM 2741 C C . ASN A 1 351 ? 14.315 2.025 18.153 1.00 84.00 351 ASN A C 1
ATOM 2743 O O . ASN A 1 351 ? 14.549 1.518 19.251 1.00 84.00 351 ASN A O 1
ATOM 2747 N N . TYR A 1 352 ? 14.298 1.300 17.029 1.00 83.94 352 TYR A N 1
ATOM 2748 C CA . TYR A 1 352 ? 14.550 -0.141 16.997 1.00 83.94 352 TYR A CA 1
ATOM 2749 C C . TYR A 1 352 ? 15.681 -0.487 16.029 1.00 83.94 352 TYR A C 1
ATOM 2751 O O . TYR A 1 352 ? 15.801 0.121 14.968 1.00 83.94 352 TYR A O 1
ATOM 2759 N N . PRO A 1 353 ? 16.487 -1.517 16.347 1.00 78.75 353 PRO A N 1
ATOM 2760 C CA . PRO A 1 353 ? 17.605 -1.932 15.498 1.00 78.75 353 PRO A CA 1
ATOM 2761 C C . PRO A 1 353 ? 17.144 -2.574 14.185 1.00 78.75 353 PRO A C 1
ATOM 2763 O O . PRO A 1 353 ? 17.938 -2.766 13.269 1.00 78.75 353 PRO A O 1
ATOM 2766 N N . THR A 1 354 ? 15.876 -2.981 14.120 1.00 80.19 354 THR A N 1
ATOM 2767 C CA . THR A 1 354 ? 15.299 -3.699 12.992 1.00 80.19 354 THR A CA 1
ATOM 2768 C C . THR A 1 354 ? 13.940 -3.125 12.649 1.00 80.19 354 THR A C 1
ATOM 2770 O O . THR A 1 354 ? 13.046 -3.029 13.493 1.00 80.19 354 THR A O 1
ATOM 2773 N N . ARG A 1 355 ? 13.802 -2.800 11.369 1.00 84.81 355 ARG A N 1
ATOM 2774 C CA . ARG A 1 355 ? 12.553 -2.435 10.726 1.00 84.81 355 ARG A CA 1
ATOM 2775 C C . ARG A 1 355 ? 11.976 -3.651 10.011 1.00 84.81 355 ARG A C 1
ATOM 2777 O O . ARG A 1 355 ? 12.695 -4.341 9.289 1.00 84.81 355 ARG A O 1
ATOM 2784 N N . HIS A 1 356 ? 10.679 -3.875 10.172 1.00 86.06 356 HIS A N 1
ATOM 2785 C CA . HIS A 1 356 ? 9.965 -4.923 9.461 1.00 86.06 356 HIS A CA 1
ATOM 2786 C C . HIS A 1 356 ? 9.521 -4.470 8.072 1.00 86.06 356 HIS A C 1
ATOM 2788 O O . HIS A 1 356 ? 9.292 -3.292 7.796 1.00 86.06 356 HIS A O 1
ATOM 2794 N N . THR A 1 357 ? 9.379 -5.445 7.189 1.00 82.31 357 THR A N 1
ATOM 2795 C CA . THR A 1 357 ? 8.806 -5.264 5.854 1.00 82.31 357 THR A CA 1
ATOM 2796 C C . THR A 1 357 ? 7.279 -5.239 5.933 1.00 82.31 357 THR A C 1
ATOM 2798 O O . THR A 1 357 ? 6.701 -5.632 6.949 1.00 82.31 357 THR A O 1
ATOM 2801 N N . ALA A 1 358 ? 6.605 -4.830 4.852 1.00 85.50 358 ALA A N 1
ATOM 2802 C CA . ALA A 1 358 ? 5.140 -4.860 4.794 1.00 85.50 358 ALA A CA 1
ATOM 2803 C C . ALA A 1 358 ? 4.580 -6.247 5.070 1.00 85.50 358 ALA A C 1
ATOM 2805 O O . ALA A 1 358 ? 3.655 -6.391 5.866 1.00 85.50 358 ALA A O 1
ATOM 2806 N N . GLY A 1 359 ? 5.166 -7.279 4.469 1.00 81.56 359 GLY A N 1
ATOM 2807 C CA . GLY A 1 359 ? 4.639 -8.608 4.689 1.00 81.56 359 GLY A CA 1
ATOM 2808 C C . GLY A 1 359 ? 5.142 -9.297 5.956 1.00 81.56 359 GLY A C 1
ATOM 2809 O O . GLY A 1 359 ? 4.395 -10.082 6.530 1.00 81.56 359 GLY A O 1
ATOM 2810 N N . GLN A 1 360 ? 6.312 -8.922 6.489 1.00 87.06 360 GLN A N 1
ATOM 2811 C CA . GLN A 1 360 ? 6.661 -9.305 7.858 1.00 87.06 360 GLN A CA 1
ATOM 2812 C C . GLN A 1 360 ? 5.625 -8.758 8.846 1.00 87.06 360 GLN A C 1
ATOM 2814 O O . GLN A 1 360 ? 5.040 -9.534 9.599 1.00 87.06 360 GLN A O 1
ATOM 2819 N N . LEU A 1 361 ? 5.321 -7.456 8.785 1.00 92.69 361 LEU A N 1
ATOM 2820 C CA . LEU A 1 361 ? 4.280 -6.844 9.611 1.00 92.69 361 LEU A CA 1
ATOM 2821 C C . LEU A 1 361 ? 2.918 -7.530 9.410 1.00 92.69 361 LEU A C 1
ATOM 2823 O O . LEU A 1 361 ? 2.298 -7.939 10.390 1.00 92.69 361 LEU A O 1
ATOM 2827 N N . ALA A 1 362 ? 2.478 -7.723 8.162 1.00 91.81 362 ALA A N 1
ATOM 2828 C CA . ALA A 1 362 ? 1.213 -8.399 7.873 1.00 91.81 362 ALA A CA 1
ATOM 2829 C C . ALA A 1 362 ? 1.164 -9.816 8.467 1.00 91.81 362 ALA A C 1
ATOM 2831 O O . ALA A 1 362 ? 0.181 -10.174 9.109 1.00 91.81 362 ALA A O 1
ATOM 2832 N N . GLY A 1 363 ? 2.237 -10.601 8.327 1.00 91.69 363 GLY A N 1
ATOM 2833 C CA . GLY A 1 363 ? 2.327 -11.937 8.915 1.00 91.69 363 GLY A CA 1
ATOM 2834 C C . GLY A 1 363 ? 2.386 -11.927 10.449 1.00 91.69 363 GLY A C 1
ATOM 2835 O O . GLY A 1 363 ? 1.867 -12.842 11.084 1.00 91.69 363 GLY A O 1
ATOM 2836 N N . GLY A 1 364 ? 2.951 -10.882 11.063 1.00 96.06 364 GLY A N 1
ATOM 2837 C CA . GLY A 1 364 ? 2.891 -10.665 12.511 1.00 96.06 364 GLY A CA 1
ATOM 2838 C C . GLY A 1 364 ? 1.463 -10.394 12.994 1.00 96.06 364 GLY A C 1
ATOM 2839 O O . GLY A 1 364 ? 1.012 -11.000 13.966 1.00 96.06 364 GLY A O 1
ATOM 2840 N N . ILE A 1 365 ? 0.716 -9.548 12.277 1.00 98.25 365 ILE A N 1
ATOM 2841 C CA . ILE A 1 365 ? -0.707 -9.287 12.553 1.00 98.25 365 ILE A CA 1
ATOM 2842 C C . ILE A 1 365 ? -1.541 -10.559 12.347 1.00 98.25 365 ILE A C 1
ATOM 2844 O O . ILE A 1 365 ? -2.346 -10.917 13.206 1.00 98.25 365 ILE A O 1
ATOM 2848 N N . GLU A 1 366 ? -1.312 -11.289 11.255 1.00 97.44 366 GLU A N 1
ATOM 2849 C CA . GLU A 1 366 ? -1.968 -12.569 10.976 1.00 97.44 366 GLU A CA 1
ATOM 2850 C C . GLU A 1 366 ? -1.710 -13.595 12.089 1.00 97.44 366 GLU A C 1
ATOM 2852 O O . GLU A 1 366 ? -2.629 -14.293 12.520 1.00 97.44 366 GLU A O 1
ATOM 2857 N N . ALA A 1 367 ? -0.478 -13.671 12.600 1.00 98.12 367 ALA A N 1
ATOM 2858 C CA . ALA A 1 367 ? -0.142 -14.534 13.723 1.00 98.12 367 ALA A CA 1
ATOM 2859 C C . ALA A 1 367 ? -0.914 -14.140 14.994 1.00 98.12 367 ALA A C 1
ATOM 2861 O O . ALA A 1 367 ? -1.436 -15.025 15.675 1.00 98.12 367 ALA A O 1
ATOM 2862 N N . ILE A 1 368 ? -1.052 -12.841 15.296 1.00 98.75 368 ILE A N 1
ATOM 2863 C CA . ILE A 1 368 ? -1.870 -12.370 16.428 1.00 98.75 368 ILE A CA 1
ATOM 2864 C C . ILE A 1 368 ? -3.317 -12.825 16.250 1.00 98.75 368 ILE A C 1
ATOM 2866 O O . ILE A 1 368 ? -3.884 -13.420 17.166 1.00 98.75 368 ILE A O 1
ATOM 2870 N N . ILE A 1 369 ? -3.899 -12.605 15.067 1.00 98.62 369 ILE A N 1
ATOM 2871 C CA . ILE A 1 369 ? -5.275 -13.009 14.753 1.00 98.62 369 ILE A CA 1
ATOM 2872 C C . ILE A 1 369 ? -5.446 -14.520 14.943 1.00 98.62 369 ILE A C 1
ATOM 2874 O O . ILE A 1 369 ? -6.392 -14.944 15.602 1.00 98.62 369 ILE A O 1
ATOM 2878 N N . LYS A 1 370 ? -4.516 -15.343 14.442 1.00 98.31 370 LYS A N 1
ATOM 2879 C CA . LYS A 1 370 ? -4.548 -16.806 14.618 1.00 98.31 370 LYS A CA 1
ATOM 2880 C C . LYS A 1 370 ? -4.542 -17.210 16.092 1.00 98.31 370 LYS A C 1
ATOM 2882 O O . LYS A 1 370 ? -5.354 -18.040 16.498 1.00 98.31 370 LYS A O 1
ATOM 2887 N N . VAL A 1 371 ? -3.668 -16.614 16.906 1.00 98.25 371 VAL A N 1
ATOM 2888 C CA . VAL A 1 371 ? -3.602 -16.919 18.344 1.00 98.25 371 VAL A CA 1
ATOM 2889 C C . VAL A 1 371 ? -4.864 -16.437 19.071 1.00 98.25 371 VAL A C 1
ATOM 2891 O O . VAL A 1 371 ? -5.378 -17.161 19.926 1.00 98.25 371 VAL A O 1
ATOM 2894 N N . LEU A 1 372 ? -5.405 -15.266 18.716 1.00 98.56 372 LEU A N 1
ATOM 2895 C CA . LEU A 1 372 ? -6.676 -14.770 19.251 1.00 98.56 372 LEU A CA 1
ATOM 2896 C C . LEU A 1 372 ? -7.830 -15.712 18.905 1.00 98.56 372 LEU A C 1
ATOM 2898 O O . LEU A 1 372 ? -8.549 -16.119 19.807 1.00 98.56 372 LEU A O 1
ATOM 2902 N N . ARG A 1 373 ? -7.976 -16.127 17.641 1.00 98.00 373 ARG A N 1
ATOM 2903 C CA . ARG A 1 373 ? -9.016 -17.078 17.209 1.00 98.00 373 ARG A CA 1
ATOM 2904 C C . ARG A 1 373 ? -8.918 -18.420 17.932 1.00 98.00 373 ARG A C 1
ATOM 2906 O O . ARG A 1 373 ? -9.945 -18.997 18.268 1.00 98.00 373 ARG A O 1
ATOM 2913 N N . ALA A 1 374 ? -7.702 -18.903 18.188 1.00 97.50 374 ALA A N 1
ATOM 2914 C CA . ALA A 1 374 ? -7.488 -20.152 18.912 1.00 97.50 374 ALA A CA 1
ATOM 2915 C C . ALA A 1 374 ? -7.862 -20.049 20.401 1.00 97.50 374 ALA A C 1
ATOM 2917 O O . ALA A 1 374 ? -8.426 -20.988 20.956 1.00 97.50 374 ALA A O 1
ATOM 2918 N N . LYS A 1 375 ? -7.545 -18.926 21.059 1.00 96.88 375 LYS A N 1
ATOM 2919 C CA . LYS A 1 375 ? -7.822 -18.731 22.494 1.00 96.88 375 LYS A CA 1
ATOM 2920 C C . LYS A 1 375 ? -9.229 -18.214 22.786 1.00 96.88 375 LYS A C 1
ATOM 2922 O O . LYS A 1 375 ? -9.749 -18.488 23.860 1.00 96.88 375 LYS A O 1
ATOM 2927 N N . LEU A 1 376 ? -9.816 -17.469 21.855 1.00 97.69 376 LEU A N 1
ATOM 2928 C CA . LEU A 1 376 ? -11.097 -16.778 21.975 1.00 97.69 376 LEU A CA 1
ATOM 2929 C C . LEU A 1 376 ? -12.008 -17.140 20.778 1.00 97.69 376 LEU A C 1
ATOM 2931 O O . LEU A 1 376 ? -12.252 -16.305 19.900 1.00 97.69 376 LEU A O 1
ATOM 2935 N N . PRO A 1 377 ? -12.492 -18.394 20.689 1.00 97.06 377 PRO A N 1
ATOM 2936 C CA . PRO A 1 377 ? -13.160 -18.913 19.491 1.00 97.06 377 PRO A CA 1
ATOM 2937 C C . PRO A 1 377 ? -14.491 -18.223 19.155 1.00 97.06 377 PRO A C 1
ATOM 2939 O O . PRO A 1 377 ? -14.842 -18.140 17.977 1.00 97.06 377 PRO A O 1
ATOM 2942 N N . ASP A 1 378 ? -15.194 -17.650 20.131 1.00 97.19 378 ASP A N 1
ATOM 2943 C CA . ASP A 1 378 ? -16.483 -16.977 19.899 1.00 97.19 378 ASP A CA 1
ATOM 2944 C C . ASP A 1 378 ? -16.348 -15.464 19.667 1.00 97.19 378 ASP A C 1
ATOM 2946 O O . ASP A 1 378 ? -17.222 -14.837 19.064 1.00 97.19 378 ASP A O 1
ATOM 2950 N N . THR A 1 379 ? -15.223 -14.881 20.082 1.00 98.69 379 THR A N 1
ATOM 2951 C CA . THR A 1 379 ? -14.952 -13.443 20.004 1.00 98.69 379 THR A CA 1
ATOM 2952 C C . THR A 1 379 ? -14.868 -12.952 18.559 1.00 98.69 379 THR A C 1
ATOM 2954 O O . THR A 1 379 ? -14.271 -13.601 17.691 1.00 98.69 379 THR A O 1
ATOM 2957 N N . LYS A 1 380 ? -15.438 -11.768 18.313 1.00 98.88 380 LYS A N 1
ATOM 2958 C CA . LYS A 1 380 ? -15.264 -10.999 17.076 1.00 98.88 380 LYS A CA 1
ATOM 2959 C C . LYS A 1 380 ? -14.019 -10.120 17.186 1.00 98.88 380 LYS A C 1
ATOM 2961 O O . LYS A 1 380 ? -13.774 -9.520 18.226 1.00 98.88 380 LYS A O 1
ATOM 2966 N N . ILE A 1 381 ? -13.225 -10.032 16.128 1.00 98.94 381 ILE A N 1
ATOM 2967 C CA . ILE A 1 381 ? -11.977 -9.270 16.092 1.00 98.94 381 ILE A CA 1
ATOM 2968 C C . ILE A 1 381 ? -12.141 -8.156 15.064 1.00 98.94 381 ILE A C 1
ATOM 2970 O O . ILE A 1 381 ? -12.255 -8.437 13.873 1.00 98.94 381 ILE A O 1
ATOM 2974 N N . ILE A 1 382 ? -12.127 -6.905 15.516 1.00 98.88 382 ILE A N 1
ATOM 2975 C CA . ILE A 1 382 ? -11.971 -5.736 14.650 1.00 98.88 382 ILE A CA 1
ATOM 2976 C C . ILE A 1 382 ? -10.473 -5.494 14.489 1.00 98.88 382 ILE A C 1
ATOM 2978 O O . ILE A 1 382 ? -9.784 -5.165 15.453 1.00 98.88 382 ILE A O 1
ATOM 2982 N N . VAL A 1 383 ? -9.968 -5.652 13.274 1.00 98.81 383 VAL A N 1
ATOM 2983 C CA . VAL A 1 383 ? -8.597 -5.316 12.899 1.00 98.81 383 VAL A CA 1
ATOM 2984 C C . VAL A 1 383 ? -8.627 -3.949 12.237 1.00 98.81 383 VAL A C 1
ATOM 2986 O O . VAL A 1 383 ? -9.197 -3.787 11.156 1.00 98.81 383 VAL A O 1
ATOM 2989 N N . LEU A 1 384 ? -8.040 -2.957 12.896 1.00 98.44 384 LEU A N 1
ATOM 2990 C CA . LEU A 1 384 ? -7.945 -1.616 12.336 1.00 98.44 384 LEU A CA 1
ATOM 2991 C C . LEU A 1 384 ? -6.853 -1.568 11.265 1.00 98.44 384 LEU A C 1
ATOM 2993 O O . LEU A 1 384 ? -5.809 -2.215 11.398 1.00 98.44 384 LEU A O 1
ATOM 2997 N N . ARG A 1 385 ? -7.077 -0.773 10.210 1.00 96.56 385 ARG A N 1
ATOM 2998 C CA . ARG A 1 385 ? -5.992 -0.351 9.314 1.00 96.56 385 ARG A CA 1
ATOM 2999 C C . ARG A 1 385 ? -4.868 0.239 10.162 1.00 96.56 385 ARG A C 1
ATOM 3001 O O . ARG A 1 385 ? -5.139 1.001 11.088 1.00 96.56 385 ARG A O 1
ATOM 3008 N N . CYS A 1 386 ? -3.613 -0.090 9.858 1.00 96.69 386 CYS A N 1
ATOM 3009 C CA . CYS A 1 386 ? -2.498 0.592 10.501 1.00 96.69 386 CYS A CA 1
ATOM 3010 C C . CYS A 1 386 ? -2.620 2.098 10.219 1.00 96.69 386 CYS A C 1
ATOM 3012 O O . CYS A 1 386 ? -2.769 2.510 9.064 1.00 96.69 386 CYS A O 1
ATOM 3014 N N . PHE A 1 387 ? -2.573 2.916 11.266 1.00 95.62 387 PHE A N 1
ATOM 3015 C CA . PHE A 1 387 ? -2.762 4.359 11.125 1.00 95.62 387 PHE A CA 1
ATOM 3016 C C . PHE A 1 387 ? -1.656 4.989 10.282 1.00 95.62 387 PHE A C 1
ATOM 3018 O O . PHE A 1 387 ? -0.536 4.484 10.285 1.00 95.62 387 PHE A O 1
ATOM 3025 N N . PRO A 1 388 ? -1.926 6.100 9.574 1.00 91.25 388 PRO A N 1
ATOM 3026 C CA . PRO A 1 388 ? -0.995 6.678 8.606 1.00 91.25 388 PRO A CA 1
ATOM 3027 C C . PRO A 1 388 ? 0.212 7.369 9.256 1.00 91.25 388 PRO A C 1
ATOM 3029 O O . PRO A 1 388 ? 0.950 8.061 8.558 1.00 91.25 388 PRO A O 1
ATOM 3032 N N . GLY A 1 389 ? 0.398 7.206 10.569 1.00 86.62 389 GLY A N 1
ATOM 3033 C CA . GLY A 1 389 ? 1.455 7.838 11.337 1.00 86.62 389 GLY A CA 1
ATOM 3034 C C . GLY A 1 389 ? 2.852 7.476 10.834 1.00 86.62 389 GLY A C 1
ATOM 3035 O O . GLY A 1 389 ? 3.083 6.410 10.263 1.00 86.62 389 GLY A O 1
ATOM 3036 N N . CYS A 1 390 ? 3.799 8.382 11.043 1.00 80.31 390 CYS A N 1
ATOM 3037 C CA . CYS A 1 390 ? 5.171 8.247 10.584 1.00 80.31 390 CYS A CA 1
ATOM 3038 C C . CYS A 1 390 ? 6.154 8.873 11.579 1.00 80.31 390 CYS A C 1
ATOM 3040 O O . CYS A 1 390 ? 5.859 9.852 12.263 1.00 80.31 390 CYS A O 1
ATOM 3042 N N . TYR A 1 391 ? 7.360 8.308 11.652 1.00 76.88 391 TYR A N 1
ATOM 3043 C CA . TYR A 1 391 ? 8.449 8.901 12.425 1.00 76.88 391 TYR A CA 1
ATOM 3044 C C . TYR A 1 391 ? 9.212 9.891 11.546 1.00 76.88 391 TYR A C 1
ATOM 3046 O O . TYR A 1 391 ? 9.701 9.519 10.482 1.00 76.88 391 TYR A O 1
ATOM 3054 N N . GLY A 1 392 ? 9.376 11.130 12.018 1.00 63.75 392 GLY A N 1
ATOM 3055 C CA . GLY A 1 392 ? 10.319 12.084 11.423 1.00 63.75 392 GLY A CA 1
ATOM 3056 C C . GLY A 1 392 ? 9.747 13.130 10.459 1.00 63.75 392 GLY A C 1
ATOM 3057 O O . GLY A 1 392 ? 10.544 13.897 9.926 1.00 63.75 392 GLY A O 1
ATOM 3058 N N . GLY A 1 393 ? 8.423 13.230 10.269 1.00 66.00 393 GLY A N 1
ATOM 3059 C CA . GLY A 1 393 ? 7.790 14.371 9.584 1.00 66.00 393 GLY A CA 1
ATOM 3060 C C . GLY A 1 393 ? 6.825 14.015 8.438 1.00 66.00 393 GLY A C 1
ATOM 3061 O O . GLY A 1 393 ? 6.562 12.842 8.210 1.00 66.00 393 GLY A O 1
ATOM 3062 N N . PRO A 1 394 ? 6.310 15.018 7.698 1.00 62.31 394 PRO A N 1
ATOM 3063 C CA . PRO A 1 394 ? 5.105 14.934 6.849 1.00 62.31 394 PRO A CA 1
ATOM 3064 C C . PRO A 1 394 ? 5.200 14.063 5.590 1.00 62.31 394 PRO A C 1
ATOM 3066 O O . PRO A 1 394 ? 4.177 13.792 4.956 1.00 62.31 394 PRO A O 1
ATOM 3069 N N . ASN A 1 395 ? 6.405 13.686 5.166 1.00 59.75 395 ASN A N 1
ATOM 3070 C CA . ASN A 1 395 ? 6.604 13.031 3.876 1.00 59.75 395 ASN A CA 1
ATOM 3071 C C . ASN A 1 395 ? 5.982 11.628 3.913 1.00 59.75 395 ASN A C 1
ATOM 3073 O O . ASN A 1 395 ? 6.124 10.940 4.930 1.00 59.75 395 ASN A O 1
ATOM 3077 N N . PRO A 1 396 ? 5.354 11.129 2.831 1.00 60.22 396 PRO A N 1
ATOM 3078 C CA . PRO A 1 396 ? 5.066 9.709 2.737 1.00 60.22 396 PRO A CA 1
ATOM 3079 C C . PRO A 1 396 ? 6.396 8.986 2.579 1.00 60.22 396 PRO A C 1
ATOM 3081 O O . PRO A 1 396 ? 6.888 8.713 1.489 1.00 60.22 396 PRO A O 1
ATOM 3084 N N . SER A 1 397 ? 6.990 8.705 3.723 1.00 70.00 397 SER A N 1
ATOM 3085 C CA . SER A 1 397 ? 8.112 7.814 3.840 1.00 70.00 397 SER A CA 1
ATOM 3086 C C . SER A 1 397 ? 7.651 6.409 3.470 1.00 70.00 397 SER A C 1
ATOM 3088 O O . SER A 1 397 ? 6.476 6.027 3.551 1.00 70.00 397 SER A O 1
ATOM 3090 N N . SER A 1 398 ? 8.626 5.588 3.137 1.00 75.00 398 SER A N 1
ATOM 3091 C CA . SER A 1 398 ? 8.544 4.142 3.137 1.00 75.00 398 SER A CA 1
ATOM 3092 C C . SER A 1 398 ? 7.840 3.602 4.390 1.00 75.00 398 SER A C 1
ATOM 3094 O O . SER A 1 398 ? 7.255 2.526 4.311 1.00 75.00 398 SER A O 1
ATOM 3096 N N . HIS A 1 399 ? 7.850 4.313 5.531 1.00 85.06 399 HIS A N 1
ATOM 3097 C CA . HIS A 1 399 ? 7.051 3.949 6.702 1.00 85.06 399 HIS A CA 1
ATOM 3098 C C . HIS A 1 399 ? 5.577 3.821 6.322 1.00 85.06 399 HIS A C 1
ATOM 3100 O O . HIS A 1 399 ? 4.991 2.743 6.439 1.00 85.06 399 HIS A O 1
ATOM 3106 N N . ARG A 1 400 ? 4.989 4.907 5.816 1.00 86.12 400 ARG A N 1
ATOM 3107 C CA . ARG A 1 400 ? 3.576 4.941 5.457 1.00 86.12 400 ARG A CA 1
ATOM 3108 C C . ARG A 1 400 ? 3.262 3.945 4.351 1.00 86.12 400 ARG A C 1
ATOM 3110 O O . ARG A 1 400 ? 2.304 3.191 4.465 1.00 86.12 400 ARG A O 1
ATOM 3117 N N . ALA A 1 401 ? 4.103 3.869 3.321 1.00 85.62 401 ALA A N 1
ATOM 3118 C CA . ALA A 1 401 ? 3.919 2.891 2.251 1.00 85.62 401 ALA A CA 1
ATOM 3119 C C . ALA A 1 401 ? 3.899 1.441 2.773 1.00 85.62 401 ALA A C 1
ATOM 3121 O O . ALA A 1 401 ? 3.124 0.622 2.278 1.00 85.62 401 ALA A O 1
ATOM 3122 N N . ILE A 1 402 ? 4.715 1.120 3.781 1.00 87.19 402 ILE A N 1
ATOM 3123 C CA . ILE A 1 402 ? 4.712 -0.199 4.415 1.00 87.19 402 ILE A CA 1
ATOM 3124 C C . ILE A 1 402 ? 3.426 -0.443 5.211 1.00 87.19 402 ILE A C 1
ATOM 3126 O O . ILE A 1 402 ? 2.842 -1.515 5.061 1.00 87.19 402 ILE A O 1
ATOM 3130 N N . LEU A 1 403 ? 2.971 0.519 6.019 1.00 91.00 403 LEU A N 1
ATOM 3131 C CA . LEU A 1 403 ? 1.739 0.374 6.806 1.00 91.00 403 LEU A CA 1
ATOM 3132 C C . LEU A 1 403 ? 0.507 0.180 5.922 1.00 91.00 403 LEU A C 1
ATOM 3134 O O . LEU A 1 403 ? -0.296 -0.717 6.182 1.00 91.00 403 LEU A O 1
ATOM 3138 N N . GLU A 1 404 ? 0.387 0.970 4.854 1.00 87.75 404 GLU A N 1
ATOM 3139 C CA . GLU A 1 404 ? -0.718 0.876 3.895 1.00 87.75 404 GLU A CA 1
ATOM 3140 C C . GLU A 1 404 ? -0.723 -0.512 3.228 1.00 87.75 404 GLU A C 1
ATOM 3142 O O . GLU A 1 404 ? -1.741 -1.196 3.202 1.00 87.75 404 GLU A O 1
ATOM 3147 N N . ARG A 1 405 ? 0.440 -1.003 2.784 1.00 86.25 405 ARG A N 1
ATOM 3148 C CA . ARG A 1 405 ? 0.547 -2.326 2.144 1.00 86.25 405 ARG A CA 1
ATOM 3149 C C . ARG A 1 405 ? 0.302 -3.486 3.087 1.00 86.25 405 ARG A C 1
ATOM 3151 O O . ARG A 1 405 ? -0.367 -4.443 2.707 1.00 86.25 405 ARG A O 1
ATOM 3158 N N . ALA A 1 406 ? 0.865 -3.427 4.292 1.00 89.88 406 ALA A N 1
ATOM 3159 C CA . ALA A 1 406 ? 0.621 -4.444 5.305 1.00 89.88 406 ALA A CA 1
ATOM 3160 C C . ALA A 1 406 ? -0.879 -4.521 5.608 1.00 89.88 406 ALA A C 1
ATOM 3162 O O . ALA A 1 406 ? -1.449 -5.606 5.674 1.00 89.88 406 ALA A O 1
ATOM 3163 N N . SER A 1 407 ? -1.530 -3.361 5.687 1.00 92.94 407 SER A N 1
ATOM 3164 C CA . SER A 1 407 ? -2.968 -3.256 5.883 1.00 92.94 407 SER A CA 1
ATOM 3165 C C . SER A 1 407 ? -3.773 -3.818 4.710 1.00 92.94 407 SER A C 1
ATOM 3167 O O . SER A 1 407 ? -4.729 -4.552 4.941 1.00 92.94 407 SER A O 1
ATOM 3169 N N . ASP A 1 408 ? -3.368 -3.560 3.464 1.00 87.81 408 ASP A N 1
ATOM 3170 C CA . ASP A 1 408 ? -4.014 -4.137 2.277 1.00 87.81 408 ASP A CA 1
ATOM 3171 C C . ASP A 1 408 ? -3.919 -5.673 2.276 1.00 87.81 408 ASP A C 1
ATOM 3173 O O . ASP A 1 408 ? -4.875 -6.356 1.907 1.00 87.81 408 ASP A O 1
ATOM 3177 N N . MET A 1 409 ? -2.795 -6.240 2.729 1.00 87.88 409 MET A N 1
ATOM 3178 C CA . MET A 1 409 ? -2.644 -7.692 2.899 1.00 87.88 409 MET A CA 1
ATOM 3179 C C . MET A 1 409 ? -3.549 -8.231 4.013 1.00 87.88 409 MET A C 1
ATOM 3181 O O . MET A 1 409 ? -4.265 -9.206 3.796 1.00 87.88 409 MET A O 1
ATOM 3185 N N . VAL A 1 410 ? -3.541 -7.585 5.182 1.00 92.81 410 VAL A N 1
ATOM 3186 C CA . VAL A 1 410 ? -4.322 -7.988 6.363 1.00 92.81 410 VAL A CA 1
ATOM 3187 C C . VAL A 1 410 ? -5.827 -7.853 6.130 1.00 92.81 410 VAL A C 1
ATOM 3189 O O . VAL A 1 410 ? -6.587 -8.673 6.638 1.00 92.81 410 VAL A O 1
ATOM 3192 N N . SER A 1 411 ? -6.273 -6.885 5.324 1.00 94.19 411 SER A N 1
ATOM 3193 C CA . SER A 1 411 ? -7.696 -6.684 5.009 1.00 94.19 411 SER A CA 1
ATOM 3194 C C . SER A 1 411 ? -8.357 -7.935 4.417 1.00 94.19 411 SER A C 1
ATOM 3196 O O . SER A 1 411 ? -9.525 -8.210 4.683 1.00 94.19 411 SER A O 1
ATOM 3198 N N . LYS A 1 412 ? -7.583 -8.755 3.694 1.00 92.69 412 LYS A N 1
ATOM 3199 C CA . LYS A 1 412 ? -8.034 -10.012 3.078 1.00 92.69 412 LYS A CA 1
ATOM 3200 C C . LYS A 1 412 ? -8.322 -11.121 4.095 1.00 92.69 412 LYS A C 1
ATOM 3202 O O . LYS A 1 412 ? -8.880 -12.145 3.718 1.00 92.69 412 LYS A O 1
ATOM 3207 N N . LEU A 1 413 ? -7.927 -10.941 5.358 1.00 94.88 413 LEU A N 1
ATOM 3208 C CA . LEU A 1 413 ? -8.228 -11.870 6.449 1.00 94.88 413 LEU A CA 1
ATOM 3209 C C . LEU A 1 413 ? -9.640 -11.672 7.016 1.00 94.88 413 LEU A C 1
ATOM 3211 O O . LEU A 1 413 ? -10.095 -12.519 7.784 1.00 94.88 413 LEU A O 1
ATOM 3215 N N . ALA A 1 414 ? -10.321 -10.571 6.680 1.00 94.94 414 ALA A N 1
ATOM 3216 C CA . ALA A 1 414 ? -11.697 -10.351 7.102 1.00 94.94 414 ALA A CA 1
ATOM 3217 C C . ALA A 1 414 ? -12.627 -11.395 6.470 1.00 94.94 414 ALA A C 1
ATOM 3219 O O . ALA A 1 414 ? -12.660 -11.563 5.253 1.00 94.94 414 ALA A O 1
ATOM 3220 N N . ASP A 1 415 ? -13.400 -12.080 7.309 1.00 96.00 415 ASP A N 1
ATOM 3221 C CA . ASP A 1 415 ? -14.338 -13.131 6.901 1.00 96.00 415 ASP A CA 1
ATOM 3222 C C . ASP A 1 415 ? -15.809 -12.714 7.086 1.00 96.00 415 ASP A C 1
ATOM 3224 O O . ASP A 1 415 ? -16.716 -13.482 6.756 1.00 96.00 415 ASP A O 1
ATOM 3228 N N . GLY A 1 416 ? -16.050 -11.516 7.639 1.00 91.50 416 GLY A N 1
ATOM 3229 C CA . GLY A 1 416 ? -17.384 -10.988 7.941 1.00 91.50 416 GLY A CA 1
ATOM 3230 C C . GLY A 1 416 ? -18.134 -11.777 9.020 1.00 91.50 416 GLY A C 1
ATOM 3231 O O . GLY A 1 416 ? -19.336 -11.596 9.195 1.00 91.50 416 GLY A O 1
ATOM 3232 N N . LYS A 1 417 ? -17.451 -12.686 9.726 1.00 94.00 417 LYS A N 1
ATOM 3233 C CA . LYS A 1 417 ? -18.037 -13.578 10.731 1.00 94.00 417 LYS A CA 1
ATOM 3234 C C . LYS A 1 417 ? -17.334 -13.454 12.065 1.00 94.00 417 LYS A C 1
ATOM 3236 O O . LYS A 1 417 ? -18.006 -13.255 13.070 1.00 94.00 417 LYS A O 1
ATOM 3241 N N . HIS A 1 418 ? -16.018 -13.603 12.100 1.00 97.69 418 HIS A N 1
ATOM 3242 C CA . HIS A 1 418 ? -15.191 -13.484 13.298 1.00 97.69 418 HIS A CA 1
ATOM 3243 C C . HIS A 1 418 ? -14.099 -12.433 13.152 1.00 97.69 418 HIS A C 1
ATOM 3245 O O . HIS A 1 418 ? -13.641 -11.922 14.167 1.00 97.69 418 HIS A O 1
ATOM 3251 N N . ILE A 1 419 ? -13.682 -12.110 11.931 1.00 98.69 419 ILE A N 1
ATOM 3252 C CA . ILE A 1 419 ? -12.640 -11.133 11.638 1.00 98.69 419 ILE A CA 1
ATOM 3253 C C . ILE A 1 419 ? -13.259 -10.050 10.759 1.00 98.69 419 ILE A C 1
ATOM 3255 O O . ILE A 1 419 ? -13.778 -10.322 9.676 1.00 98.69 419 ILE A O 1
ATOM 3259 N N . PHE A 1 420 ? -13.180 -8.814 11.234 1.00 98.19 420 PHE A N 1
ATOM 3260 C CA . PHE A 1 420 ? -13.706 -7.627 10.579 1.00 98.19 420 PHE A CA 1
ATOM 3261 C C . PHE A 1 420 ? -12.557 -6.650 10.382 1.00 98.19 420 PHE A C 1
ATOM 3263 O O . PHE A 1 420 ? -11.790 -6.401 11.308 1.00 98.19 420 PHE A O 1
ATOM 3270 N N . TYR A 1 421 ? -12.424 -6.104 9.180 1.00 97.81 421 TYR A N 1
ATOM 3271 C CA . TYR A 1 421 ? -11.434 -5.075 8.889 1.00 97.81 421 TYR A CA 1
ATOM 3272 C C . TYR A 1 421 ? -12.107 -3.703 8.912 1.00 97.81 421 TYR A C 1
ATOM 3274 O O . TYR A 1 421 ? -13.168 -3.533 8.314 1.00 97.81 421 TYR A O 1
ATOM 3282 N N . CYS A 1 422 ? -11.506 -2.738 9.604 1.00 95.12 422 CYS A N 1
ATOM 3283 C CA . CYS A 1 422 ? -12.059 -1.395 9.750 1.00 95.12 422 CYS A CA 1
ATOM 3284 C C . CYS A 1 422 ? -11.006 -0.349 9.371 1.00 95.12 422 CYS A C 1
ATOM 3286 O O . CYS A 1 422 ? -9.967 -0.231 10.023 1.00 95.12 422 CYS A O 1
ATOM 3288 N N . ASP A 1 423 ? -11.275 0.402 8.304 1.00 94.69 423 ASP A N 1
ATOM 3289 C CA . ASP A 1 423 ? -10.436 1.518 7.879 1.00 94.69 423 ASP A CA 1
ATOM 3290 C C . ASP A 1 423 ? -11.064 2.848 8.296 1.00 94.69 423 ASP A C 1
ATOM 3292 O O . ASP A 1 423 ? -12.132 3.245 7.832 1.00 94.69 423 ASP A O 1
ATOM 3296 N N . VAL A 1 424 ? -10.358 3.543 9.178 1.00 91.50 424 VAL A N 1
ATOM 3297 C CA . VAL A 1 424 ? -10.738 4.844 9.733 1.00 91.50 424 VAL A CA 1
ATOM 3298 C C . VAL A 1 424 ? -9.754 5.938 9.326 1.00 91.50 424 VAL A C 1
ATOM 3300 O O . VAL A 1 424 ? -9.898 7.074 9.764 1.00 91.50 424 VAL A O 1
ATOM 3303 N N . ASN A 1 425 ? -8.748 5.631 8.496 1.00 92.69 425 ASN A N 1
ATOM 3304 C CA . ASN A 1 425 ? -7.619 6.532 8.259 1.00 92.69 425 ASN A CA 1
ATOM 3305 C C . ASN A 1 425 ? -8.039 7.876 7.650 1.00 92.69 425 ASN A C 1
ATOM 3307 O O . ASN A 1 425 ? -7.350 8.870 7.859 1.00 92.69 425 ASN A O 1
ATOM 3311 N N . HIS A 1 426 ? -9.181 7.937 6.961 1.00 89.81 426 HIS A N 1
ATOM 3312 C CA . HIS A 1 426 ? -9.736 9.168 6.394 1.00 89.81 426 HIS A CA 1
ATOM 3313 C C . HIS A 1 426 ? -9.920 10.298 7.424 1.00 89.81 426 HIS A C 1
ATOM 3315 O O . HIS A 1 426 ? -9.838 11.463 7.053 1.00 89.81 426 HIS A O 1
ATOM 3321 N N . VAL A 1 427 ? -10.104 9.991 8.716 1.00 89.50 427 VAL A N 1
ATOM 3322 C CA . VAL A 1 427 ? -10.235 11.019 9.769 1.00 89.50 427 VAL A CA 1
ATOM 3323 C C . VAL A 1 427 ? -8.904 11.689 10.134 1.00 89.50 427 VAL A C 1
ATOM 3325 O O . VAL A 1 427 ? -8.887 12.691 10.846 1.00 89.50 427 VAL A O 1
ATOM 3328 N N . PHE A 1 428 ? -7.782 11.134 9.667 1.00 93.56 428 PHE A N 1
ATOM 3329 C CA . PHE A 1 428 ? -6.429 11.620 9.941 1.00 93.56 428 PHE A CA 1
ATOM 3330 C C . PHE A 1 428 ? -5.760 12.259 8.722 1.00 93.56 428 PHE A C 1
ATOM 3332 O O . PHE A 1 428 ? -4.617 12.704 8.827 1.00 93.56 428 PHE A O 1
ATOM 3339 N N . LEU A 1 429 ? -6.419 12.263 7.561 1.00 89.44 429 LEU A N 1
ATOM 3340 C CA . LEU A 1 429 ? -5.811 12.618 6.282 1.00 89.44 429 LEU A CA 1
ATOM 3341 C C . LEU A 1 429 ? -6.503 13.819 5.636 1.00 89.44 429 LEU A C 1
ATOM 3343 O O . LEU A 1 429 ? -7.716 13.987 5.732 1.00 89.44 429 LEU A O 1
ATOM 3347 N N . ASN A 1 430 ? -5.718 14.624 4.928 1.00 85.62 430 ASN A N 1
ATOM 3348 C CA . ASN A 1 430 ? -6.214 15.613 3.979 1.00 85.62 430 ASN A CA 1
ATOM 3349 C C . ASN A 1 430 ? -6.601 14.933 2.651 1.00 85.62 430 ASN A C 1
ATOM 3351 O O . ASN A 1 430 ? -6.256 13.776 2.401 1.00 85.62 430 ASN A O 1
ATOM 3355 N N . LEU A 1 431 ? -7.283 15.667 1.764 1.00 79.31 431 LEU A N 1
ATOM 3356 C CA . LEU A 1 431 ? -7.756 15.144 0.471 1.00 79.31 431 LEU A CA 1
ATOM 3357 C C . LEU A 1 431 ? -6.630 14.681 -0.463 1.00 79.31 431 LEU A C 1
ATOM 3359 O O . LEU A 1 431 ? -6.821 13.737 -1.223 1.00 79.31 431 LEU A O 1
ATOM 3363 N N . ASP A 1 432 ? -5.457 15.313 -0.391 1.00 79.06 432 ASP A N 1
ATOM 3364 C CA . ASP A 1 432 ? -4.262 14.906 -1.145 1.00 79.06 432 ASP A CA 1
ATOM 3365 C C . ASP A 1 432 ? -3.570 13.662 -0.553 1.00 79.06 432 ASP A C 1
ATOM 3367 O O . ASP A 1 432 ? -2.526 13.197 -1.022 1.00 79.06 432 ASP A O 1
ATOM 3371 N N . GLY A 1 433 ? -4.149 13.125 0.519 1.00 83.50 433 GLY A N 1
ATOM 3372 C CA . GLY A 1 433 ? -3.622 12.030 1.291 1.00 83.50 433 GLY A CA 1
ATOM 3373 C C . GLY A 1 433 ? -2.552 12.448 2.288 1.00 83.50 433 GLY A C 1
ATOM 3374 O O . GLY A 1 433 ? -2.095 11.564 2.988 1.00 83.50 433 GLY A O 1
ATOM 3375 N N . SER A 1 434 ? -2.117 13.702 2.421 1.00 87.50 434 SER A N 1
ATOM 3376 C CA . SER A 1 434 ? -1.172 14.095 3.485 1.00 87.50 434 SER A CA 1
ATOM 3377 C C . SER A 1 434 ? -1.775 13.886 4.884 1.00 87.50 434 SER A C 1
ATOM 3379 O O . SER A 1 434 ? -2.994 13.874 5.048 1.00 87.50 434 SER A O 1
ATOM 3381 N N . ILE A 1 435 ? -0.937 13.682 5.906 1.00 90.94 435 ILE A N 1
ATOM 3382 C CA . ILE A 1 435 ? -1.418 13.599 7.295 1.00 90.94 435 ILE A CA 1
ATOM 3383 C C . ILE A 1 435 ? -1.919 14.983 7.717 1.00 90.94 435 ILE A C 1
ATOM 3385 O O . ILE A 1 435 ? -1.201 15.974 7.577 1.00 90.94 435 ILE A O 1
ATOM 3389 N N . ASN A 1 436 ? -3.128 15.048 8.271 1.00 91.19 436 ASN A N 1
ATOM 3390 C CA . ASN A 1 436 ? -3.623 16.254 8.912 1.00 91.19 436 ASN A CA 1
ATOM 3391 C C . ASN A 1 436 ? -2.846 16.473 10.222 1.00 91.19 436 ASN A C 1
ATOM 3393 O O . ASN A 1 436 ? -3.039 15.759 11.207 1.00 91.19 436 ASN A O 1
ATOM 3397 N N . HIS A 1 437 ? -1.971 17.477 10.232 1.00 92.00 437 HIS A N 1
ATOM 3398 C CA . HIS A 1 437 ? -1.121 17.796 11.378 1.00 92.00 437 HIS A CA 1
ATOM 3399 C C . HIS A 1 437 ? -1.913 18.232 12.621 1.00 92.00 437 HIS A C 1
ATOM 3401 O O . HIS A 1 437 ? -1.455 18.028 13.738 1.00 92.00 437 HIS A O 1
ATOM 3407 N N . GLU A 1 438 ? -3.120 18.784 12.473 1.00 93.12 438 GLU A N 1
ATOM 3408 C CA . GLU A 1 438 ? -3.981 19.064 13.630 1.00 93.12 438 GLU A CA 1
ATOM 3409 C C . GLU A 1 438 ? -4.526 17.770 14.246 1.00 93.12 438 GLU A C 1
ATOM 3411 O O . GLU A 1 438 ? -4.673 17.661 15.466 1.00 93.12 438 GLU A O 1
ATOM 3416 N N . ALA A 1 439 ? -4.791 16.764 13.407 1.00 93.19 439 ALA A N 1
ATOM 3417 C CA . ALA A 1 439 ? -5.250 15.459 13.857 1.00 93.19 439 ALA A CA 1
ATOM 3418 C C . ALA A 1 439 ? -4.121 14.648 14.514 1.00 93.19 439 ALA A C 1
ATOM 3420 O O . ALA A 1 439 ? -4.352 13.993 15.533 1.00 93.19 439 ALA A O 1
ATOM 3421 N N . MET A 1 440 ? -2.907 14.709 13.958 1.00 94.50 440 MET A N 1
ATOM 3422 C CA . MET A 1 440 ? -1.705 14.016 14.439 1.00 94.50 440 MET A CA 1
ATOM 3423 C C . MET A 1 440 ? -0.538 15.009 14.616 1.00 94.50 440 MET A C 1
ATOM 3425 O O . MET A 1 440 ? 0.315 15.114 13.732 1.00 94.50 440 MET A O 1
ATOM 3429 N N . PRO A 1 441 ? -0.471 15.734 15.750 1.00 92.44 441 PRO A N 1
ATOM 3430 C CA . PRO A 1 441 ? 0.462 16.854 15.953 1.00 92.44 441 PRO A CA 1
ATOM 3431 C C . PRO A 1 441 ? 1.939 16.462 16.057 1.00 92.44 441 PRO A C 1
ATOM 3433 O O . PRO A 1 441 ? 2.813 17.318 15.973 1.00 92.44 441 PRO A O 1
ATOM 3436 N N . ASP A 1 442 ? 2.239 15.183 16.267 1.00 91.56 442 ASP A N 1
ATOM 3437 C CA . ASP A 1 442 ? 3.599 14.636 16.225 1.00 91.56 442 ASP A CA 1
ATOM 3438 C C . ASP A 1 442 ? 3.819 13.713 15.016 1.00 91.56 442 ASP A C 1
ATOM 3440 O O . ASP A 1 442 ? 4.794 12.961 14.983 1.00 91.56 442 ASP A O 1
ATOM 3444 N N . TRP A 1 443 ? 2.915 13.780 14.031 1.00 91.88 443 TRP A N 1
ATOM 3445 C CA . TRP A 1 443 ? 2.853 12.928 12.842 1.00 91.88 443 TRP A CA 1
ATOM 3446 C C . TRP A 1 443 ? 2.561 11.450 13.114 1.00 91.88 443 TRP A C 1
ATOM 3448 O O . TRP A 1 443 ? 2.632 10.654 12.180 1.00 91.88 443 TRP A O 1
ATOM 3458 N N . LEU A 1 444 ? 2.219 11.063 14.349 1.00 92.19 444 LEU A N 1
ATOM 3459 C CA . LEU A 1 444 ? 2.050 9.661 14.734 1.00 92.19 444 LEU A CA 1
ATOM 3460 C C . LEU A 1 444 ? 0.804 9.410 15.590 1.00 92.19 444 LEU A C 1
ATOM 3462 O O . LEU A 1 444 ? -0.027 8.568 15.253 1.00 92.19 444 LEU A O 1
ATOM 3466 N N . HIS A 1 445 ? 0.682 10.107 16.714 1.00 95.62 445 HIS A N 1
ATOM 3467 C CA . HIS A 1 445 ? -0.371 9.890 17.692 1.00 95.62 445 HIS A CA 1
ATOM 3468 C C . HIS A 1 445 ? -1.563 10.813 17.408 1.00 95.62 445 HIS A C 1
ATOM 3470 O O . HIS A 1 445 ? -1.393 12.034 17.372 1.00 95.62 445 HIS A O 1
ATOM 3476 N N . PRO A 1 446 ? -2.788 10.270 17.282 1.00 97.00 446 PRO A N 1
ATOM 3477 C CA . PRO A 1 446 ? -3.986 11.095 17.214 1.00 97.00 446 PRO A CA 1
ATOM 3478 C C . PRO A 1 446 ? -4.127 11.959 18.470 1.00 97.00 446 PRO A C 1
ATOM 3480 O O . PRO A 1 446 ? -4.059 11.434 19.582 1.00 97.00 446 PRO A O 1
ATOM 3483 N N . GLY A 1 447 ? -4.377 13.260 18.312 1.00 97.44 447 GLY A N 1
ATOM 3484 C CA . GLY A 1 447 ? -4.826 14.113 19.414 1.00 97.44 447 GLY A CA 1
ATOM 3485 C C . GLY A 1 447 ? -6.235 13.722 19.898 1.00 97.44 447 GLY A C 1
ATOM 3486 O O . GLY A 1 447 ? -6.922 12.956 19.222 1.00 97.44 447 GLY A O 1
ATOM 3487 N N . PRO A 1 448 ? -6.733 14.253 21.033 1.00 97.00 448 PRO A N 1
ATOM 3488 C CA . PRO A 1 448 ? -8.040 13.865 21.579 1.00 97.00 448 PRO A CA 1
ATOM 3489 C C . PRO A 1 448 ? -9.213 14.007 20.594 1.00 97.00 448 PRO A C 1
ATOM 3491 O O . PRO A 1 448 ? -10.041 13.106 20.492 1.00 97.00 448 PRO A O 1
ATOM 3494 N N . ALA A 1 449 ? -9.266 15.096 19.818 1.00 95.75 449 ALA A N 1
ATOM 3495 C CA . ALA A 1 449 ? -10.315 15.299 18.816 1.00 95.75 449 ALA A CA 1
ATOM 3496 C C . ALA A 1 449 ? -10.267 14.236 17.703 1.00 95.75 449 ALA A C 1
ATOM 3498 O O . ALA A 1 449 ? -11.291 13.645 17.364 1.00 95.75 449 ALA A O 1
ATOM 3499 N N . ALA A 1 450 ? -9.072 13.932 17.193 1.00 96.06 450 ALA A N 1
ATOM 3500 C CA . ALA A 1 450 ? -8.874 12.909 16.172 1.00 96.06 450 ALA A CA 1
ATOM 3501 C C . ALA A 1 450 ? -9.108 11.489 16.708 1.00 96.06 450 ALA A C 1
ATOM 3503 O O . ALA A 1 450 ? -9.689 10.661 16.015 1.00 96.06 450 ALA A O 1
ATOM 3504 N N . ALA A 1 451 ? -8.730 11.206 17.958 1.00 98.12 451 ALA A N 1
ATOM 3505 C CA . ALA A 1 451 ? -9.054 9.945 18.619 1.00 98.12 451 ALA A CA 1
ATOM 3506 C C . ALA A 1 451 ? -10.572 9.764 18.763 1.00 98.12 451 ALA A C 1
ATOM 3508 O O . ALA A 1 451 ? -11.083 8.673 18.532 1.00 98.12 451 ALA A O 1
ATOM 3509 N N . LYS A 1 452 ? -11.315 10.834 19.075 1.00 97.25 452 LYS A N 1
ATOM 3510 C CA . LYS A 1 452 ? -12.780 10.793 19.077 1.00 97.25 452 LYS A CA 1
ATOM 3511 C C . LYS A 1 452 ? -13.337 10.542 17.676 1.00 97.25 452 LYS A C 1
ATOM 3513 O O . LYS A 1 452 ? -14.210 9.696 17.534 1.00 97.25 452 LYS A O 1
ATOM 3518 N N . ALA A 1 453 ? -12.824 11.229 16.653 1.00 94.12 453 ALA A N 1
ATOM 3519 C CA . ALA A 1 453 ? -13.233 11.017 15.263 1.00 94.12 453 ALA A CA 1
ATOM 3520 C C . ALA A 1 453 ? -12.982 9.572 14.801 1.00 94.12 453 ALA A C 1
ATOM 3522 O O . ALA A 1 453 ? -13.856 8.968 14.188 1.00 94.12 453 ALA A O 1
ATOM 3523 N N . TRP A 1 454 ? -11.842 8.984 15.177 1.00 96.88 454 TRP A N 1
ATOM 3524 C CA . TRP A 1 454 ? -11.561 7.562 14.980 1.00 96.88 454 TRP A CA 1
ATOM 3525 C C . TRP A 1 454 ? -12.620 6.678 15.636 1.00 96.88 454 TRP A C 1
ATOM 3527 O O . TRP A 1 454 ? -13.212 5.836 14.961 1.00 96.88 454 TRP A O 1
ATOM 3537 N N . VAL A 1 455 ? -12.876 6.857 16.934 1.00 97.88 455 VAL A N 1
ATOM 3538 C CA . VAL A 1 455 ? -13.850 6.018 17.642 1.00 97.88 455 VAL A CA 1
ATOM 3539 C C . VAL A 1 455 ? -15.239 6.155 17.018 1.00 97.88 455 VAL A C 1
ATOM 3541 O O . VAL A 1 455 ? -15.887 5.141 16.784 1.00 97.88 455 VAL A O 1
ATOM 3544 N N . ARG A 1 456 ? -15.653 7.371 16.639 1.00 94.00 456 ARG A N 1
ATOM 3545 C CA . ARG A 1 456 ? -16.912 7.622 15.917 1.00 94.00 456 ARG A CA 1
ATOM 3546 C C . ARG A 1 456 ? -16.964 6.930 14.553 1.00 94.00 456 ARG A C 1
ATOM 3548 O O . ARG A 1 456 ? -17.997 6.370 14.211 1.00 94.00 456 ARG A O 1
ATOM 3555 N N . ALA A 1 457 ? -15.870 6.924 13.792 1.00 87.69 457 ALA A N 1
ATOM 3556 C CA . ALA A 1 457 ? -15.801 6.241 12.498 1.00 87.69 457 ALA A CA 1
ATOM 3557 C C . ALA A 1 457 ? -15.890 4.707 12.628 1.00 87.69 457 ALA A C 1
ATOM 3559 O O . ALA A 1 457 ? -16.432 4.044 11.748 1.00 87.69 457 ALA A O 1
ATOM 3560 N N . MET A 1 458 ? -15.387 4.143 13.731 1.00 96.12 458 MET A N 1
ATOM 3561 C CA . MET A 1 458 ? -15.479 2.709 14.039 1.00 96.12 458 MET A CA 1
ATOM 3562 C C . MET A 1 458 ? -16.831 2.315 14.666 1.00 96.12 458 MET A C 1
ATOM 3564 O O . MET A 1 458 ? -17.245 1.160 14.562 1.00 96.12 458 MET A O 1
ATOM 3568 N N . GLU A 1 459 ? -17.516 3.254 15.322 1.00 96.06 459 GLU A N 1
ATOM 3569 C CA . GLU A 1 459 ? -18.688 3.007 16.168 1.00 96.06 459 GLU A CA 1
ATOM 3570 C C . GLU A 1 459 ? -19.827 2.221 15.497 1.00 96.06 459 GLU A C 1
ATOM 3572 O O . GLU A 1 459 ? -20.343 1.322 16.162 1.00 96.06 459 GLU A O 1
ATOM 3577 N N . PRO A 1 460 ? -20.207 2.458 14.220 1.00 90.56 460 PRO A N 1
ATOM 3578 C CA . PRO A 1 460 ? -21.262 1.675 13.573 1.00 90.56 460 PRO A CA 1
ATOM 3579 C C . PRO A 1 460 ? -20.969 0.171 13.558 1.00 90.56 460 PRO A C 1
ATOM 3581 O O . PRO A 1 460 ? -21.852 -0.633 13.837 1.00 90.56 460 PRO A O 1
ATOM 3584 N N . LEU A 1 461 ? -19.714 -0.205 13.291 1.00 92.88 461 LEU A N 1
ATOM 3585 C CA . LEU A 1 461 ? -19.285 -1.601 13.325 1.00 92.88 461 LEU A CA 1
ATOM 3586 C C . LEU A 1 461 ? -19.185 -2.110 14.767 1.00 92.88 461 LEU A C 1
ATOM 3588 O O . LEU A 1 461 ? -19.589 -3.231 15.065 1.00 92.88 461 LEU A O 1
ATOM 3592 N N . LEU A 1 462 ? -18.627 -1.303 15.673 1.00 98.19 462 LEU A N 1
ATOM 3593 C CA . LEU A 1 462 ? -18.434 -1.723 17.058 1.00 98.19 462 LEU A CA 1
ATOM 3594 C C . LEU A 1 462 ? -19.771 -2.007 17.755 1.00 98.19 462 LEU A C 1
ATOM 3596 O O . LEU A 1 462 ? -19.886 -3.045 18.404 1.00 98.19 462 LEU A O 1
ATOM 3600 N N . CYS A 1 463 ? -20.775 -1.139 17.609 1.00 96.88 463 CYS A N 1
ATOM 3601 C CA . CYS A 1 463 ? -22.066 -1.335 18.269 1.00 96.88 463 CYS A CA 1
ATOM 3602 C C . CYS A 1 463 ? -22.836 -2.539 17.708 1.00 96.88 463 CYS A C 1
ATOM 3604 O O . CYS A 1 463 ? -23.392 -3.324 18.480 1.00 96.88 463 CYS A O 1
ATOM 3606 N N . GLU A 1 464 ? -22.764 -2.766 16.390 1.00 95.56 464 GLU A N 1
ATOM 3607 C CA . GLU A 1 464 ? -23.304 -3.966 15.744 1.00 95.56 464 GLU A CA 1
ATOM 3608 C C . GLU A 1 464 ? -22.702 -5.240 16.354 1.00 95.56 464 GLU A C 1
ATOM 3610 O O . GLU A 1 464 ? -23.431 -6.129 16.796 1.00 95.56 464 GLU A O 1
ATOM 3615 N N . LEU A 1 465 ? -21.369 -5.317 16.441 1.00 97.81 465 LEU A N 1
ATOM 3616 C CA . LEU A 1 465 ? -20.678 -6.507 16.948 1.00 97.81 465 LEU A CA 1
ATOM 3617 C C . LEU A 1 465 ? -20.836 -6.707 18.459 1.00 97.81 465 LEU A C 1
ATOM 3619 O O . LEU A 1 465 ? -20.790 -7.841 18.940 1.00 97.81 465 LEU A O 1
ATOM 3623 N N . MET A 1 466 ? -21.031 -5.626 19.213 1.00 98.38 466 MET A N 1
ATOM 3624 C CA . MET A 1 466 ? -21.357 -5.688 20.639 1.00 98.38 466 MET A CA 1
ATOM 3625 C C . MET A 1 466 ? -22.818 -6.088 20.893 1.00 98.38 466 MET A C 1
ATOM 3627 O O . MET A 1 466 ? -23.137 -6.544 21.998 1.00 98.38 466 MET A O 1
ATOM 3631 N N . GLY A 1 467 ? -23.689 -5.955 19.885 1.00 97.06 467 GLY A N 1
ATOM 3632 C CA . GLY A 1 467 ? -25.133 -6.136 20.013 1.00 97.06 467 GLY A CA 1
ATOM 3633 C C . GLY A 1 467 ? -25.794 -5.021 20.825 1.00 97.06 467 GLY A C 1
ATOM 3634 O O . GLY A 1 467 ? -26.773 -5.277 21.529 1.00 97.06 467 GLY A O 1
ATOM 3635 N N . ASP A 1 468 ? -25.234 -3.809 20.780 1.00 96.69 468 ASP A N 1
ATOM 3636 C CA . ASP A 1 468 ? -25.732 -2.626 21.483 1.00 96.69 468 ASP A CA 1
ATOM 3637 C C . ASP A 1 468 ? -26.111 -1.490 20.511 1.00 96.69 468 ASP A C 1
ATOM 3639 O O . ASP A 1 468 ? -26.244 -1.692 19.304 1.00 96.69 468 ASP A O 1
ATOM 3643 N N . LYS A 1 469 ? -26.411 -0.303 21.048 1.00 93.06 469 LYS A N 1
ATOM 3644 C CA . LYS A 1 469 ? -26.731 0.894 20.258 1.00 93.06 469 LYS A CA 1
ATOM 3645 C C . LYS A 1 469 ? -25.514 1.808 20.208 1.00 93.06 469 LYS A C 1
ATOM 3647 O O . LYS A 1 469 ? -24.743 1.841 21.164 1.00 93.06 469 LYS A O 1
ATOM 3652 N N . SER A 1 470 ? -25.413 2.604 19.142 1.00 92.94 470 SER A N 1
ATOM 3653 C CA . SER A 1 470 ? -24.381 3.639 19.032 1.00 92.94 470 SER A CA 1
ATOM 3654 C C . SER A 1 470 ? -24.349 4.528 20.279 1.00 92.94 470 SER A C 1
ATOM 3656 O O . SER A 1 470 ? -25.381 5.052 20.707 1.00 92.94 470 SER A O 1
ATOM 3658 N N . LEU A 1 471 ? -23.154 4.691 20.842 1.00 95.00 471 LEU A N 1
ATOM 3659 C CA . LEU A 1 471 ? -22.850 5.582 21.963 1.00 95.00 471 LEU A CA 1
ATOM 3660 C C .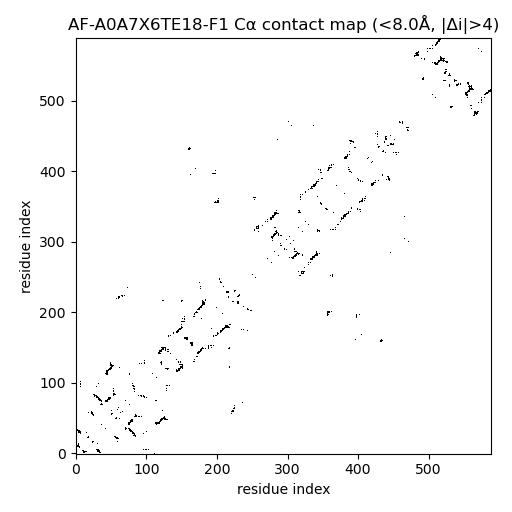 LEU A 1 471 ? -22.354 6.957 21.486 1.00 95.00 471 LEU A C 1
ATOM 3662 O O . LEU A 1 471 ? -22.010 7.817 22.304 1.00 95.00 471 LEU A O 1
ATOM 3666 N N . ASP A 1 472 ? -22.328 7.194 20.171 1.00 89.81 472 ASP A N 1
ATOM 3667 C CA . ASP A 1 472 ? -22.111 8.525 19.615 1.00 89.81 472 ASP A CA 1
ATOM 3668 C C . ASP A 1 472 ? -23.366 9.384 19.817 1.00 89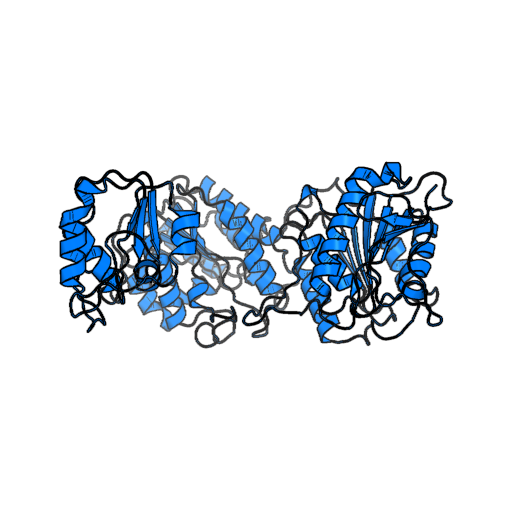.81 472 ASP A C 1
ATOM 3670 O O . ASP A 1 472 ? -24.344 9.294 19.079 1.00 89.81 472 ASP A O 1
ATOM 3674 N N . THR A 1 473 ? -23.340 10.224 20.846 1.00 82.06 473 THR A N 1
ATOM 3675 C CA . THR A 1 473 ? -24.417 11.167 21.168 1.00 82.06 473 THR A CA 1
ATOM 3676 C C . THR A 1 473 ? -24.292 12.490 20.415 1.00 82.06 473 THR A C 1
ATOM 3678 O O . THR A 1 473 ? -25.174 13.337 20.519 1.00 82.06 473 THR A O 1
ATOM 3681 N N . GLU A 1 474 ? -23.208 12.676 19.655 1.00 74.00 474 GLU A N 1
ATOM 3682 C CA . GLU A 1 474 ? -22.926 13.882 18.876 1.00 74.00 474 GLU A CA 1
ATOM 3683 C C . GLU A 1 474 ? -23.205 13.687 17.391 1.00 74.00 474 GLU A C 1
ATOM 3685 O O . GLU A 1 474 ? -22.699 14.454 16.569 1.00 74.00 474 GLU A O 1
ATOM 3690 N N . ILE A 1 475 ? -23.953 12.647 17.018 1.00 57.94 475 ILE A N 1
ATOM 3691 C CA . ILE A 1 475 ? -24.495 12.521 15.668 1.00 57.94 475 ILE A CA 1
ATOM 3692 C C . ILE A 1 475 ? -25.320 13.795 15.432 1.00 57.94 475 ILE A C 1
ATOM 3694 O O . ILE A 1 475 ? -26.357 13.959 16.080 1.00 57.94 475 ILE A O 1
ATOM 3698 N N . PRO A 1 476 ? -24.899 14.722 14.545 1.00 54.81 476 PRO A N 1
ATOM 3699 C CA . PRO A 1 476 ? -25.858 15.679 14.017 1.00 54.81 476 PRO A CA 1
ATOM 3700 C C . PRO A 1 476 ? -26.953 14.819 13.394 1.00 54.81 476 PRO A C 1
ATOM 3702 O O . PRO A 1 476 ? -26.598 13.876 12.681 1.00 54.81 476 PRO A O 1
ATOM 3705 N N . GLU A 1 477 ? -28.237 15.080 13.671 1.00 60.28 477 GLU A N 1
ATOM 3706 C CA . GLU A 1 477 ? -29.325 14.394 12.964 1.00 60.28 477 GLU A CA 1
ATOM 3707 C C . GLU A 1 477 ? -28.936 14.333 11.490 1.00 60.28 477 GLU A C 1
ATOM 3709 O O . GLU A 1 477 ? -28.693 15.374 10.871 1.00 60.28 477 GLU A O 1
ATOM 3714 N N . ASN A 1 478 ? -28.737 13.119 10.969 1.00 70.38 478 ASN A N 1
ATOM 3715 C CA . ASN A 1 478 ? -28.311 12.945 9.596 1.00 70.38 478 ASN A CA 1
ATOM 3716 C C . ASN A 1 478 ? -29.492 13.384 8.730 1.00 70.38 478 ASN A C 1
ATOM 3718 O O . ASN A 1 478 ? -30.350 12.592 8.361 1.00 70.38 478 ASN A O 1
ATOM 3722 N N . SER A 1 479 ? -29.577 14.683 8.462 1.00 73.06 479 SER A N 1
ATOM 3723 C CA . SER A 1 479 ? -30.680 15.272 7.709 1.00 73.06 479 SER A CA 1
ATOM 3724 C C . SER A 1 479 ? -30.800 14.616 6.337 1.00 73.06 479 SER A C 1
ATOM 3726 O O . SER A 1 479 ? -31.908 14.411 5.856 1.00 73.06 479 SER A O 1
ATOM 3728 N N . ALA A 1 480 ? -29.681 14.133 5.787 1.00 80.75 480 ALA A N 1
ATOM 3729 C CA . ALA A 1 480 ? -29.616 13.410 4.528 1.00 80.75 480 ALA A CA 1
ATOM 3730 C C . ALA A 1 480 ? -30.448 12.107 4.509 1.00 80.75 480 ALA A C 1
ATOM 3732 O O . ALA A 1 480 ? -30.777 11.645 3.413 1.00 80.75 480 ALA A O 1
ATOM 3733 N N . ILE A 1 481 ? -30.798 11.530 5.671 1.00 79.50 481 ILE A N 1
ATOM 3734 C CA . ILE A 1 481 ? -31.691 10.358 5.791 1.00 79.50 481 ILE A CA 1
ATOM 3735 C C . ILE A 1 481 ? -33.119 10.707 6.222 1.00 79.50 481 ILE A C 1
ATOM 3737 O O . ILE A 1 481 ? -33.950 9.808 6.309 1.00 79.50 481 ILE A O 1
ATOM 3741 N N . VAL A 1 482 ? -33.423 11.974 6.509 1.00 80.00 482 VAL A N 1
ATOM 3742 C CA . VAL A 1 482 ? -34.766 12.412 6.911 1.00 80.00 482 VAL A CA 1
ATOM 3743 C C . VAL A 1 482 ? -35.538 12.816 5.654 1.00 80.00 482 VAL A C 1
ATOM 3745 O O . VAL A 1 482 ? -35.204 13.840 5.061 1.00 80.00 482 VAL A O 1
ATOM 3748 N N . PRO A 1 483 ? -36.566 12.064 5.216 1.00 83.38 483 PRO A N 1
ATOM 3749 C CA . PRO A 1 483 ? -37.272 12.366 3.975 1.00 83.38 483 PRO A CA 1
ATOM 3750 C C . PRO A 1 483 ? -37.938 13.748 4.023 1.00 83.38 483 PRO A C 1
ATOM 3752 O O . PRO A 1 483 ? -38.829 13.992 4.840 1.00 83.38 483 PRO A O 1
ATOM 3755 N N . VAL A 1 484 ? -37.555 14.653 3.117 1.00 84.75 484 VAL A N 1
ATOM 3756 C CA . VAL A 1 484 ? -38.176 15.983 2.985 1.00 84.75 484 VAL A CA 1
ATOM 3757 C C . VAL A 1 484 ? -38.500 16.312 1.525 1.00 84.75 484 VAL A C 1
ATOM 3759 O O . VAL A 1 484 ? -37.743 15.939 0.624 1.00 84.75 484 VAL A O 1
ATOM 3762 N N . PRO A 1 485 ? -39.608 17.033 1.255 1.00 85.75 485 PRO A N 1
ATOM 3763 C CA . PRO A 1 485 ? -39.910 17.503 -0.095 1.00 85.75 485 PRO A CA 1
ATOM 3764 C C . PRO A 1 485 ? -38.863 18.530 -0.561 1.00 85.75 485 PRO A C 1
ATOM 3766 O O . PRO A 1 485 ? -37.946 18.877 0.185 1.00 85.75 485 PRO A O 1
ATOM 3769 N N . ASN A 1 486 ? -38.997 19.025 -1.795 1.00 83.75 486 ASN A N 1
ATOM 3770 C CA . ASN A 1 486 ? -38.067 19.996 -2.375 1.00 83.75 486 ASN A CA 1
ATOM 3771 C C . ASN A 1 486 ? -37.732 21.152 -1.412 1.00 83.75 486 ASN A C 1
ATOM 3773 O O . ASN A 1 486 ? -38.631 21.793 -0.868 1.00 83.75 486 ASN A O 1
ATOM 3777 N N . LEU A 1 487 ? -36.436 21.411 -1.224 1.00 74.75 487 LEU A N 1
ATOM 3778 C CA . LEU A 1 487 ? -35.942 22.479 -0.346 1.00 74.75 487 LEU A CA 1
ATOM 3779 C C . LEU A 1 487 ? -35.517 23.737 -1.103 1.00 74.75 487 LEU A C 1
ATOM 3781 O O . LEU A 1 487 ? -35.527 24.826 -0.539 1.00 74.75 487 LEU A O 1
ATOM 3785 N N . GLU A 1 488 ? -35.139 23.580 -2.368 1.00 75.50 488 GLU A N 1
ATOM 3786 C CA . GLU A 1 488 ? -34.534 24.636 -3.175 1.00 75.50 488 GLU A CA 1
ATOM 3787 C C . GLU A 1 488 ? -35.564 25.301 -4.102 1.00 75.50 488 GLU A C 1
ATOM 3789 O O . GLU A 1 488 ? -36.580 24.701 -4.484 1.00 75.50 488 GLU A O 1
ATOM 3794 N N . ASN A 1 489 ? -35.281 26.548 -4.494 1.00 65.44 489 ASN A N 1
ATOM 3795 C CA . ASN A 1 489 ? -36.043 27.252 -5.523 1.00 65.44 489 ASN A CA 1
ATOM 3796 C C . ASN A 1 489 ? -35.542 26.824 -6.912 1.00 65.44 489 ASN A C 1
ATOM 3798 O O . ASN A 1 489 ? -34.529 27.316 -7.409 1.00 65.44 489 ASN A O 1
ATOM 3802 N N . ASN A 1 490 ? -36.224 25.846 -7.502 1.00 65.38 490 ASN A N 1
ATOM 3803 C CA . ASN A 1 490 ? -35.758 25.154 -8.699 1.00 65.38 490 ASN A CA 1
ATOM 3804 C C . ASN A 1 490 ? -36.023 25.942 -9.989 1.00 65.38 490 ASN A C 1
ATOM 3806 O O . ASN A 1 490 ? -37.040 26.611 -10.140 1.00 65.38 490 ASN A O 1
ATOM 3810 N N . SER A 1 491 ? -35.144 25.771 -10.980 1.00 67.94 491 SER A N 1
ATOM 3811 C CA . SER A 1 491 ? -35.323 26.283 -12.350 1.00 67.94 491 SER A CA 1
ATOM 3812 C C . SER A 1 491 ? -36.401 25.540 -13.166 1.00 67.94 491 SER A C 1
ATOM 3814 O O . SER A 1 491 ? -36.594 25.830 -14.347 1.00 67.94 491 SER A O 1
ATOM 3816 N N . TYR A 1 492 ? -37.092 24.572 -12.554 1.00 77.06 492 TYR A N 1
ATOM 3817 C CA . TYR A 1 492 ? -38.152 23.751 -13.144 1.00 77.06 492 TYR A CA 1
ATOM 3818 C C . TYR A 1 492 ? -39.193 23.360 -12.080 1.00 77.06 492 TYR A C 1
ATOM 3820 O O . TYR A 1 492 ? -38.910 23.403 -10.879 1.00 77.06 492 TYR A O 1
ATOM 3828 N N . ASP A 1 493 ? -40.390 22.948 -12.514 1.00 86.25 493 ASP A N 1
ATOM 3829 C CA . ASP A 1 493 ? -41.456 22.510 -11.606 1.00 86.25 493 ASP A CA 1
ATOM 3830 C C . ASP A 1 493 ? -41.185 21.098 -11.058 1.00 86.25 493 ASP A C 1
ATOM 3832 O O . ASP A 1 493 ? -41.588 20.079 -11.624 1.00 86.25 493 ASP A O 1
ATOM 3836 N N . TRP A 1 494 ? -40.501 21.049 -9.915 1.00 91.44 494 TRP A N 1
ATOM 3837 C CA . TRP A 1 494 ? -40.179 19.813 -9.200 1.00 91.44 494 TRP A CA 1
ATOM 3838 C C . TRP A 1 494 ? -41.425 18.999 -8.833 1.00 91.44 494 TRP A C 1
ATOM 3840 O O . TRP A 1 494 ? -41.447 17.777 -8.974 1.00 91.44 494 TRP A O 1
ATOM 3850 N N . ARG A 1 495 ? -42.498 19.668 -8.389 1.00 89.38 495 ARG A N 1
ATOM 3851 C CA . ARG A 1 495 ? -43.741 18.992 -7.987 1.00 89.38 495 ARG A CA 1
ATOM 3852 C C . ARG A 1 495 ? -44.504 18.485 -9.202 1.00 89.38 495 ARG A C 1
ATOM 3854 O O . ARG A 1 495 ? -45.070 17.395 -9.138 1.00 89.38 495 ARG A O 1
ATOM 3861 N N . GLY A 1 496 ? -44.513 19.259 -10.282 1.00 90.38 496 GLY A N 1
ATOM 3862 C CA . GLY A 1 496 ? -45.042 18.855 -11.580 1.00 90.38 496 GLY A CA 1
ATOM 3863 C C . GLY A 1 496 ? -44.342 17.610 -12.106 1.00 90.38 496 GLY A C 1
ATOM 3864 O O . GLY A 1 496 ? -45.016 16.631 -12.414 1.00 90.38 496 GLY A O 1
ATOM 3865 N N . ARG A 1 497 ? -43.002 17.588 -12.093 1.00 92.19 497 ARG A N 1
ATOM 3866 C CA . ARG A 1 497 ? -42.224 16.414 -12.514 1.00 92.19 497 ARG A CA 1
ATOM 3867 C C . ARG A 1 497 ? -42.536 15.176 -11.673 1.00 92.19 497 ARG A C 1
ATOM 3869 O O . ARG A 1 497 ? -42.760 14.115 -12.241 1.00 92.19 497 ARG A O 1
ATOM 3876 N N . HIS A 1 498 ? -42.605 15.298 -10.345 1.00 94.75 498 HIS A N 1
ATOM 3877 C CA . HIS A 1 498 ? -42.979 14.175 -9.472 1.00 94.75 498 HIS A CA 1
ATOM 3878 C C . HIS A 1 498 ? -44.367 13.611 -9.820 1.00 94.75 498 HIS A C 1
ATOM 3880 O O . HIS A 1 498 ? -44.542 12.400 -9.936 1.00 94.75 498 HIS A O 1
ATOM 3886 N N . LYS A 1 499 ? -45.359 14.479 -10.064 1.00 93.75 499 LYS A N 1
ATOM 3887 C CA . LYS A 1 499 ? -46.692 14.043 -10.515 1.00 93.75 499 LYS A CA 1
ATOM 3888 C C . LYS A 1 499 ? -46.646 13.354 -11.879 1.00 93.75 499 LYS A C 1
ATOM 3890 O O . LYS A 1 499 ? -47.336 12.358 -12.071 1.00 93.75 499 LYS A O 1
ATOM 3895 N N . GLU A 1 500 ? -45.849 13.874 -12.809 1.00 94.00 500 GLU A N 1
ATOM 3896 C CA . GLU A 1 500 ? -45.684 13.289 -14.139 1.00 94.00 500 GLU A CA 1
ATOM 3897 C C . GLU A 1 500 ? -45.073 11.888 -14.042 1.00 94.00 500 GLU A C 1
ATOM 3899 O O . GLU A 1 500 ? -45.650 10.949 -14.586 1.00 94.00 500 GLU A O 1
ATOM 3904 N N . VAL A 1 501 ? -44.004 11.715 -13.253 1.00 96.62 501 VAL A N 1
ATOM 3905 C CA . VAL A 1 501 ? -43.418 10.401 -12.934 1.00 96.62 501 VAL A CA 1
ATOM 3906 C C . VAL A 1 501 ? -44.491 9.432 -12.445 1.00 96.62 501 VAL A C 1
ATOM 3908 O O . VAL A 1 501 ? -44.650 8.361 -13.029 1.00 96.62 501 VAL A O 1
ATOM 3911 N N . LEU A 1 502 ? -45.258 9.812 -11.416 1.00 97.25 502 LEU A N 1
ATOM 3912 C CA . LEU A 1 502 ? -46.311 8.956 -10.864 1.00 97.25 502 LEU A CA 1
ATOM 3913 C C . LEU A 1 502 ? -47.382 8.598 -11.902 1.00 97.25 502 LEU A C 1
ATOM 3915 O O . LEU A 1 502 ? -47.927 7.501 -11.849 1.00 97.25 502 LEU A O 1
ATOM 3919 N N . SER A 1 503 ? -47.668 9.492 -12.852 1.00 96.50 503 SER A N 1
ATOM 3920 C CA . SER A 1 503 ? -48.667 9.252 -13.898 1.00 96.50 503 SER A CA 1
ATOM 3921 C C . SER A 1 503 ? -48.188 8.331 -15.025 1.00 96.50 503 SER A C 1
ATOM 3923 O O . SER A 1 503 ? -49.012 7.646 -15.630 1.00 96.50 503 SER A O 1
ATOM 3925 N N . ILE A 1 504 ? -46.881 8.294 -15.318 1.00 96.06 504 ILE A N 1
ATOM 3926 C CA . ILE A 1 504 ? -46.350 7.561 -16.480 1.00 96.06 504 ILE A CA 1
ATOM 3927 C C . ILE A 1 504 ? -45.611 6.273 -16.119 1.00 96.06 504 ILE A C 1
ATOM 3929 O O . ILE A 1 504 ? -45.472 5.405 -16.982 1.00 96.06 504 ILE A O 1
ATOM 3933 N N . LYS A 1 505 ? -45.127 6.129 -14.878 1.00 96.56 505 LYS A N 1
ATOM 3934 C CA . LYS A 1 505 ? -44.233 5.029 -14.476 1.00 96.56 505 LYS A CA 1
ATOM 3935 C C . LYS A 1 505 ? -44.790 3.636 -14.804 1.00 96.56 505 LYS A C 1
ATOM 3937 O O . LYS A 1 505 ? -44.054 2.797 -15.322 1.00 96.56 505 LYS A O 1
ATOM 3942 N N . ASP A 1 506 ? -46.090 3.423 -14.597 1.00 95.25 506 ASP A N 1
ATOM 3943 C CA . ASP A 1 506 ? -46.741 2.128 -14.818 1.00 95.25 506 ASP A CA 1
ATOM 3944 C C . ASP A 1 506 ? -46.897 1.842 -16.317 1.00 95.25 506 ASP A C 1
ATOM 3946 O O . ASP A 1 506 ? -46.733 0.708 -16.762 1.00 95.25 506 ASP A O 1
ATOM 3950 N N . SER A 1 507 ? -47.135 2.890 -17.116 1.00 96.31 507 SER A N 1
ATOM 3951 C CA . SER A 1 507 ? -47.219 2.794 -18.579 1.00 96.31 507 SER A CA 1
ATOM 3952 C C . SER A 1 507 ? -45.858 2.510 -19.218 1.00 96.31 507 SER A C 1
ATOM 3954 O O . SER A 1 507 ? -45.781 1.782 -20.206 1.00 96.31 507 SER A O 1
ATOM 3956 N N . ILE A 1 508 ? -44.775 3.056 -18.653 1.00 96.12 508 ILE A N 1
ATOM 3957 C CA . ILE A 1 508 ? -43.405 2.750 -19.091 1.00 96.12 508 ILE A CA 1
ATOM 3958 C C . ILE A 1 508 ? -43.050 1.299 -18.735 1.00 96.12 508 ILE A C 1
ATOM 3960 O O . ILE A 1 508 ? -42.414 0.607 -19.538 1.00 96.12 508 ILE A O 1
ATOM 3964 N N . ASN A 1 509 ? -43.470 0.836 -17.548 1.00 95.88 509 ASN A N 1
ATOM 3965 C CA . ASN A 1 509 ? -43.110 -0.462 -16.973 1.00 95.88 509 ASN A CA 1
ATOM 3966 C C . ASN A 1 509 ? -41.588 -0.719 -17.105 1.00 95.88 509 ASN A C 1
ATOM 3968 O O . ASN A 1 509 ? -41.168 -1.627 -17.825 1.00 95.88 509 ASN A O 1
ATOM 3972 N N . PRO A 1 510 ? -40.748 0.148 -16.511 1.00 97.62 510 PRO A N 1
ATOM 3973 C CA . PRO A 1 510 ? -39.342 0.277 -16.875 1.00 97.62 510 PRO A CA 1
ATOM 3974 C C . PRO A 1 510 ? -38.528 -0.986 -16.594 1.00 97.62 510 PRO A C 1
ATOM 3976 O O . PRO A 1 510 ? -38.700 -1.648 -15.576 1.00 97.62 510 PRO A O 1
ATOM 3979 N N . GLU A 1 511 ? -37.566 -1.266 -17.469 1.00 98.25 511 GLU A N 1
ATOM 3980 C CA . GLU A 1 511 ? -36.499 -2.243 -17.224 1.00 98.25 511 GLU A CA 1
ATOM 3981 C C . GLU A 1 511 ? -35.352 -1.625 -16.424 1.00 98.25 511 GLU A C 1
ATOM 3983 O O . GLU A 1 511 ? -34.696 -2.323 -15.646 1.00 98.25 511 GLU A O 1
ATOM 3988 N N . ILE A 1 512 ? -35.137 -0.318 -16.599 1.00 97.94 512 ILE A N 1
ATOM 3989 C CA . ILE A 1 512 ? -34.111 0.462 -15.910 1.00 97.94 512 ILE A CA 1
ATOM 3990 C C . ILE A 1 512 ? -34.761 1.672 -15.245 1.00 97.94 512 ILE A C 1
ATOM 3992 O O . ILE A 1 512 ? -35.496 2.424 -15.886 1.00 97.94 512 ILE A O 1
ATOM 3996 N N . VAL A 1 513 ? -34.436 1.901 -13.975 1.00 98.25 513 VAL A N 1
ATOM 3997 C CA . VAL A 1 513 ? -34.750 3.156 -13.284 1.00 98.25 513 VAL A CA 1
ATOM 3998 C C . VAL A 1 513 ? -33.452 3.895 -12.969 1.00 98.25 513 VAL A C 1
ATOM 4000 O O . VAL A 1 513 ? -32.560 3.337 -12.329 1.00 98.25 513 VAL A O 1
ATOM 4003 N N . LEU A 1 514 ? -33.343 5.150 -13.411 1.00 97.38 514 LEU A N 1
ATOM 4004 C CA . LEU A 1 514 ? -32.213 6.029 -13.093 1.00 97.38 514 LEU A CA 1
ATOM 4005 C C . LEU A 1 514 ? -32.621 7.021 -12.005 1.00 97.38 514 LEU A C 1
ATOM 4007 O O . LEU A 1 514 ? -33.483 7.854 -12.247 1.00 97.38 514 LEU A O 1
ATOM 4011 N N . ILE A 1 515 ? -31.990 6.986 -10.838 1.00 97.75 515 ILE A N 1
ATOM 4012 C CA . ILE A 1 515 ? -32.223 7.934 -9.742 1.00 97.75 515 ILE A CA 1
ATOM 4013 C C . ILE A 1 515 ? -31.022 8.872 -9.656 1.00 97.75 515 ILE A C 1
ATOM 4015 O O . ILE A 1 515 ? -29.888 8.406 -9.551 1.00 97.75 515 ILE A O 1
ATOM 4019 N N . GLY A 1 516 ? -31.235 10.187 -9.674 1.00 94.38 516 GLY A N 1
ATOM 4020 C CA . GLY A 1 516 ? -30.115 11.117 -9.542 1.00 94.38 516 GLY A CA 1
ATOM 4021 C C . GLY A 1 516 ? -30.488 12.587 -9.433 1.00 94.38 516 GLY A C 1
ATOM 4022 O O . GLY A 1 516 ? -31.653 12.936 -9.246 1.00 94.38 516 GLY A O 1
ATOM 4023 N N . ASN A 1 517 ? -29.472 13.442 -9.543 1.00 92.25 517 ASN A N 1
ATOM 4024 C CA . ASN A 1 517 ? -29.608 14.897 -9.445 1.00 92.25 517 ASN A CA 1
ATOM 4025 C C . ASN A 1 517 ? -29.777 15.567 -10.829 1.00 92.25 517 ASN A C 1
ATOM 4027 O O . ASN A 1 517 ? -30.260 14.959 -11.790 1.00 92.25 517 ASN A O 1
ATOM 4031 N N . SER A 1 518 ? -29.366 16.835 -10.946 1.00 90.50 518 SER A N 1
ATOM 4032 C CA . SER A 1 518 ? -29.408 17.616 -12.187 1.00 90.50 518 SER A CA 1
ATOM 4033 C C . SER A 1 518 ? -28.659 16.961 -13.345 1.00 90.50 518 SER A C 1
ATOM 4035 O O . SER A 1 518 ? -29.083 17.127 -14.482 1.00 90.50 518 SER A O 1
ATOM 4037 N N . ILE A 1 519 ? -27.597 16.195 -13.091 1.00 91.75 519 ILE A N 1
ATOM 4038 C CA . ILE A 1 519 ? -26.829 15.528 -14.150 1.00 91.75 519 ILE A CA 1
ATOM 4039 C C . ILE A 1 519 ? -27.720 14.510 -14.867 1.00 91.75 519 ILE A C 1
ATOM 4041 O O . ILE A 1 519 ? -27.892 14.578 -16.081 1.00 91.75 519 ILE A O 1
ATOM 4045 N N . THR A 1 520 ? -28.346 13.612 -14.105 1.00 92.69 520 THR A N 1
ATOM 4046 C CA . THR A 1 520 ? -29.245 12.585 -14.643 1.00 92.69 520 THR A CA 1
ATOM 4047 C C . THR A 1 520 ? -30.539 13.199 -15.164 1.00 92.69 520 THR A C 1
ATOM 4049 O O . THR A 1 520 ? -31.022 12.793 -16.218 1.00 92.69 520 THR A O 1
ATOM 4052 N N . HIS A 1 521 ? -31.072 14.215 -14.473 1.00 92.12 521 HIS A N 1
ATOM 4053 C CA . HIS A 1 521 ? -32.269 14.931 -14.908 1.00 92.12 521 HIS A CA 1
ATOM 4054 C C . HIS A 1 521 ? -32.078 15.484 -16.320 1.00 92.12 521 HIS A C 1
ATOM 4056 O O . HIS A 1 521 ? -32.867 15.177 -17.206 1.00 92.12 521 HIS A O 1
ATOM 4062 N N . LEU A 1 522 ? -31.010 16.263 -16.530 1.00 91.50 522 LEU A N 1
ATOM 4063 C CA . LEU A 1 522 ? -30.735 17.000 -17.765 1.00 91.50 522 LEU A CA 1
ATOM 4064 C C . LEU A 1 522 ? -30.262 16.114 -18.923 1.00 91.50 522 LEU A C 1
ATOM 4066 O O . LEU A 1 522 ? -30.091 16.625 -20.027 1.00 91.50 522 LEU A O 1
ATOM 4070 N N . TRP A 1 523 ? -30.056 14.815 -18.704 1.00 93.75 523 TRP A N 1
ATOM 4071 C CA . TRP A 1 523 ? -29.450 13.936 -19.697 1.00 93.75 523 TRP A CA 1
ATOM 4072 C C . TRP A 1 523 ? -30.395 13.569 -20.852 1.00 93.75 523 TRP A C 1
ATOM 4074 O O . TRP A 1 523 ? -30.024 13.761 -22.010 1.00 93.75 523 TRP A O 1
ATOM 4084 N N . GLY A 1 524 ? -31.607 13.086 -20.558 1.00 92.19 524 GLY A N 1
ATOM 4085 C CA . GLY A 1 524 ? -32.575 12.624 -21.562 1.00 92.19 524 GLY A CA 1
ATOM 4086 C C . GLY A 1 524 ? -33.680 11.728 -20.989 1.00 92.19 524 GLY A C 1
ATOM 4087 O O . GLY A 1 524 ? -33.816 11.602 -19.775 1.00 92.19 524 GLY A O 1
ATOM 4088 N N . GLY A 1 525 ? -34.465 11.095 -21.864 1.00 92.62 525 GLY A N 1
ATOM 4089 C CA . GLY A 1 525 ? -35.470 10.093 -21.488 1.00 92.62 525 GLY A CA 1
ATOM 4090 C C . GLY A 1 525 ? -36.800 10.632 -20.960 1.00 92.62 525 GLY A C 1
ATOM 4091 O O . GLY A 1 525 ? -37.083 11.827 -21.017 1.00 92.62 525 GLY A O 1
ATOM 4092 N N . GLU A 1 526 ? -37.624 9.708 -20.461 1.00 92.62 526 GLU A N 1
ATOM 4093 C CA . GLU A 1 526 ? -38.963 9.987 -19.937 1.00 92.62 526 GLU A CA 1
ATOM 4094 C C . GLU A 1 526 ? -38.964 10.025 -18.391 1.00 92.62 526 GLU A C 1
ATOM 4096 O O . GLU A 1 526 ? -38.303 9.186 -17.769 1.00 92.62 526 GLU A O 1
ATOM 4101 N N . PRO A 1 527 ? -39.694 10.952 -17.739 1.00 93.00 527 PRO A N 1
ATOM 4102 C CA . PRO A 1 527 ? -40.507 12.006 -18.347 1.00 93.00 527 PRO A CA 1
ATOM 4103 C C . PRO A 1 527 ? -39.673 13.089 -19.035 1.00 93.00 527 PRO A C 1
ATOM 4105 O O . PRO A 1 527 ? -38.646 13.521 -18.488 1.00 93.00 527 PRO A O 1
ATOM 4108 N N . ARG A 1 528 ? -40.161 13.565 -20.189 1.00 89.06 528 ARG A N 1
ATOM 4109 C CA . ARG A 1 528 ? -39.543 14.679 -20.922 1.00 89.06 528 ARG A CA 1
ATOM 4110 C C . ARG A 1 528 ? -39.375 15.914 -20.051 1.00 89.06 528 ARG A C 1
ATOM 4112 O O . ARG A 1 528 ? -40.208 16.252 -19.214 1.00 89.06 528 ARG A O 1
ATOM 4119 N N . MET A 1 529 ? -38.285 16.628 -20.289 1.00 85.44 529 MET A N 1
ATOM 4120 C CA . MET A 1 529 ? -37.966 17.813 -19.514 1.00 85.44 529 MET A CA 1
ATOM 4121 C C . MET A 1 529 ? -38.880 18.987 -19.845 1.00 85.44 529 MET A C 1
ATOM 4123 O O . MET A 1 529 ? -39.169 19.252 -21.013 1.00 85.44 529 MET A O 1
ATOM 4127 N N . ARG A 1 530 ? -39.267 19.738 -18.811 1.00 85.44 530 ARG A N 1
ATOM 4128 C CA . ARG A 1 530 ? -40.016 20.988 -18.935 1.00 85.44 530 ARG A CA 1
ATOM 4129 C C . ARG A 1 530 ? -39.369 22.095 -18.116 1.00 85.44 530 ARG A C 1
ATOM 4131 O O . ARG A 1 530 ? -38.790 21.837 -17.061 1.00 85.44 530 ARG A O 1
ATOM 4138 N N . TRP A 1 531 ? -39.476 23.323 -18.603 1.00 81.69 531 TRP A N 1
ATOM 4139 C CA . TRP A 1 531 ? -39.181 24.521 -17.822 1.00 81.69 531 TRP A CA 1
ATOM 4140 C C . TRP A 1 531 ? -40.259 24.754 -16.755 1.00 81.69 531 TRP A C 1
ATOM 4142 O O . TRP A 1 531 ? -41.309 24.110 -16.756 1.00 81.69 531 TRP A O 1
ATOM 4152 N N . ALA A 1 532 ? -40.011 25.685 -15.830 1.00 77.50 532 ALA A N 1
ATOM 4153 C CA . ALA A 1 532 ? -40.975 26.040 -14.783 1.00 77.50 532 ALA A CA 1
ATOM 4154 C C . ALA A 1 532 ? -42.312 26.588 -15.330 1.00 77.50 532 ALA A C 1
ATOM 4156 O O . ALA A 1 532 ? -43.321 26.534 -14.636 1.00 77.50 532 ALA A O 1
ATOM 4157 N N . ASP A 1 533 ? -42.332 27.084 -16.570 1.00 81.62 533 ASP A N 1
ATOM 4158 C CA . ASP A 1 533 ? -43.536 27.547 -17.271 1.00 81.62 533 ASP A CA 1
ATOM 4159 C C . ASP A 1 533 ? -44.330 26.410 -17.958 1.00 81.62 533 ASP A C 1
ATOM 4161 O O . ASP A 1 533 ? -45.376 26.658 -18.554 1.00 81.62 533 ASP A O 1
ATOM 4165 N N . GLY A 1 534 ? -43.847 25.162 -17.876 1.00 80.75 534 GLY A N 1
ATOM 4166 C CA . GLY A 1 534 ? -44.469 23.972 -18.459 1.00 80.75 534 GLY A CA 1
ATOM 4167 C C . GLY A 1 534 ? -44.071 23.664 -19.909 1.00 80.75 534 GLY A C 1
ATOM 4168 O O . GLY A 1 534 ? -44.408 22.582 -20.411 1.00 80.75 534 GLY A O 1
ATOM 4169 N N . ASN A 1 535 ? -43.327 24.550 -20.581 1.00 86.06 535 ASN A N 1
ATOM 4170 C CA . ASN A 1 535 ? -42.849 24.318 -21.944 1.00 86.06 535 ASN A CA 1
ATOM 4171 C C . ASN A 1 535 ? -41.771 23.230 -21.979 1.00 86.06 535 ASN A C 1
ATOM 4173 O O . ASN A 1 535 ? -40.958 23.122 -21.061 1.00 86.06 535 ASN A O 1
ATOM 4177 N N . LEU A 1 536 ? -41.751 22.427 -23.050 1.00 87.81 536 LEU A N 1
ATOM 4178 C CA . LEU A 1 536 ? -40.723 21.401 -23.243 1.00 87.81 536 LEU A CA 1
ATOM 4179 C C . LEU A 1 536 ? -39.332 22.038 -23.343 1.00 87.81 536 LEU A C 1
ATOM 4181 O O . LEU A 1 536 ? -39.147 23.082 -23.970 1.00 87.81 536 LEU A O 1
ATOM 4185 N N . ARG A 1 537 ? -38.354 21.372 -22.735 1.00 87.12 537 ARG A N 1
ATOM 4186 C CA . ARG A 1 537 ? -36.939 21.725 -22.788 1.00 87.12 537 ARG A CA 1
ATOM 4187 C C . ARG A 1 537 ? -36.173 20.606 -23.482 1.00 87.12 537 ARG A C 1
ATOM 4189 O O . ARG A 1 537 ? -36.329 19.440 -23.128 1.00 87.12 537 ARG A O 1
ATOM 4196 N N . GLU A 1 538 ? -35.296 20.979 -24.405 1.00 90.25 538 GLU A N 1
ATOM 4197 C CA . GLU A 1 538 ? -34.372 20.030 -25.025 1.00 90.25 538 GLU A CA 1
ATOM 4198 C C . GLU A 1 538 ? -33.383 19.465 -23.984 1.00 90.25 538 GLU A C 1
ATOM 4200 O O . GLU A 1 538 ? -32.816 20.234 -23.194 1.00 90.25 538 GLU A O 1
ATOM 4205 N N . PRO A 1 539 ? -33.174 18.137 -23.931 1.00 91.69 539 PRO A N 1
ATOM 4206 C CA . PRO A 1 539 ? -32.189 17.531 -23.043 1.00 91.69 539 PRO A CA 1
ATOM 4207 C C . PRO A 1 539 ? -30.757 17.887 -23.472 1.00 91.69 539 PRO A C 1
ATOM 4209 O O . PRO A 1 539 ? -30.494 18.228 -24.621 1.00 91.69 539 PRO A O 1
ATOM 4212 N N . ASN A 1 540 ? -29.804 17.795 -22.544 1.00 93.00 540 ASN A N 1
ATOM 4213 C CA . ASN A 1 540 ? -28.409 18.167 -22.796 1.00 93.00 540 ASN A CA 1
ATOM 4214 C C . ASN A 1 540 ? -27.630 17.095 -23.573 1.00 93.00 540 ASN A C 1
ATOM 4216 O O . ASN A 1 540 ? -26.607 17.419 -24.169 1.00 93.00 540 ASN A O 1
ATOM 4220 N N . GLY A 1 541 ? -28.060 15.829 -23.538 1.00 93.12 541 GLY A N 1
ATOM 4221 C CA . GLY A 1 541 ? -27.342 14.730 -24.189 1.00 93.12 541 GLY A CA 1
ATOM 4222 C C . GLY A 1 541 ? -28.235 13.718 -24.909 1.00 93.12 541 GLY A C 1
ATOM 4223 O O . GLY A 1 541 ? -28.031 12.524 -24.684 1.00 93.12 541 GLY A O 1
ATOM 4224 N N . PRO A 1 542 ? -29.179 14.139 -25.775 1.00 91.69 542 PRO A N 1
ATOM 4225 C CA . PRO A 1 542 ? -30.129 13.237 -26.432 1.00 91.69 542 PRO A CA 1
ATOM 4226 C C . PRO A 1 542 ? -29.443 12.124 -27.231 1.00 91.69 542 PRO A C 1
ATOM 4228 O O . PRO A 1 542 ? -29.828 10.970 -27.098 1.00 91.69 542 PRO A O 1
ATOM 4231 N N . GLU A 1 543 ? -28.386 12.435 -27.988 1.00 94.88 543 GLU A N 1
ATOM 4232 C CA . GLU A 1 543 ? -27.653 11.440 -28.792 1.00 94.88 543 GLU A CA 1
ATOM 4233 C C . GLU A 1 543 ? -26.963 10.386 -27.918 1.00 94.88 543 GLU A C 1
ATOM 4235 O O . GLU A 1 543 ? -27.004 9.190 -28.201 1.00 94.88 543 GLU A O 1
ATOM 4240 N N . SER A 1 544 ? -26.348 10.825 -26.816 1.00 95.44 544 SER A N 1
ATOM 4241 C CA . SER A 1 544 ? -25.698 9.915 -25.869 1.00 95.44 544 SER A CA 1
ATOM 4242 C C . SER A 1 544 ? -26.708 9.055 -25.109 1.00 95.44 544 SER A C 1
ATOM 4244 O O . SER A 1 544 ? -26.444 7.881 -24.859 1.00 95.44 544 SER A O 1
ATOM 4246 N N . TRP A 1 545 ? -27.870 9.622 -24.774 1.00 94.56 545 TRP A N 1
ATOM 4247 C CA . TRP A 1 545 ? -28.954 8.885 -24.142 1.00 94.56 545 TRP A CA 1
ATOM 4248 C C . TRP A 1 545 ? -29.479 7.806 -25.083 1.00 94.56 545 TRP A C 1
ATOM 4250 O O . TRP A 1 545 ? -29.576 6.649 -24.687 1.00 94.56 545 TRP A O 1
ATOM 4260 N N . ASP A 1 546 ? -29.767 8.169 -26.333 1.00 93.56 546 ASP A N 1
ATOM 4261 C CA . ASP A 1 546 ? -30.256 7.242 -27.349 1.00 93.56 546 ASP A CA 1
ATOM 4262 C C . ASP A 1 546 ? -29.245 6.113 -27.593 1.00 93.56 546 ASP A C 1
ATOM 4264 O O . ASP A 1 546 ? -29.571 4.942 -27.424 1.00 93.56 546 ASP A O 1
ATOM 4268 N N . SER A 1 547 ? -27.971 6.438 -27.823 1.00 95.50 547 SER A N 1
ATOM 4269 C CA . SER A 1 547 ? -26.905 5.444 -28.022 1.00 95.50 547 SER A CA 1
ATOM 4270 C C . SER A 1 547 ? -26.840 4.382 -26.911 1.00 95.50 547 SER A C 1
ATOM 4272 O O . SER A 1 547 ? -26.699 3.191 -27.194 1.00 95.50 547 SER A O 1
ATOM 4274 N N . LEU A 1 548 ? -27.009 4.788 -25.649 1.00 93.56 548 LEU A N 1
ATOM 4275 C CA . LEU A 1 548 ? -26.906 3.893 -24.492 1.00 93.56 548 LEU A CA 1
ATOM 4276 C C . LEU A 1 548 ? -28.218 3.182 -24.142 1.00 93.56 548 LEU A C 1
ATOM 4278 O O . LEU A 1 548 ? -28.192 2.034 -23.694 1.00 93.56 548 LEU A O 1
ATOM 4282 N N . PHE A 1 549 ? -29.354 3.862 -24.311 1.00 95.00 549 PHE A N 1
ATOM 4283 C CA . PHE A 1 549 ? -30.632 3.446 -23.735 1.00 95.00 549 PHE A CA 1
ATOM 4284 C C . PHE A 1 549 ? -31.739 3.153 -24.754 1.00 95.00 549 PHE A C 1
ATOM 4286 O O . PHE A 1 549 ? -32.787 2.676 -24.329 1.00 95.00 549 PHE A O 1
ATOM 4293 N N . HIS A 1 550 ? -31.542 3.356 -26.065 1.00 92.12 550 HIS A N 1
ATOM 4294 C CA . HIS A 1 550 ? -32.596 3.160 -27.082 1.00 92.12 550 HIS A CA 1
ATOM 4295 C C . HIS A 1 550 ? -33.261 1.775 -27.047 1.00 92.12 550 HIS A C 1
ATOM 4297 O O . HIS A 1 550 ? -34.447 1.651 -27.341 1.00 92.12 550 HIS A O 1
ATOM 4303 N N . ASN A 1 551 ? -32.520 0.730 -26.662 1.00 95.69 551 ASN A N 1
ATOM 4304 C CA . ASN A 1 551 ? -33.036 -0.641 -26.574 1.00 95.69 551 ASN A CA 1
ATOM 4305 C C . ASN A 1 551 ? -33.717 -0.973 -25.236 1.00 95.69 551 ASN A C 1
ATOM 4307 O O . ASN A 1 551 ? -34.108 -2.121 -25.033 1.00 95.69 551 ASN A O 1
ATOM 4311 N N . TYR A 1 552 ? -33.838 -0.014 -24.317 1.00 96.88 552 TYR A N 1
ATOM 4312 C CA . TYR A 1 552 ? -34.377 -0.238 -22.979 1.00 96.88 552 TYR A CA 1
ATOM 4313 C C . TYR A 1 552 ? -35.533 0.705 -22.674 1.00 96.88 552 TYR A C 1
ATOM 4315 O O . TYR A 1 552 ? -35.534 1.884 -23.026 1.00 96.88 552 TYR A O 1
ATOM 4323 N N . ARG A 1 553 ? -36.502 0.205 -21.909 1.00 96.81 553 ARG A N 1
ATOM 4324 C CA . ARG A 1 553 ? -37.535 1.050 -21.302 1.00 96.81 553 ARG A CA 1
ATOM 4325 C C . ARG A 1 553 ? -36.973 1.659 -20.025 1.00 96.81 553 ARG A C 1
ATOM 4327 O O . ARG A 1 553 ? -36.819 0.960 -19.022 1.00 96.81 553 ARG A O 1
ATOM 4334 N N . VAL A 1 554 ? -36.633 2.944 -20.075 1.00 97.38 554 VAL A N 1
ATOM 4335 C CA . VAL A 1 554 ? -35.965 3.646 -18.971 1.00 97.38 554 VAL A CA 1
ATOM 4336 C C . VAL A 1 554 ? -36.887 4.693 -18.359 1.00 97.38 554 VAL A C 1
ATOM 4338 O O . VAL A 1 554 ? -37.417 5.542 -19.071 1.00 97.38 554 VAL A O 1
ATOM 4341 N N . LEU A 1 555 ? -37.033 4.657 -17.034 1.00 97.75 555 LEU A N 1
ATOM 4342 C CA . LEU A 1 555 ? -37.661 5.724 -16.256 1.00 97.75 555 LEU A CA 1
ATOM 4343 C C . LEU A 1 555 ? -36.570 6.597 -15.622 1.00 97.75 555 LEU A C 1
ATOM 4345 O O . LEU A 1 555 ? -35.772 6.121 -14.809 1.00 97.75 555 LEU A O 1
ATOM 4349 N N . ASN A 1 556 ? -36.533 7.877 -15.991 1.00 96.94 556 ASN A N 1
ATOM 4350 C CA . ASN A 1 556 ? -35.568 8.843 -15.481 1.00 96.94 556 ASN A CA 1
ATOM 4351 C C . ASN A 1 556 ? -36.114 9.596 -14.254 1.00 96.94 556 ASN A C 1
ATOM 4353 O O . ASN A 1 556 ? -36.799 10.614 -14.370 1.00 96.94 556 ASN A O 1
ATOM 4357 N N . LEU A 1 557 ? -35.727 9.134 -13.067 1.00 96.69 557 LEU A N 1
ATOM 4358 C CA . LEU A 1 557 ? -35.961 9.771 -11.765 1.00 96.69 557 LEU A CA 1
ATOM 4359 C C . LEU A 1 557 ? -34.833 10.741 -11.363 1.00 96.69 557 LEU A C 1
ATOM 4361 O O . LEU A 1 557 ? -34.537 10.920 -10.176 1.00 96.69 557 LEU A O 1
ATOM 4365 N N . GLY A 1 558 ? -34.195 11.369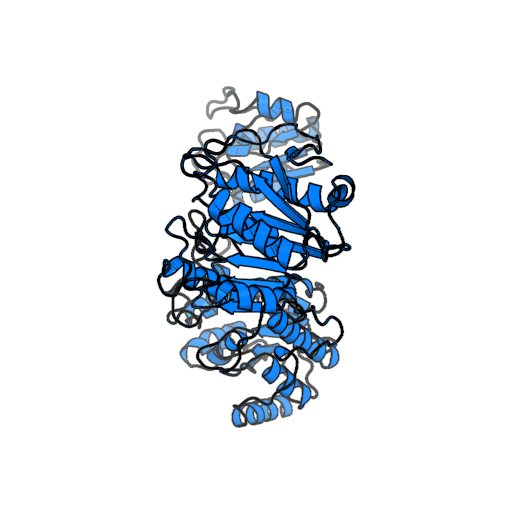 -12.350 1.00 94.12 558 GLY A N 1
ATOM 4366 C CA . GLY A 1 558 ? -33.321 12.517 -12.171 1.00 94.12 558 GLY A CA 1
ATOM 4367 C C . GLY A 1 558 ? -34.123 13.783 -11.877 1.00 94.12 558 GLY A C 1
ATOM 4368 O O . GLY A 1 558 ? -35.046 14.125 -12.621 1.00 94.12 558 GLY A O 1
ATOM 4369 N N . PHE A 1 559 ? -33.751 14.489 -10.811 1.00 92.75 559 PHE A N 1
ATOM 4370 C CA . PHE A 1 559 ? -34.347 15.762 -10.407 1.00 92.75 559 PHE A CA 1
ATOM 4371 C C . PHE A 1 559 ? -33.233 16.782 -10.145 1.00 92.75 559 PHE A C 1
ATOM 4373 O O . PHE A 1 559 ? -32.269 16.522 -9.434 1.00 92.75 559 PHE A O 1
ATOM 4380 N N . GLY A 1 560 ? -33.328 17.970 -10.742 1.00 87.81 560 GLY A N 1
ATOM 4381 C CA . GLY A 1 560 ? -32.372 19.046 -10.478 1.00 87.81 560 GLY A CA 1
ATOM 4382 C C . GLY A 1 560 ? -32.369 19.461 -9.006 1.00 87.81 560 GLY A C 1
ATOM 4383 O O . GLY A 1 560 ? -33.444 19.560 -8.418 1.00 87.81 560 GLY A O 1
ATOM 4384 N N . TRP A 1 561 ? -31.168 19.711 -8.468 1.00 84.94 561 TRP A N 1
ATOM 4385 C CA . TRP A 1 561 ? -30.895 20.106 -7.074 1.00 84.94 561 TRP A CA 1
ATOM 4386 C C . TRP A 1 561 ? -31.334 19.109 -5.993 1.00 84.94 561 TRP A C 1
ATOM 4388 O O . TRP A 1 561 ? -31.292 19.440 -4.808 1.00 84.94 561 TRP A O 1
ATOM 4398 N N . ASP A 1 562 ? -31.717 17.889 -6.374 1.00 91.12 562 ASP A N 1
ATOM 4399 C CA . ASP A 1 562 ? -32.074 16.866 -5.399 1.00 91.12 562 ASP A CA 1
ATOM 4400 C C . ASP A 1 562 ? -30.888 16.485 -4.518 1.00 91.12 562 ASP A C 1
ATOM 4402 O O . ASP A 1 562 ? -29.774 16.256 -4.992 1.00 91.12 562 ASP A O 1
ATOM 4406 N N . ARG A 1 563 ? -31.185 16.352 -3.226 1.00 89.69 563 ARG A N 1
ATOM 4407 C CA . ARG A 1 563 ? -30.338 15.713 -2.217 1.00 89.69 563 ARG A CA 1
ATOM 4408 C C . ARG A 1 563 ? -30.896 14.326 -1.894 1.00 89.69 563 ARG A C 1
ATOM 4410 O O . ARG A 1 563 ? -32.046 14.020 -2.218 1.00 89.69 563 ARG A O 1
ATOM 4417 N N . THR A 1 564 ? -30.135 13.501 -1.178 1.00 92.94 564 THR A N 1
ATOM 4418 C CA . THR A 1 564 ? -30.572 12.150 -0.759 1.00 92.94 564 THR A CA 1
ATOM 4419 C C . THR A 1 564 ? -31.924 12.163 -0.034 1.00 92.94 564 THR A C 1
ATOM 4421 O O . THR A 1 564 ? -32.797 11.359 -0.335 1.00 92.94 564 THR A O 1
ATOM 4424 N N . GLN A 1 565 ? -32.149 13.143 0.837 1.00 89.38 565 GLN A N 1
ATOM 4425 C CA . GLN A 1 565 ? -33.407 13.351 1.558 1.00 89.38 565 GLN A CA 1
ATOM 4426 C C . GLN A 1 565 ? -34.625 13.639 0.655 1.00 89.38 565 GLN A C 1
ATOM 4428 O O . GLN A 1 565 ? -35.747 13.275 1.007 1.00 89.38 565 GLN A O 1
ATOM 4433 N N . ASN A 1 566 ? -34.424 14.251 -0.520 1.00 93.25 566 ASN A N 1
ATOM 4434 C CA . ASN A 1 566 ? -35.496 14.491 -1.493 1.00 93.25 566 ASN A CA 1
ATOM 4435 C C . ASN A 1 566 ? -35.843 13.219 -2.259 1.00 93.25 566 ASN A C 1
ATOM 4437 O O . ASN A 1 566 ? -37.020 12.926 -2.462 1.00 93.25 566 ASN A O 1
ATOM 4441 N N . VAL A 1 567 ? -34.818 12.443 -2.622 1.00 94.94 567 VAL A N 1
ATOM 4442 C CA . VAL A 1 567 ? -34.993 11.115 -3.212 1.00 94.94 567 VAL A CA 1
ATOM 4443 C C . VAL A 1 567 ? -35.798 10.233 -2.263 1.00 94.94 567 VAL A C 1
ATOM 4445 O O . VAL A 1 567 ? -36.822 9.702 -2.675 1.00 94.94 567 VAL A O 1
ATOM 4448 N N . LEU A 1 568 ? -35.394 10.138 -0.991 1.00 92.38 568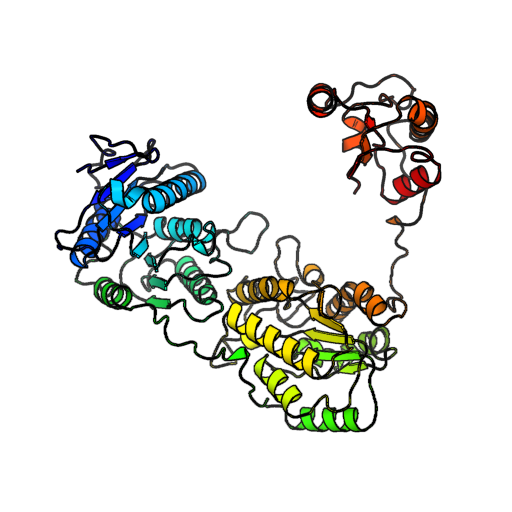 LEU A N 1
ATOM 4449 C CA . LEU A 1 568 ? -36.110 9.347 0.015 1.00 92.38 568 LEU A CA 1
ATOM 4450 C C . LEU A 1 568 ? -37.589 9.743 0.097 1.00 92.38 568 LEU A C 1
ATOM 4452 O O . LEU A 1 568 ? -38.459 8.883 0.018 1.00 92.38 568 LEU A O 1
ATOM 4456 N N . TRP A 1 569 ? -37.883 11.047 0.136 1.00 92.44 569 TRP A N 1
ATOM 4457 C CA . TRP A 1 569 ? -39.263 11.531 0.165 1.00 92.44 569 TRP A CA 1
ATOM 4458 C C . TRP A 1 569 ? -40.066 11.118 -1.071 1.00 92.44 569 TRP A C 1
ATOM 4460 O O . TRP A 1 569 ? -41.231 10.752 -0.948 1.00 92.44 569 TRP A O 1
ATOM 4470 N N . ARG A 1 570 ? -39.474 11.180 -2.269 1.00 95.69 570 ARG A N 1
ATOM 4471 C CA . ARG A 1 570 ? -40.155 10.798 -3.516 1.00 95.69 570 ARG A CA 1
ATOM 4472 C C . ARG A 1 570 ? -40.408 9.294 -3.595 1.00 95.69 570 ARG A C 1
ATOM 4474 O O . ARG A 1 570 ? -41.488 8.883 -4.022 1.00 95.69 570 ARG A O 1
ATOM 4481 N N . LEU A 1 571 ? -39.444 8.489 -3.150 1.00 94.50 571 LEU A N 1
ATOM 4482 C CA . LEU A 1 571 ? -39.582 7.037 -3.081 1.00 94.50 571 LEU A CA 1
ATOM 4483 C C . LEU A 1 571 ? -40.700 6.634 -2.110 1.00 94.50 571 LEU A C 1
ATOM 4485 O O . LEU A 1 571 ? -41.566 5.856 -2.499 1.00 94.50 571 LEU A O 1
ATOM 4489 N N . ASP A 1 572 ? -40.772 7.261 -0.932 1.00 88.62 572 ASP A N 1
ATOM 4490 C CA . ASP A 1 572 ? -41.863 7.071 0.043 1.00 88.62 572 ASP A CA 1
ATOM 4491 C C . ASP A 1 572 ? -43.245 7.491 -0.494 1.00 88.62 572 ASP A C 1
ATOM 4493 O O . ASP A 1 572 ? -44.285 7.147 0.070 1.00 88.62 572 ASP A O 1
ATOM 4497 N N . ARG A 1 573 ? -43.277 8.273 -1.579 1.00 93.06 573 ARG A N 1
ATOM 4498 C CA . ARG A 1 573 ? -44.497 8.729 -2.262 1.00 93.06 573 ARG A CA 1
ATOM 4499 C C . ARG A 1 573 ? -44.797 7.956 -3.540 1.00 93.06 573 ARG A C 1
ATOM 4501 O O . ARG A 1 573 ? -45.663 8.365 -4.312 1.00 93.06 573 ARG A O 1
ATOM 4508 N N . GLY A 1 574 ? -44.133 6.820 -3.715 1.00 92.94 574 GLY A N 1
ATOM 4509 C CA . GLY A 1 574 ? -44.569 5.769 -4.616 1.00 92.94 574 GLY A CA 1
ATOM 4510 C C . GLY A 1 574 ? -44.017 5.847 -6.028 1.00 92.94 574 GLY A C 1
ATOM 4511 O O . GLY A 1 574 ? -44.555 5.199 -6.925 1.00 92.94 574 GLY A O 1
ATOM 4512 N N . GLU A 1 575 ? -42.922 6.575 -6.261 1.00 95.69 575 GLU A N 1
ATOM 4513 C CA . GLU A 1 575 ? -42.264 6.582 -7.578 1.00 95.69 575 GLU A CA 1
ATOM 4514 C C . GLU A 1 575 ? -41.759 5.201 -8.022 1.00 95.69 575 GLU A C 1
ATOM 4516 O O . GLU A 1 575 ? -41.599 4.977 -9.221 1.00 95.69 575 GLU A O 1
ATOM 4521 N N . LEU A 1 576 ? -41.563 4.266 -7.085 1.00 94.62 576 LEU A N 1
ATOM 4522 C CA . LEU A 1 576 ? -41.197 2.874 -7.373 1.00 94.62 576 LEU A CA 1
ATOM 4523 C C . LEU A 1 576 ? -42.316 1.858 -7.117 1.00 94.62 576 LEU A C 1
ATOM 4525 O O . LEU A 1 576 ? -42.153 0.691 -7.470 1.00 94.62 576 LEU A O 1
ATOM 4529 N N . ASP A 1 577 ? -43.441 2.267 -6.530 1.00 95.31 577 ASP A N 1
ATOM 4530 C CA . ASP A 1 577 ? -44.498 1.331 -6.138 1.00 95.31 577 ASP A CA 1
ATOM 4531 C C . ASP A 1 577 ? -45.013 0.536 -7.342 1.00 95.31 577 ASP A C 1
ATOM 4533 O O . ASP A 1 577 ? -45.316 1.105 -8.387 1.00 95.31 577 ASP A O 1
ATOM 4537 N N . GLY A 1 578 ? -45.115 -0.786 -7.212 1.00 92.44 578 GLY A N 1
ATOM 4538 C CA . GLY A 1 578 ? -45.622 -1.653 -8.283 1.00 92.44 578 GLY A CA 1
ATOM 4539 C C . GLY A 1 578 ? -44.711 -1.790 -9.510 1.00 92.44 578 GLY A C 1
ATOM 4540 O O . GLY A 1 578 ? -45.070 -2.509 -10.441 1.00 92.44 578 GLY A O 1
ATOM 4541 N N . LEU A 1 579 ? -43.535 -1.152 -9.526 1.00 95.44 579 LEU A N 1
ATOM 4542 C CA . LEU A 1 579 ? -42.559 -1.328 -10.597 1.00 95.44 579 LEU A CA 1
ATOM 4543 C C . LEU A 1 579 ? -41.666 -2.544 -10.328 1.00 95.44 579 LEU A C 1
ATOM 4545 O O . LEU A 1 579 ? -41.310 -2.848 -9.189 1.00 95.44 579 LEU A O 1
ATOM 4549 N N . HIS A 1 580 ? -41.231 -3.201 -11.404 1.00 96.06 580 HIS A N 1
ATOM 4550 C CA . HIS A 1 580 ? -40.339 -4.361 -11.345 1.00 96.06 580 HIS A CA 1
ATOM 4551 C C . HIS A 1 580 ? -39.139 -4.211 -12.298 1.00 96.06 580 HIS A C 1
ATOM 4553 O O . HIS A 1 580 ? -38.970 -5.030 -13.207 1.00 96.06 580 HIS A O 1
ATOM 4559 N N . PRO A 1 581 ? -38.301 -3.168 -12.134 1.00 96.62 581 PRO A N 1
ATOM 4560 C CA . PRO A 1 581 ? -37.147 -2.979 -13.000 1.00 96.62 581 PRO A CA 1
ATOM 4561 C C . PRO A 1 581 ? -36.099 -4.071 -12.776 1.00 96.62 581 PRO A C 1
ATOM 4563 O O . PRO A 1 581 ? -35.884 -4.540 -11.659 1.00 96.62 581 PRO A O 1
ATOM 4566 N N . ARG A 1 582 ? -35.382 -4.438 -13.841 1.00 96.69 582 ARG A N 1
ATOM 4567 C CA . ARG A 1 582 ? -34.216 -5.330 -13.751 1.00 96.69 582 ARG A CA 1
ATOM 4568 C C . ARG A 1 582 ? -33.020 -4.645 -13.105 1.00 96.69 582 ARG A C 1
ATOM 4570 O O . ARG A 1 582 ? -32.141 -5.321 -12.575 1.00 96.69 582 ARG A O 1
ATOM 4577 N N . THR A 1 583 ? -32.925 -3.324 -13.221 1.00 96.38 583 THR A N 1
ATOM 4578 C CA . THR A 1 583 ? -31.763 -2.568 -12.750 1.00 96.38 583 THR A CA 1
ATOM 4579 C C . THR A 1 583 ? -32.179 -1.188 -12.257 1.00 96.38 583 THR A C 1
ATOM 4581 O O . THR A 1 583 ? -32.937 -0.480 -12.916 1.00 96.38 583 THR A O 1
ATOM 4584 N N . VAL A 1 584 ? -31.642 -0.795 -11.102 1.00 96.69 584 VAL A N 1
ATOM 4585 C CA . VAL A 1 584 ? -31.733 0.569 -10.573 1.00 96.69 584 VAL A CA 1
ATOM 4586 C C . VAL A 1 584 ? -30.322 1.141 -10.525 1.00 96.69 584 VAL A C 1
ATOM 4588 O O . VAL A 1 584 ? -29.426 0.523 -9.952 1.00 96.69 584 VAL A O 1
ATOM 4591 N N . ILE A 1 585 ? -30.116 2.300 -11.145 1.00 95.75 585 ILE A N 1
ATOM 4592 C CA . ILE A 1 585 ? -28.832 3.011 -11.158 1.00 95.75 585 ILE A CA 1
ATOM 4593 C C . ILE A 1 585 ? -29.012 4.292 -10.351 1.00 95.75 585 ILE A C 1
ATOM 4595 O O . ILE A 1 585 ? -29.927 5.067 -10.623 1.00 95.75 585 ILE A O 1
ATOM 4599 N N . ILE A 1 586 ? -28.146 4.515 -9.364 1.00 95.94 586 ILE A N 1
ATOM 4600 C CA . ILE A 1 586 ? -28.240 5.650 -8.443 1.00 95.94 586 ILE A CA 1
ATOM 4601 C C . ILE A 1 586 ? -26.995 6.527 -8.596 1.00 95.94 586 ILE A C 1
ATOM 4603 O O . ILE A 1 586 ? -25.876 6.048 -8.432 1.00 95.94 586 ILE A O 1
ATOM 4607 N N . ASN A 1 587 ? -27.199 7.809 -8.902 1.00 92.88 587 ASN A N 1
ATOM 4608 C CA . ASN A 1 587 ? -26.164 8.838 -9.000 1.00 92.88 587 ASN A CA 1
ATOM 4609 C C . ASN A 1 587 ? -26.648 10.136 -8.327 1.00 92.88 587 ASN A C 1
ATOM 4611 O O . ASN A 1 587 ? -27.142 11.056 -8.985 1.00 92.88 587 ASN A O 1
ATOM 4615 N N . ILE A 1 588 ? -26.573 10.167 -6.995 1.00 92.25 588 ILE A N 1
ATOM 4616 C CA . ILE A 1 588 ? -27.049 11.253 -6.130 1.00 92.25 588 ILE A CA 1
ATOM 4617 C C . ILE A 1 588 ? -25.936 11.642 -5.150 1.00 92.25 588 ILE A C 1
ATOM 4619 O O . ILE A 1 588 ? -25.258 10.762 -4.619 1.00 92.25 588 ILE A O 1
ATOM 4623 N N . GLY A 1 589 ? -25.746 12.941 -4.923 1.00 76.25 589 GLY A N 1
ATOM 4624 C CA . GLY A 1 589 ? -24.687 13.496 -4.079 1.00 76.25 589 GLY A CA 1
ATOM 4625 C C . GLY A 1 589 ? -24.738 15.008 -4.037 1.00 76.25 589 GLY A C 1
ATOM 4626 O O . GLY A 1 589 ? -25.218 15.589 -5.044 1.00 76.25 589 GLY A O 1
#

Secondary structure (DSSP, 8-state):
--SEEETTS-EESS-PPPPTTS-EES--S-EEEEE--SSSS---EEEEE--STTTEE-IIIIIIHHHHHHHHTT-EEEEEE----SS--HHHHHHHHHHHHHHHHHHTTTTT---S-EEEEEETHHHHHHHHHHHHS-GGG--SEEEEES---TT---TT-SS-S----SS--SEEEEE--TTS-HHHHHHHHHHHHTT--TTS---EEEES--S--SSSS--TT-TTSSHHHHHHHHHH----TT-----GGGS----S-HHHHHHHHHHHHH---SEEEEESHHHHGGGSGGGHHHHHHHTGGGTEEE---TT--HHHHHHHHHTTTTTT---SEEEEE--GGGG-TTTSS-PPPHHHHHHHHHHHHHHHHHH-SS-EEEEEPPP---SSSSS--HHHHHHHHHHHHHHTT--SSSEEEE--GGGGB-TTS-B-TTTSTTSSSPPHHHHHHHHHHHHHHHHHHHTS----TT----GGGS-----S--SS-HHHHHHHHHHHHHHH--SEEEEESHHHHTT--BSPPB-TTS-B---S-HHHHHHHHTTS-EEEEE-TT--HHHHHHHHTTTSSTT---SEEEEE--

Sequence (589 aa):
KADFISLKAEVVSKGNSVEADGNLHEINTPLLRLLRTNIKSAKGTAFILAGGGYEMLKIKNEGEKMAFFLNSEGFDVAILEYHVSKVQNRNLALADALQAFRLLKTSGNEFGLEGKRLVIVGISSGGHLAARLVQKLGDKEQPDDLILISPTDLNETPVNSVFPIVRPPVQPTAGLFVSFSANDNKDWIYSAEEYAKTWRGYDGRAIFQLLPDSSYTSQGDTNPVDKQLKLPDNLKAFLNTQADNSTTTPNPAAIPVQGYAKQRYAEKRTLLAKEKYELLLIGNSISHNFEKPQYQPIWNQFFAPRKALNLGTSAYRTENILWDIQNGVLEGQTPKVVVLEIGTNNIDEKNYPTRHTAGQLAGGIEAIIKVLRAKLPDTKIIVLRCFPGCYGGPNPSSHRAILERASDMVSKLADGKHIFYCDVNHVFLNLDGSINHEAMPDWLHPGPAAAKAWVRAMEPLLCELMGDKSLDTEIPENSAIVPVPNLENNSYDWRGRHKEVLSIKDSINPEIVLIGNSITHLWGGEPRMRWADGNLREPNGPESWDSLFHNYRVLNLGFGWDRTQNVLWRLDRGELDGLHPRTVIINIG

pLDDT: mean 89.74, std 9.93, range [45.16, 98.94]

Radius of gyration: 30.19 Å; Cα contacts (8 Å, |Δi|>4): 1213; chains: 1; bounding box: 86×51×80 Å

Mean predicted aligned error: 11.09 Å